Protein AF-A0A0Q7Z426-F1 (afdb_monomer_lite)

pLDDT: mean 72.99, std 19.12, range [26.08, 98.56]

Foldseek 3Di:
DDDDDDDDDDDDDDPPDPPDPPPPDPDDDDQDWAWDFPPAPGDIDIARADWDFDPQDAALLRDGFTLLPVLRQWDADPPQRQIDRPLDDADPQLNVQSSVVSPDPVLVVCPVPGSLVSVLVSQVSSPHQLVVNLVSLSSSLSNQDAPVSNLVSLVCLLVVQVVSLVSNVDDQPRSLSSLSSNLLSCLLNQVLVVSLVSLVVSDCVSVVVVVVDPDPPPPLNSVVSNVCSVLSPNASDQLVSDDLVVLVCLLVVHDPCNGRNDHRSCHPPSSNVVSVVVVVVVVVCVVCLVVCLVPDDPVPDDPVSVVSNLVVCVVVLVVLLVVCLVPVVVLLVVLLVDDQVRDDSNSNSSNVVLQLLLLCLLLVVLLPPVLLLCFCQNVQVVHLPPPQNNNSNVSSVVSNLVVLLVVLVVDLPVLVVCLVVDDPPHDVSSVVSSVVSVLVVLLVLLLCLLPPVVSVCVQCVVVVSVLDDDDARDPDSSRNSNNVSNLLNVLCVPPPPPPDSVLSSQLSVQCSVDVDPDSDDRSVNSVVVVVVVVVVVPDDSPPSSVVSNVVSVVQSVVCSVVVHHDTSNNVSD

Sequence (573 aa):
MSKIFRRIFSIFLTALAFGSATAAHAAPGPIAVTDFVCPIGGERFAQETGYISDLTESWPDGSRPGDEKVDTIVAECPGNGFVFHPRFAYTPAQLGLAETLIASADYRALAGETRLVRLLWLAPRVGRPAGEQYILLIQASWAARNPAERAALMTRIADEGPALIAAARLTGADEFIARRTVINAQREIGRMAEAQQDHDRLTPQTFDMLKADDGHSTIGPFFDLQKLIEAGDRDRWPLQIMPAEWADAICGGARLDNVLGAWQAATSPAACTRHRQRVAAAEIQKANLSTLCADLDPMNADVSLITACVTRDRPDISNAKAKFSANPGPEIARCNATIDDDRDAALSAFCTDYYWALEDRIGVLLANDEPARAILCGPESGGPDDDSLGRGCRLALEFRQDRTIRQMLEDPSTLEGRCAAKGPDADIWLVMACFNHRVRKDRALLIDLVSNPAAYDAQCGYYAPFLGDTVPLDGHPYETRCSVATEIRSNMQGLSANAVPAQKAKCVELYIVLPGAGTHFPCSSAAAVAANFDESAGQDLRPLTSFVRTDAERIVAASKAQRSPMLPKDMVR

Radius of gyration: 30.6 Å; chains: 1; bounding box: 110×65×77 Å

Structure (mmCIF, N/CA/C/O backbone):
data_AF-A0A0Q7Z426-F1
#
_entry.id   AF-A0A0Q7Z426-F1
#
loop_
_atom_site.group_PDB
_atom_site.id
_atom_site.type_symbol
_atom_site.label_atom_id
_atom_site.label_alt_id
_atom_site.label_comp_id
_atom_site.label_asym_id
_atom_site.label_entity_id
_atom_site.label_seq_id
_atom_site.pdbx_PDB_ins_code
_atom_site.Cartn_x
_atom_site.Cartn_y
_atom_site.Cartn_z
_atom_site.occupancy
_atom_site.B_iso_or_equiv
_atom_site.auth_seq_id
_atom_site.auth_comp_id
_atom_site.auth_asym_id
_atom_site.auth_atom_id
_atom_site.pdbx_PDB_model_num
ATOM 1 N N . MET A 1 1 ? 84.903 -23.574 13.604 1.00 35.00 1 MET A N 1
ATOM 2 C CA . MET A 1 1 ? 84.482 -22.188 13.315 1.00 35.00 1 MET A CA 1
ATOM 3 C C . MET A 1 1 ? 83.175 -21.907 14.052 1.00 35.00 1 MET A C 1
ATOM 5 O O . MET A 1 1 ? 82.217 -22.627 13.842 1.00 35.00 1 MET A O 1
ATOM 9 N N . SER A 1 2 ? 83.232 -20.927 14.963 1.00 37.50 2 SER A N 1
ATOM 10 C CA . SER A 1 2 ? 82.182 -20.199 15.707 1.00 37.50 2 SER A CA 1
ATOM 11 C C . SER A 1 2 ? 81.046 -20.938 16.452 1.00 37.50 2 SER A C 1
ATOM 13 O O . SER A 1 2 ? 80.060 -21.370 15.868 1.00 37.50 2 SER A O 1
ATOM 15 N N . LYS A 1 3 ? 81.147 -20.943 17.791 1.00 41.28 3 LYS A N 1
ATOM 16 C CA . LYS A 1 3 ? 80.023 -20.852 18.745 1.00 41.28 3 LYS A CA 1
ATOM 17 C C . LYS A 1 3 ? 79.988 -19.401 19.236 1.00 41.28 3 LYS A C 1
ATOM 19 O O . LYS A 1 3 ? 81.055 -18.971 19.655 1.00 41.28 3 LYS A O 1
ATOM 24 N N . ILE A 1 4 ? 78.844 -18.700 19.273 1.00 37.78 4 ILE A N 1
ATOM 25 C CA . ILE A 1 4 ? 78.602 -17.520 20.143 1.00 37.78 4 ILE A CA 1
ATOM 26 C C . ILE A 1 4 ? 77.125 -17.042 20.058 1.00 37.78 4 ILE A C 1
ATOM 28 O O . ILE A 1 4 ? 76.635 -16.734 18.983 1.00 37.78 4 ILE A O 1
ATOM 32 N N . PHE A 1 5 ? 76.483 -16.980 21.240 1.00 37.50 5 PHE A N 1
ATOM 33 C CA . PHE A 1 5 ? 75.384 -16.102 21.720 1.00 37.50 5 PHE A CA 1
ATOM 34 C C . PHE A 1 5 ? 73.952 -16.209 21.137 1.00 37.50 5 PHE A C 1
ATOM 36 O O . PHE A 1 5 ? 73.743 -16.049 19.949 1.00 37.50 5 PHE A O 1
ATOM 43 N N . ARG A 1 6 ? 72.913 -16.597 21.907 1.00 36.09 6 ARG A N 1
ATOM 44 C CA . ARG A 1 6 ? 72.161 -15.920 23.012 1.00 36.09 6 ARG A CA 1
ATOM 45 C C . ARG A 1 6 ? 71.310 -14.706 22.574 1.00 36.09 6 ARG A C 1
ATOM 47 O O . ARG A 1 6 ? 71.893 -13.686 22.242 1.00 36.09 6 ARG A O 1
ATOM 54 N N . ARG A 1 7 ? 69.992 -14.792 22.882 1.00 34.12 7 ARG A N 1
ATOM 55 C CA . ARG A 1 7 ? 69.009 -13.697 23.155 1.00 34.12 7 ARG A CA 1
ATOM 56 C C . ARG A 1 7 ? 68.504 -12.941 21.896 1.00 34.12 7 ARG A C 1
ATOM 58 O O . ARG A 1 7 ? 69.295 -12.727 21.004 1.00 34.12 7 ARG A O 1
ATOM 65 N N . ILE A 1 8 ? 67.252 -12.488 21.716 1.00 34.31 8 ILE A N 1
ATOM 66 C CA . ILE A 1 8 ? 66.075 -12.236 22.573 1.00 34.31 8 ILE A CA 1
ATOM 67 C C . ILE A 1 8 ? 64.857 -11.915 21.650 1.00 34.31 8 ILE A C 1
ATOM 69 O O . ILE A 1 8 ? 65.050 -11.325 20.597 1.00 34.31 8 ILE A O 1
ATOM 73 N N . PHE A 1 9 ? 63.646 -12.261 22.110 1.00 34.81 9 PHE A N 1
ATOM 74 C CA . PHE A 1 9 ? 62.314 -11.649 21.881 1.00 34.81 9 PHE A CA 1
ATOM 75 C C . PHE A 1 9 ? 61.645 -11.490 20.494 1.00 34.81 9 PHE A C 1
ATOM 77 O O . PHE A 1 9 ? 62.144 -10.836 19.589 1.00 34.81 9 PHE A O 1
ATOM 84 N N . SER A 1 10 ? 60.362 -11.881 20.523 1.00 32.16 10 SER A N 1
ATOM 85 C CA . SER A 1 10 ? 59.195 -11.256 19.878 1.00 32.16 10 SER A CA 1
ATOM 86 C C . SER A 1 10 ? 59.006 -11.408 18.375 1.00 32.16 10 SER A C 1
ATOM 88 O O . SER A 1 10 ? 59.364 -10.518 17.616 1.00 32.16 10 SER A O 1
ATOM 90 N N . ILE A 1 11 ? 58.220 -12.415 17.982 1.00 35.06 11 ILE A N 1
ATOM 91 C CA . ILE A 1 11 ? 57.146 -12.181 17.007 1.00 35.06 11 ILE A CA 1
ATOM 92 C C . ILE A 1 11 ? 55.858 -12.771 17.584 1.00 35.06 11 ILE A C 1
ATOM 94 O O . ILE A 1 11 ? 55.764 -13.959 17.889 1.00 35.06 11 ILE A O 1
ATOM 98 N N . PHE A 1 12 ? 54.924 -11.860 17.827 1.00 34.44 12 PHE A N 1
ATOM 99 C CA . PHE A 1 12 ? 53.598 -12.062 18.382 1.00 34.44 12 PHE A CA 1
ATOM 100 C C . PHE A 1 12 ? 52.743 -12.987 17.508 1.00 34.44 12 PHE A C 1
ATOM 102 O O . PHE A 1 12 ? 52.806 -12.944 16.281 1.00 34.44 12 PHE A O 1
ATOM 109 N N . LEU A 1 13 ? 51.889 -13.761 18.182 1.00 38.97 13 LEU A N 1
ATOM 110 C CA . LEU A 1 13 ? 50.676 -14.361 17.636 1.00 38.97 13 LEU A CA 1
ATOM 111 C C . LEU A 1 13 ? 49.874 -13.334 16.824 1.00 38.97 13 LEU A C 1
ATOM 113 O O . LEU A 1 13 ? 49.512 -12.280 17.346 1.00 38.97 13 LEU A O 1
ATOM 117 N N . THR A 1 14 ? 49.452 -13.700 15.616 1.00 35.31 14 THR A N 1
ATOM 118 C CA . THR A 1 14 ? 48.166 -13.235 15.076 1.00 35.31 14 THR A CA 1
ATOM 119 C C . THR A 1 14 ? 47.587 -14.320 14.174 1.00 35.31 14 THR A C 1
ATOM 121 O O . THR A 1 14 ? 47.744 -14.315 12.958 1.00 35.31 14 THR A O 1
ATOM 124 N N . ALA A 1 15 ? 46.943 -15.304 14.802 1.00 34.31 15 ALA A N 1
ATOM 125 C CA . ALA A 1 15 ? 46.002 -16.179 14.122 1.00 34.31 15 ALA A CA 1
ATOM 126 C C . ALA A 1 15 ? 44.725 -15.363 13.872 1.00 34.31 15 ALA A C 1
ATOM 128 O O . ALA A 1 15 ? 43.932 -15.146 14.787 1.00 34.31 15 ALA A O 1
ATOM 129 N N . LEU A 1 16 ? 44.561 -14.860 12.649 1.00 36.19 16 LEU A N 1
ATOM 130 C CA . LEU A 1 16 ? 43.298 -14.305 12.172 1.00 36.19 16 LEU A CA 1
ATOM 131 C C . LEU A 1 16 ? 42.315 -15.465 11.990 1.00 36.19 16 LEU A C 1
ATOM 133 O O . LEU A 1 16 ? 42.305 -16.152 10.971 1.00 36.19 16 LEU A O 1
ATOM 137 N N . ALA A 1 17 ? 41.519 -15.703 13.030 1.00 33.94 17 ALA A N 1
ATOM 138 C CA . ALA A 1 17 ? 40.296 -16.473 12.925 1.00 33.94 17 ALA A CA 1
ATOM 139 C C . ALA A 1 17 ? 39.341 -15.718 11.990 1.00 33.94 17 ALA A C 1
ATOM 141 O O . ALA A 1 17 ? 38.906 -14.608 12.299 1.00 33.94 17 ALA A O 1
ATOM 142 N N . PHE A 1 18 ? 39.021 -16.327 10.849 1.00 35.69 18 PHE A N 1
ATOM 143 C CA . PHE A 1 18 ? 37.850 -15.978 10.052 1.00 35.69 18 PHE A CA 1
ATOM 144 C C . PHE A 1 18 ? 36.608 -16.311 10.884 1.00 35.69 18 PHE A C 1
ATOM 146 O O . PHE A 1 18 ? 36.077 -17.418 10.832 1.00 35.69 18 PHE A O 1
ATOM 153 N N . GLY A 1 19 ? 36.199 -15.364 11.727 1.00 30.83 19 GLY A N 1
ATOM 154 C CA . GLY A 1 19 ? 34.909 -15.394 12.392 1.00 30.83 19 GLY A CA 1
ATOM 155 C C . GLY A 1 19 ? 33.829 -15.130 11.355 1.00 30.83 19 GLY A C 1
ATOM 156 O O . GLY A 1 19 ? 33.752 -14.036 10.800 1.00 30.83 19 GLY A O 1
ATOM 157 N N . SER A 1 20 ? 33.015 -16.144 11.087 1.00 31.92 20 SER A N 1
ATOM 158 C CA . SER A 1 20 ? 31.751 -16.027 10.376 1.00 31.92 20 SER A CA 1
ATOM 159 C C . SER A 1 20 ? 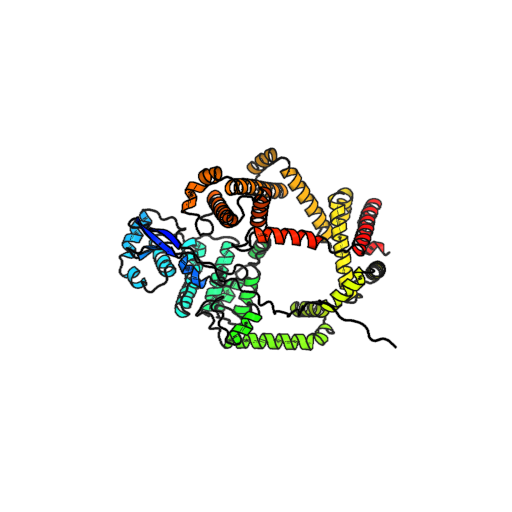30.924 -14.931 11.048 1.00 31.92 20 SER A C 1
ATOM 161 O O . SER A 1 20 ? 30.456 -15.103 12.172 1.00 31.92 20 SER A O 1
ATOM 163 N N . ALA A 1 21 ? 30.778 -13.785 10.387 1.00 30.58 21 ALA A N 1
ATOM 164 C CA . ALA A 1 21 ? 29.870 -12.740 10.822 1.00 30.58 21 ALA A CA 1
ATOM 165 C C . ALA A 1 21 ? 28.438 -13.239 10.598 1.00 30.58 21 ALA A C 1
ATOM 167 O O . ALA A 1 21 ? 27.848 -13.046 9.539 1.00 30.58 21 ALA A O 1
ATOM 168 N N . THR A 1 22 ? 27.875 -13.924 11.590 1.00 31.27 22 THR A N 1
ATOM 169 C CA . THR A 1 22 ? 26.424 -14.022 11.712 1.00 31.27 22 THR A CA 1
ATOM 170 C C . THR A 1 22 ? 25.921 -12.603 11.937 1.00 31.27 22 THR A C 1
ATOM 172 O O . THR A 1 22 ? 26.225 -12.010 12.975 1.00 31.27 22 THR A O 1
ATOM 175 N N . ALA A 1 23 ? 25.203 -12.043 10.963 1.00 31.30 23 ALA A N 1
ATOM 176 C CA . ALA A 1 23 ? 24.449 -10.815 11.152 1.00 31.30 23 ALA A CA 1
ATOM 177 C C . ALA A 1 23 ? 23.565 -10.998 12.394 1.00 31.30 23 ALA A C 1
ATOM 179 O O . ALA A 1 23 ? 22.636 -11.813 12.404 1.00 31.30 23 ALA A O 1
ATOM 180 N N . ALA A 1 24 ? 23.925 -10.311 13.478 1.00 26.08 24 ALA A N 1
ATOM 181 C CA . ALA A 1 24 ? 23.114 -10.265 14.676 1.00 26.08 24 ALA A CA 1
ATOM 182 C C . ALA A 1 24 ? 21.797 -9.601 14.276 1.00 26.08 24 ALA A C 1
ATOM 184 O O . ALA A 1 24 ? 21.759 -8.404 13.999 1.00 26.08 24 ALA A O 1
ATOM 185 N N . HIS A 1 25 ? 20.739 -10.404 14.179 1.00 30.12 25 HIS A N 1
ATOM 186 C CA . HIS A 1 25 ? 19.388 -9.895 14.020 1.00 30.12 25 HIS A CA 1
ATOM 187 C C . HIS A 1 25 ? 19.122 -9.016 15.241 1.00 30.12 25 HIS A C 1
ATOM 189 O O . HIS A 1 25 ? 19.203 -9.493 16.377 1.00 30.12 25 HIS A O 1
ATOM 195 N N . ALA A 1 26 ? 18.905 -7.722 15.013 1.00 29.38 26 ALA A N 1
ATOM 196 C CA . ALA A 1 26 ? 18.547 -6.795 16.071 1.00 29.38 26 ALA A CA 1
ATOM 197 C C . ALA A 1 26 ? 17.303 -7.343 16.783 1.00 29.38 26 ALA A C 1
ATOM 199 O O . ALA A 1 26 ? 16.298 -7.648 16.141 1.00 29.38 26 ALA A O 1
ATOM 200 N N . ALA A 1 27 ? 17.392 -7.526 18.101 1.00 28.34 27 ALA A N 1
ATOM 201 C CA . ALA A 1 27 ? 16.229 -7.887 18.896 1.00 28.34 27 ALA A CA 1
ATOM 202 C C . ALA A 1 27 ? 15.167 -6.779 18.740 1.00 28.34 27 ALA A C 1
ATOM 204 O O . ALA A 1 27 ? 15.539 -5.602 18.792 1.00 28.34 27 ALA A O 1
ATOM 205 N N . PRO A 1 28 ? 13.880 -7.116 18.537 1.00 40.75 28 PRO A N 1
ATOM 206 C CA . PRO A 1 28 ? 12.826 -6.113 18.445 1.00 40.75 28 PRO A CA 1
ATOM 207 C C . PRO A 1 28 ? 12.819 -5.251 19.716 1.00 40.75 28 PRO A C 1
ATOM 209 O O . PRO A 1 28 ? 12.895 -5.779 20.828 1.00 40.75 28 PRO A O 1
ATOM 212 N N . GLY A 1 29 ? 12.789 -3.926 19.542 1.00 41.97 29 GLY A N 1
ATOM 213 C CA . GLY A 1 29 ? 12.723 -2.968 20.647 1.00 41.97 29 GLY A CA 1
ATOM 214 C C . GLY A 1 29 ? 11.459 -3.153 21.504 1.00 41.97 29 GLY A C 1
ATOM 215 O O . GLY A 1 29 ? 10.513 -3.814 21.066 1.00 41.97 29 GLY A O 1
ATOM 216 N N . PRO A 1 30 ? 11.428 -2.611 22.735 1.00 46.97 30 PRO A N 1
ATOM 217 C CA . PRO A 1 30 ? 10.263 -2.730 23.609 1.00 46.97 30 PRO A CA 1
ATOM 218 C C . PRO A 1 30 ? 9.033 -2.056 22.980 1.00 46.97 30 PRO A C 1
ATOM 220 O O . PRO A 1 30 ? 9.128 -0.939 22.479 1.00 46.97 30 PRO A O 1
ATOM 223 N N . ILE A 1 31 ? 7.885 -2.740 23.022 1.00 59.66 31 ILE A N 1
ATOM 224 C CA . ILE A 1 31 ? 6.572 -2.173 2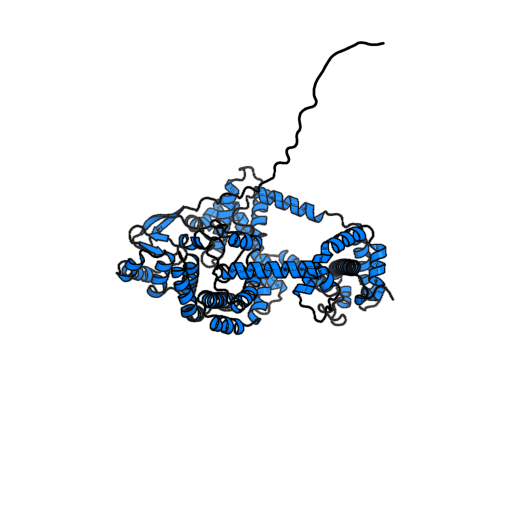2.674 1.00 59.66 31 ILE A CA 1
ATOM 225 C C . ILE A 1 31 ? 6.270 -1.053 23.679 1.00 59.66 31 ILE A C 1
ATOM 227 O O . ILE A 1 31 ? 6.470 -1.237 24.883 1.00 59.66 31 ILE A O 1
ATOM 231 N N . ALA A 1 32 ? 5.834 0.110 23.197 1.00 63.81 32 ALA A N 1
ATOM 232 C CA . ALA A 1 32 ? 5.597 1.267 24.046 1.00 63.81 32 ALA A CA 1
ATOM 233 C C . ALA A 1 32 ? 4.354 1.081 24.932 1.00 63.81 32 ALA A C 1
ATOM 235 O O . ALA A 1 32 ? 3.326 0.550 24.507 1.00 63.81 32 ALA A O 1
ATOM 236 N N . VAL A 1 33 ? 4.449 1.525 26.187 1.00 80.19 33 VAL A N 1
ATOM 237 C CA . VAL A 1 33 ? 3.309 1.616 27.107 1.00 80.19 33 VAL A CA 1
ATOM 238 C C . VAL A 1 33 ? 2.792 3.046 27.057 1.00 80.19 33 VAL A C 1
ATOM 240 O O . VAL A 1 33 ? 3.535 3.979 27.353 1.00 80.19 33 VAL A O 1
ATOM 243 N N . THR A 1 34 ? 1.522 3.211 26.704 1.00 80.94 34 THR A N 1
ATOM 244 C CA . THR A 1 34 ? 0.884 4.517 26.533 1.00 80.94 34 THR A CA 1
ATOM 245 C C . THR A 1 34 ? -0.174 4.736 27.609 1.00 80.94 34 THR A C 1
ATOM 247 O O . THR A 1 34 ? -0.962 3.836 27.915 1.00 80.94 34 THR A O 1
ATOM 250 N N . ASP A 1 35 ? -0.194 5.943 28.175 1.00 90.25 35 ASP A N 1
ATOM 251 C CA . ASP A 1 35 ? -1.205 6.376 29.137 1.00 90.25 35 ASP A CA 1
ATOM 252 C C . ASP A 1 35 ? -2.461 6.885 28.416 1.00 90.25 35 ASP A C 1
ATOM 254 O O . ASP A 1 35 ? -2.397 7.722 27.515 1.00 90.25 35 ASP A O 1
ATOM 258 N N . PHE A 1 36 ? -3.627 6.430 28.866 1.00 92.00 36 PHE A N 1
ATOM 259 C CA . PHE A 1 36 ? -4.933 6.783 28.326 1.00 92.00 36 PHE A CA 1
ATOM 260 C C . PHE A 1 36 ? -5.869 7.322 29.406 1.00 92.00 36 PHE A C 1
ATOM 262 O O . PHE A 1 36 ? -5.756 7.019 30.597 1.00 92.00 36 PHE A O 1
ATOM 269 N N . VAL A 1 37 ? -6.852 8.100 28.955 1.00 94.75 37 VAL A N 1
ATOM 270 C CA . VAL A 1 37 ? -8.049 8.446 29.724 1.00 94.75 37 VAL A CA 1
ATOM 271 C C . VAL A 1 37 ? -9.234 7.808 29.016 1.00 94.75 37 VAL A C 1
ATOM 273 O O . VAL A 1 37 ? -9.460 8.081 27.838 1.00 94.75 37 VAL A O 1
ATOM 276 N N . CYS A 1 38 ? -9.995 6.971 29.717 1.00 95.56 38 CYS A N 1
ATOM 277 C CA . CYS A 1 38 ? -11.175 6.350 29.144 1.00 95.56 38 CYS A CA 1
ATOM 278 C C . CYS A 1 38 ? -12.208 7.423 28.756 1.00 95.56 38 CYS A C 1
ATOM 280 O O . CYS A 1 38 ? -12.638 8.186 29.629 1.00 95.56 38 CYS A O 1
ATOM 282 N N . PRO A 1 39 ? -12.675 7.464 27.493 1.00 94.88 39 PRO A N 1
ATOM 283 C CA . PRO A 1 39 ? -13.675 8.443 27.062 1.00 94.88 39 PRO A CA 1
ATOM 284 C C . PRO A 1 39 ? -15.013 8.327 27.805 1.00 94.88 39 PRO A C 1
ATOM 286 O O . PRO A 1 39 ? -15.760 9.298 27.894 1.00 94.88 39 PRO A O 1
ATOM 289 N N . ILE A 1 40 ? -15.309 7.145 28.354 1.00 94.00 40 ILE A N 1
ATOM 290 C CA . ILE A 1 40 ? -16.496 6.872 29.163 1.00 94.00 40 ILE A CA 1
ATOM 291 C C . ILE A 1 40 ? -16.052 6.689 30.616 1.00 94.00 40 ILE A C 1
ATOM 293 O O . ILE A 1 40 ? -15.333 5.751 30.942 1.00 94.00 40 ILE A O 1
ATOM 297 N N . GL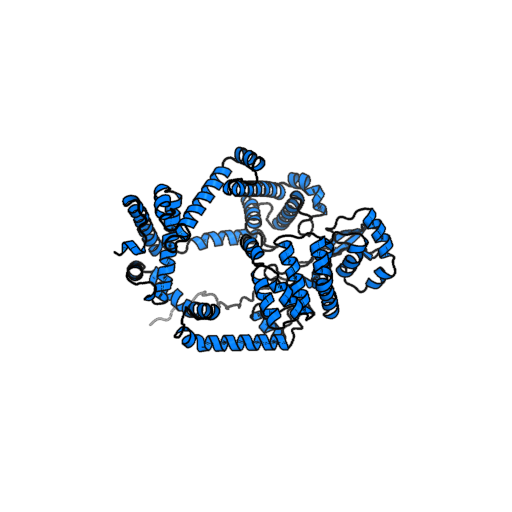Y A 1 41 ? -16.473 7.585 31.506 1.00 90.25 41 GLY A N 1
ATOM 298 C CA . GLY A 1 41 ? -16.156 7.512 32.938 1.00 90.25 41 GLY A CA 1
ATOM 299 C C . GLY A 1 41 ? -14.816 8.136 33.354 1.00 90.25 41 GLY A C 1
ATOM 300 O O . GLY A 1 41 ? -14.634 8.407 34.538 1.00 90.25 41 GLY A O 1
ATOM 301 N N . GLY A 1 42 ? -13.909 8.439 32.419 1.00 94.25 42 GLY A N 1
ATOM 302 C CA . GLY A 1 42 ? -12.718 9.256 32.687 1.00 94.25 42 GLY A CA 1
ATOM 303 C C . GLY A 1 42 ? -11.599 8.566 33.472 1.00 94.25 42 GLY A C 1
ATOM 304 O O . GLY A 1 42 ? -10.692 9.248 33.953 1.00 94.25 42 GLY A O 1
ATOM 305 N N . GLU A 1 43 ? -11.641 7.240 33.633 1.00 96.50 43 GLU A N 1
ATOM 306 C CA . GLU A 1 43 ? -10.577 6.524 34.341 1.00 96.50 43 GLU A CA 1
ATOM 307 C C . GLU A 1 43 ? -9.249 6.609 33.582 1.00 96.50 43 GLU A C 1
ATOM 309 O O . GLU A 1 43 ? -9.216 6.587 32.352 1.00 96.50 43 GLU 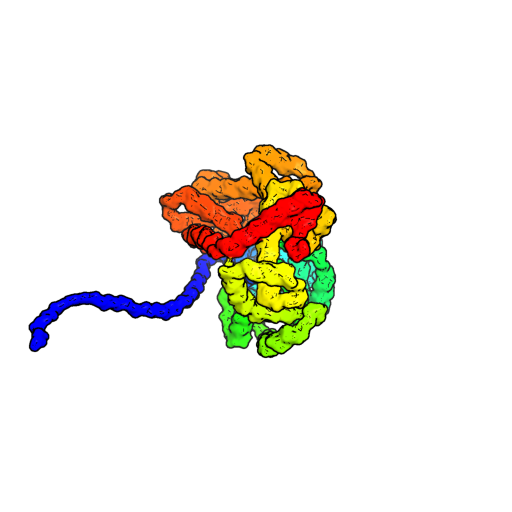A O 1
ATOM 314 N N . ARG A 1 44 ? -8.145 6.696 34.321 1.00 96.75 44 ARG A N 1
ATOM 315 C CA . ARG A 1 44 ? -6.796 6.671 33.755 1.00 96.75 44 ARG A CA 1
ATOM 316 C C . ARG A 1 44 ? -6.245 5.258 33.784 1.00 96.75 44 ARG A C 1
ATOM 318 O O . ARG A 1 44 ? -6.351 4.592 34.811 1.00 96.75 44 ARG A O 1
ATOM 325 N N . PHE A 1 45 ? -5.612 4.840 32.698 1.00 95.62 45 PHE A N 1
ATOM 326 C CA . PHE A 1 45 ? -4.966 3.536 32.604 1.00 95.62 45 PHE A CA 1
ATOM 327 C C . PHE A 1 45 ? -3.761 3.592 31.668 1.00 95.62 45 PHE A C 1
ATOM 329 O O . PHE A 1 45 ? -3.637 4.517 30.874 1.00 95.62 45 PHE A O 1
ATOM 336 N N . ALA A 1 46 ? -2.893 2.591 31.766 1.00 92.88 46 ALA A N 1
ATOM 337 C CA . ALA A 1 46 ? -1.770 2.398 30.863 1.00 92.88 46 ALA A CA 1
ATOM 338 C C . ALA A 1 46 ? -1.982 1.098 30.082 1.00 92.88 46 ALA A C 1
ATOM 340 O O . ALA A 1 46 ? -2.417 0.097 30.658 1.00 92.88 46 ALA A O 1
ATOM 341 N N . GLN A 1 47 ? -1.685 1.105 28.786 1.00 88.75 47 GLN A N 1
ATOM 342 C CA . GLN A 1 47 ? -1.769 -0.078 27.933 1.00 88.75 47 GLN A CA 1
ATOM 343 C C . GLN A 1 47 ? -0.555 -0.133 27.007 1.00 88.75 47 GLN A C 1
ATOM 345 O O . GLN A 1 47 ? -0.117 0.892 26.493 1.00 88.75 47 GLN A O 1
ATOM 350 N N . GLU A 1 48 ? -0.036 -1.332 26.757 1.00 82.94 48 GLU A N 1
ATOM 351 C CA . GLU A 1 48 ? 0.887 -1.552 25.643 1.00 82.94 48 GLU A CA 1
ATOM 352 C C . GLU A 1 48 ? 0.165 -1.254 24.324 1.00 82.94 48 GLU A C 1
ATOM 354 O O . GLU A 1 48 ? -0.870 -1.864 24.020 1.00 82.94 48 GLU A O 1
ATOM 359 N N . THR A 1 49 ? 0.691 -0.301 23.555 1.00 76.19 49 THR A N 1
ATOM 360 C CA . THR A 1 49 ? 0.169 0.030 22.228 1.00 76.19 49 THR A CA 1
ATOM 361 C C . THR A 1 49 ? 1.279 0.131 21.201 1.00 76.19 49 THR A C 1
ATOM 363 O O . THR A 1 49 ? 2.450 0.331 21.516 1.00 76.19 49 THR A O 1
ATOM 366 N N . GLY A 1 50 ? 0.893 -0.071 19.945 1.00 70.19 50 GLY A N 1
ATOM 367 C CA . GLY A 1 50 ? 1.833 -0.159 18.841 1.00 70.19 50 GLY A CA 1
ATOM 368 C C . GLY A 1 50 ? 2.317 -1.583 18.594 1.00 70.19 50 GLY A C 1
ATOM 369 O O . GLY A 1 50 ? 2.138 -2.511 19.388 1.00 70.19 50 GLY A O 1
ATOM 370 N N . TYR A 1 51 ? 2.871 -1.762 17.408 1.00 74.06 51 TYR A N 1
ATOM 371 C CA . TYR A 1 51 ? 3.427 -3.014 16.938 1.00 74.06 51 TYR A CA 1
ATOM 372 C C . TYR A 1 51 ? 4.449 -2.704 15.841 1.00 74.06 51 TYR A C 1
ATOM 374 O O . TYR A 1 51 ? 4.469 -1.602 15.293 1.00 74.06 51 TYR A O 1
ATOM 382 N N . ILE A 1 52 ? 5.316 -3.668 15.549 1.00 67.44 52 ILE A N 1
ATOM 383 C CA . ILE A 1 52 ? 6.332 -3.538 14.505 1.00 67.44 52 ILE A CA 1
ATOM 384 C C . ILE A 1 52 ? 5.818 -4.276 13.273 1.00 67.44 52 ILE A C 1
ATOM 386 O O . ILE A 1 52 ? 5.485 -5.457 13.386 1.00 67.44 52 ILE A O 1
ATOM 390 N N . SER A 1 53 ? 5.787 -3.595 12.127 1.00 63.47 53 SER A N 1
ATOM 391 C CA . SER A 1 53 ? 5.615 -4.221 10.815 1.00 63.47 53 SER A CA 1
ATOM 392 C C . SER A 1 53 ? 6.798 -3.962 9.891 1.00 63.47 53 SER A C 1
ATOM 394 O O . SER A 1 53 ? 7.478 -2.939 9.992 1.00 63.47 53 SER A O 1
ATOM 396 N N . ASP A 1 54 ? 7.048 -4.910 8.991 1.00 61.88 54 ASP A N 1
ATOM 397 C CA . ASP A 1 54 ? 8.026 -4.755 7.918 1.00 61.88 54 ASP A CA 1
ATOM 398 C C . ASP A 1 54 ? 7.444 -3.869 6.814 1.00 61.88 54 ASP A C 1
ATOM 400 O O . ASP A 1 54 ? 6.439 -4.204 6.196 1.00 61.88 54 ASP A O 1
ATOM 404 N N . LEU A 1 55 ? 8.068 -2.718 6.573 1.00 56.28 55 LEU A N 1
ATOM 405 C CA . LEU A 1 55 ? 7.601 -1.741 5.589 1.00 56.28 55 LEU A CA 1
ATOM 406 C C . LEU A 1 55 ? 8.017 -2.084 4.153 1.00 56.28 55 LEU A C 1
ATOM 408 O O . LEU A 1 55 ? 7.526 -1.443 3.225 1.00 56.28 55 LEU A O 1
ATOM 412 N N . THR A 1 56 ? 8.932 -3.040 3.974 1.00 56.16 56 THR A N 1
ATOM 413 C CA . THR A 1 56 ? 9.507 -3.377 2.664 1.00 56.16 56 THR A CA 1
ATOM 414 C C . THR A 1 56 ? 8.650 -4.358 1.874 1.00 56.16 56 THR A C 1
ATOM 416 O O . THR A 1 56 ? 8.673 -4.329 0.647 1.00 56.16 56 THR A O 1
ATOM 419 N N . GLU A 1 57 ? 7.835 -5.150 2.568 1.00 61.72 57 GLU A N 1
ATOM 420 C CA . GLU A 1 57 ? 6.972 -6.166 1.975 1.00 61.72 57 GLU A CA 1
ATOM 421 C C . GLU A 1 57 ? 5.500 -5.861 2.258 1.00 61.72 57 GLU A C 1
ATOM 423 O O . GLU A 1 57 ? 5.137 -5.396 3.338 1.00 61.72 57 GLU A O 1
ATOM 428 N N . SER A 1 58 ? 4.623 -6.135 1.291 1.00 71.62 58 SER A N 1
ATOM 429 C CA . SER A 1 58 ? 3.176 -5.981 1.469 1.00 71.62 58 SER A CA 1
ATOM 430 C C . SER A 1 58 ? 2.402 -7.087 0.773 1.00 71.62 58 SER A C 1
ATOM 432 O O . SER A 1 58 ? 2.790 -7.593 -0.279 1.00 71.62 58 SER A O 1
ATOM 434 N N . TRP A 1 59 ? 1.274 -7.446 1.366 1.00 78.62 59 TRP A N 1
ATOM 435 C CA . TRP A 1 59 ? 0.450 -8.559 0.938 1.00 78.62 59 TRP A CA 1
ATOM 436 C C . TRP A 1 59 ? -0.749 -8.099 0.099 1.00 78.62 59 TRP A C 1
ATOM 438 O O . TRP A 1 59 ? -1.070 -6.906 0.040 1.00 78.62 59 TRP A O 1
ATOM 448 N N . PRO A 1 60 ? -1.446 -9.029 -0.580 1.00 82.44 60 PRO A N 1
ATOM 449 C CA . PRO A 1 60 ? -2.605 -8.704 -1.406 1.00 82.44 60 PRO A CA 1
ATOM 450 C C . PRO A 1 60 ? -3.749 -7.963 -0.700 1.00 82.44 60 PRO A C 1
ATOM 452 O O . PRO A 1 60 ? -4.452 -7.184 -1.339 1.00 82.44 60 PRO A O 1
ATOM 455 N N . ASP A 1 61 ? -3.922 -8.173 0.607 1.00 83.12 61 ASP A N 1
ATOM 456 C CA . ASP A 1 61 ? -4.901 -7.462 1.443 1.00 83.12 61 ASP A CA 1
ATOM 457 C C . ASP A 1 61 ? -4.387 -6.122 1.999 1.00 83.12 61 ASP A C 1
ATOM 459 O O . ASP A 1 61 ? -5.093 -5.476 2.773 1.00 83.12 61 ASP A O 1
ATOM 463 N N . GLY A 1 62 ? -3.177 -5.703 1.616 1.00 80.00 62 GLY A N 1
ATOM 464 C CA . GLY A 1 62 ? -2.521 -4.491 2.103 1.00 80.00 62 GLY A CA 1
ATOM 465 C C . GLY A 1 62 ? -1.835 -4.646 3.459 1.00 80.00 62 GLY A C 1
ATOM 466 O O . GLY A 1 62 ? -1.183 -3.699 3.893 1.00 80.00 62 GLY A O 1
ATOM 467 N N . SER A 1 63 ? -1.948 -5.814 4.105 1.00 82.38 63 SER A N 1
ATOM 468 C CA . SER A 1 63 ? -1.195 -6.082 5.328 1.00 82.38 63 SER A CA 1
ATOM 469 C C . SER A 1 63 ? 0.292 -6.249 5.046 1.00 82.38 63 SER A C 1
ATOM 471 O O . SER A 1 63 ? 0.725 -6.440 3.908 1.00 82.38 63 SER A O 1
ATOM 473 N N . ARG A 1 64 ? 1.077 -6.224 6.111 1.00 78.31 64 ARG A N 1
ATOM 474 C CA . ARG A 1 64 ? 2.522 -6.401 6.144 1.00 78.31 64 ARG A CA 1
ATOM 475 C C . ARG A 1 64 ? 2.898 -7.486 7.151 1.00 78.31 64 ARG A C 1
ATOM 477 O O . ARG A 1 64 ? 2.121 -7.760 8.072 1.00 78.31 64 ARG A O 1
ATOM 484 N N . PRO A 1 65 ? 4.081 -8.107 7.017 1.00 73.25 65 PRO A N 1
ATOM 485 C CA . PRO A 1 65 ? 4.655 -8.911 8.096 1.00 73.25 65 PRO A CA 1
ATOM 486 C C . PRO A 1 65 ? 4.610 -8.126 9.422 1.00 73.25 65 PRO A C 1
ATOM 488 O O . PRO A 1 65 ? 5.076 -6.989 9.457 1.00 73.25 65 PRO A O 1
ATOM 491 N N . GLY A 1 66 ? 4.014 -8.679 10.484 1.00 76.12 66 GLY A N 1
ATOM 492 C CA . GLY A 1 66 ? 3.833 -8.016 11.786 1.00 76.12 66 GLY A CA 1
ATOM 493 C C . GLY A 1 66 ? 2.447 -7.395 12.029 1.00 76.12 66 GLY A C 1
ATOM 494 O O . GLY A 1 66 ? 2.059 -7.199 13.187 1.00 76.12 66 GLY A O 1
ATOM 495 N N . ASP A 1 67 ? 1.652 -7.141 10.980 1.00 81.88 67 ASP A N 1
ATOM 496 C CA . ASP A 1 67 ? 0.297 -6.576 11.106 1.00 81.88 67 ASP A CA 1
ATOM 497 C C . ASP A 1 67 ? -0.693 -7.519 11.813 1.00 81.88 67 ASP A C 1
ATOM 499 O O . ASP A 1 67 ? -1.788 -7.101 12.179 1.00 81.88 67 ASP A O 1
ATOM 503 N N . GLU A 1 68 ? -0.336 -8.772 12.105 1.00 80.94 68 GLU A N 1
ATOM 504 C CA . GLU A 1 68 ? -1.144 -9.632 12.976 1.00 80.94 68 GLU A CA 1
ATOM 505 C C . GLU A 1 68 ? -1.285 -9.091 14.407 1.00 80.94 68 GLU A C 1
ATOM 507 O O . GLU A 1 68 ? -2.191 -9.497 15.136 1.00 80.94 68 GLU A O 1
ATOM 512 N N . LYS A 1 69 ? -0.409 -8.163 14.809 1.00 84.06 69 LYS A N 1
ATOM 513 C CA . LYS A 1 69 ? -0.457 -7.480 16.106 1.00 84.06 69 LYS A CA 1
ATOM 514 C C . LYS A 1 69 ? -1.195 -6.145 16.061 1.00 84.06 69 LYS A C 1
ATOM 516 O O . LYS A 1 69 ? -1.259 -5.476 17.086 1.00 84.06 69 LYS A O 1
ATOM 521 N N . VAL A 1 70 ? -1.799 -5.773 14.930 1.00 87.94 70 VAL A N 1
ATOM 522 C CA . VAL A 1 70 ? -2.488 -4.482 14.767 1.00 87.94 70 VAL A CA 1
ATOM 523 C C . VAL A 1 70 ? -3.613 -4.255 15.788 1.00 87.94 70 VAL A C 1
ATOM 525 O O . VAL A 1 70 ? -3.958 -3.115 16.060 1.00 87.94 70 VAL A O 1
ATOM 528 N N . ASP A 1 71 ? -4.133 -5.294 16.454 1.00 91.25 71 ASP A N 1
ATOM 529 C CA . ASP A 1 71 ? -5.095 -5.149 17.565 1.00 91.25 71 ASP A CA 1
ATOM 530 C C . ASP A 1 71 ? -4.577 -4.297 18.742 1.00 91.25 71 ASP A C 1
ATOM 532 O O . ASP A 1 71 ? -5.366 -3.745 19.512 1.00 91.25 71 ASP A O 1
ATOM 536 N N . THR A 1 72 ? -3.256 -4.147 18.891 1.00 88.44 72 THR A N 1
ATOM 537 C CA . THR A 1 72 ? -2.653 -3.301 19.934 1.00 88.44 72 THR A CA 1
ATOM 538 C C . THR A 1 72 ? -2.852 -1.805 19.693 1.00 88.44 72 THR A C 1
ATOM 540 O O . THR A 1 72 ? -2.626 -1.020 20.611 1.00 88.44 72 THR A O 1
ATOM 543 N N . ILE A 1 73 ? -3.302 -1.384 18.502 1.00 86.69 73 ILE A N 1
ATOM 544 C CA . ILE A 1 73 ? -3.629 0.027 18.235 1.00 86.69 73 ILE A CA 1
ATOM 545 C C . ILE A 1 73 ? -4.958 0.451 18.873 1.00 86.69 73 ILE A C 1
ATOM 547 O O . ILE A 1 73 ? -5.252 1.642 18.935 1.00 86.69 73 ILE A O 1
ATOM 551 N N . VAL A 1 74 ? -5.780 -0.505 19.319 1.00 93.69 74 VAL A N 1
ATOM 552 C CA . VAL A 1 74 ? -7.064 -0.239 19.972 1.00 93.69 74 VAL A CA 1
ATOM 553 C C . VAL A 1 74 ? -6.878 -0.280 21.485 1.00 93.69 74 VAL A C 1
ATOM 555 O O . VAL A 1 74 ? -6.381 -1.259 22.048 1.00 93.69 74 VAL A O 1
ATOM 558 N N . ALA A 1 75 ? -7.300 0.791 22.151 1.00 94.31 75 ALA A N 1
ATOM 559 C CA . ALA A 1 75 ? -7.284 0.893 23.601 1.00 94.31 75 ALA A CA 1
ATOM 560 C C . ALA A 1 75 ? -8.575 0.312 24.190 1.00 94.31 75 ALA A C 1
ATOM 562 O O . ALA A 1 75 ? -9.649 0.420 23.593 1.00 94.31 75 ALA A O 1
ATOM 563 N N . GLU A 1 76 ? -8.476 -0.300 25.367 1.00 95.62 76 GLU A N 1
ATOM 564 C CA . GLU A 1 76 ? -9.609 -0.863 26.096 1.00 95.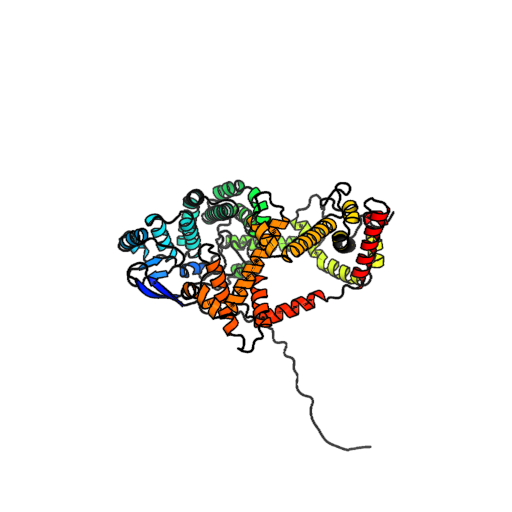62 76 GLU A CA 1
ATOM 565 C C . GLU A 1 76 ? -9.656 -0.304 27.514 1.00 95.62 76 GLU A C 1
ATOM 567 O O . GLU A 1 76 ? -8.695 -0.439 28.262 1.00 95.62 76 GLU A O 1
ATOM 572 N N . CYS A 1 77 ? -10.784 0.296 27.890 1.00 95.81 77 CYS A N 1
ATOM 573 C CA . CYS A 1 77 ? -10.996 0.823 29.232 1.00 95.81 77 CYS A CA 1
ATOM 574 C C . CYS A 1 77 ? -11.192 -0.309 30.261 1.00 95.81 77 CYS A C 1
ATOM 576 O O . CYS A 1 77 ? -12.201 -1.021 30.173 1.00 95.81 77 CYS A O 1
ATOM 578 N N . PRO A 1 78 ? -10.312 -0.454 31.270 1.00 95.06 78 PRO A N 1
ATOM 579 C CA . PRO A 1 78 ? -10.414 -1.524 32.267 1.00 95.06 78 PRO A CA 1
ATOM 580 C C . PRO A 1 78 ? -11.747 -1.582 33.033 1.00 95.06 78 PRO A C 1
ATOM 582 O O . PRO A 1 78 ? -12.262 -2.673 33.280 1.00 95.06 78 PRO A O 1
ATOM 585 N N . GLY A 1 79 ? -12.323 -0.437 33.409 1.00 93.06 79 GLY A N 1
ATOM 586 C CA . GLY A 1 79 ? -13.515 -0.387 34.262 1.00 93.06 79 GLY A CA 1
ATOM 587 C C . GLY A 1 79 ? -14.839 -0.755 33.588 1.00 93.06 79 GLY A C 1
ATOM 588 O O . GLY A 1 79 ? -15.764 -1.199 34.270 1.00 93.06 79 GLY A O 1
ATOM 589 N N . ASN A 1 80 ? -14.965 -0.579 32.268 1.00 93.44 80 ASN A N 1
ATOM 590 C CA . ASN A 1 80 ? -16.235 -0.781 31.550 1.00 93.44 80 ASN A CA 1
ATOM 591 C C . ASN A 1 80 ? -16.120 -1.581 30.239 1.00 93.44 80 ASN A C 1
ATOM 593 O O . ASN A 1 80 ? -17.145 -1.876 29.624 1.00 93.44 80 ASN A O 1
ATOM 597 N N . GLY A 1 81 ? -14.909 -1.951 29.808 1.00 94.12 81 GLY A N 1
ATOM 598 C CA . GLY A 1 81 ? -14.680 -2.736 28.592 1.00 94.12 81 GLY A CA 1
ATOM 599 C C . GLY A 1 81 ? -14.970 -1.988 27.287 1.00 94.12 81 GLY A C 1
ATOM 600 O O . GLY A 1 81 ? -15.128 -2.620 26.235 1.00 94.12 81 GLY A O 1
ATOM 601 N N . PHE A 1 82 ? -15.080 -0.655 27.325 1.00 96.62 82 PHE A N 1
ATOM 602 C CA . PHE A 1 82 ? -15.188 0.157 26.118 1.00 96.62 82 PHE A CA 1
ATOM 603 C C . PHE A 1 82 ? -13.877 0.106 25.336 1.00 96.62 82 PHE A C 1
ATOM 605 O O . PHE A 1 82 ? -12.825 0.481 25.854 1.00 96.62 82 PHE A O 1
ATOM 612 N N . VAL A 1 83 ? -13.952 -0.342 24.082 1.00 96.81 83 VAL A N 1
ATOM 613 C CA . VAL A 1 83 ? -12.823 -0.299 23.150 1.00 96.81 83 VAL A CA 1
ATOM 614 C C . VAL A 1 83 ? -12.926 0.933 22.258 1.00 96.81 83 VAL A C 1
ATOM 616 O O . VAL A 1 83 ? -14.005 1.259 21.757 1.00 96.81 83 VAL A O 1
ATOM 619 N N . PHE A 1 84 ? -11.806 1.612 22.035 1.00 94.81 84 PHE A N 1
ATOM 620 C CA . PHE A 1 84 ? -11.749 2.794 21.183 1.00 94.81 84 PHE A CA 1
ATOM 621 C C . PHE A 1 84 ? -10.427 2.878 20.429 1.00 94.81 84 PHE A C 1
ATOM 623 O O . PHE A 1 84 ? -9.379 2.453 20.914 1.00 94.81 84 PHE A O 1
ATOM 630 N N . HIS A 1 85 ? -10.479 3.448 19.228 1.00 91.69 85 HIS A N 1
ATOM 631 C CA . HIS A 1 85 ? -9.267 3.774 18.491 1.00 91.69 85 HIS A CA 1
ATOM 632 C C . HIS A 1 85 ? -8.780 5.150 18.965 1.00 91.69 85 HIS A C 1
ATOM 634 O O . HIS A 1 85 ? -9.529 6.119 18.811 1.00 91.69 85 HIS A O 1
ATOM 640 N N . PRO A 1 86 ? -7.555 5.290 19.506 1.00 85.44 86 PRO A N 1
ATOM 641 C CA . PRO A 1 86 ? -7.063 6.562 20.040 1.00 85.44 86 PRO A CA 1
ATOM 642 C C . PRO A 1 86 ? -7.058 7.702 19.020 1.00 85.44 86 PRO A C 1
ATOM 644 O O . PRO A 1 86 ? -7.152 8.865 19.397 1.00 85.44 86 PRO A O 1
ATOM 647 N N . ARG A 1 87 ? -6.986 7.371 17.722 1.00 79.75 87 ARG A N 1
ATOM 648 C CA . ARG A 1 87 ? -7.035 8.372 16.646 1.00 79.75 87 ARG A CA 1
ATOM 649 C C . ARG A 1 87 ? -8.433 8.814 16.223 1.00 79.75 87 ARG A C 1
ATOM 651 O O . ARG A 1 87 ? -8.564 9.722 15.417 1.00 79.75 87 ARG A O 1
ATOM 658 N N . PHE A 1 88 ? -9.484 8.164 16.709 1.00 84.00 88 PHE A N 1
ATOM 659 C CA . PHE A 1 88 ? -10.842 8.530 16.332 1.00 84.00 88 PHE A CA 1
ATOM 660 C C . PHE A 1 88 ? -11.381 9.601 17.272 1.00 84.00 88 PHE A C 1
ATOM 662 O O . PHE A 1 88 ? -11.422 9.422 18.486 1.00 84.00 88 PHE A O 1
ATOM 669 N N . ALA A 1 89 ? -11.854 10.709 16.704 1.00 83.44 89 ALA A N 1
ATOM 670 C CA . ALA A 1 89 ? -12.568 11.726 17.465 1.00 83.44 89 ALA A CA 1
ATOM 671 C C . ALA A 1 89 ? -13.994 11.249 17.775 1.00 83.44 89 ALA A C 1
ATOM 673 O O . ALA A 1 89 ? -14.757 10.956 16.855 1.00 83.44 89 ALA A O 1
ATOM 674 N N . TYR A 1 90 ? -14.375 11.187 19.052 1.00 86.38 90 TYR A N 1
ATOM 675 C CA . TYR A 1 90 ? -15.728 10.813 19.477 1.00 86.38 90 TYR A CA 1
ATOM 676 C C . TYR A 1 90 ? -16.504 12.040 19.952 1.00 86.38 90 TYR A C 1
ATOM 678 O O . TYR A 1 90 ? -16.051 12.790 20.815 1.00 86.38 90 TYR A O 1
ATOM 686 N N . THR A 1 91 ? -17.708 12.229 19.420 1.00 92.62 91 THR A N 1
ATOM 687 C CA . THR A 1 91 ? -18.626 13.260 19.920 1.00 92.62 91 THR A CA 1
ATOM 688 C C . THR A 1 91 ? -19.308 12.804 21.216 1.00 92.62 91 THR A C 1
ATOM 690 O O . THR A 1 91 ? -19.491 11.601 21.423 1.00 92.62 91 THR A O 1
ATOM 693 N N . PRO A 1 92 ? -19.789 13.730 22.067 1.00 93.88 92 PRO A N 1
ATOM 694 C CA . PRO A 1 92 ? -20.541 13.365 23.270 1.00 93.88 92 PRO A CA 1
ATOM 695 C C . PRO A 1 92 ? -21.759 12.470 22.992 1.00 93.88 92 PRO A C 1
ATOM 697 O O . PRO A 1 92 ? -22.041 11.553 23.758 1.00 93.88 92 PRO A O 1
ATOM 700 N N . ALA A 1 93 ? -22.453 12.685 21.868 1.00 94.38 93 ALA A N 1
ATOM 701 C CA . ALA A 1 93 ? -23.587 11.853 21.465 1.00 94.38 93 ALA A CA 1
ATOM 702 C C . ALA A 1 93 ? -23.164 10.409 21.150 1.00 94.38 93 ALA A C 1
ATOM 704 O O . ALA A 1 93 ? -23.841 9.460 21.543 1.00 94.38 93 ALA A O 1
ATOM 705 N N . GLN A 1 94 ? -22.022 10.235 20.481 1.00 95.81 94 GLN A N 1
ATOM 706 C CA . GLN A 1 94 ? -21.464 8.912 20.198 1.00 95.81 94 GLN A CA 1
ATOM 707 C C . GLN A 1 94 ? -21.033 8.196 21.474 1.00 95.81 94 GLN A C 1
ATOM 709 O O . GLN A 1 94 ? -21.285 7.003 21.604 1.00 95.81 94 GLN A O 1
ATOM 714 N N . LEU A 1 95 ? -20.431 8.919 22.423 1.00 96.50 95 LEU A N 1
ATOM 715 C CA . LEU A 1 95 ? -20.035 8.357 23.715 1.00 96.50 95 LEU A CA 1
ATOM 716 C C . LEU A 1 95 ? -21.248 7.931 24.550 1.00 96.50 95 LEU A C 1
ATOM 718 O O . LEU A 1 95 ? -21.229 6.841 25.110 1.00 96.50 95 LEU A O 1
ATOM 722 N N . GLY A 1 96 ? -22.331 8.716 24.564 1.00 96.06 96 GLY A N 1
ATOM 723 C CA . GLY A 1 96 ? -23.570 8.328 25.250 1.00 96.06 96 GLY A CA 1
ATOM 724 C C . GLY A 1 96 ? -24.234 7.082 24.645 1.00 96.06 96 GLY A C 1
ATOM 725 O O . GLY A 1 96 ? -24.716 6.207 25.369 1.00 96.06 96 GLY A O 1
ATOM 726 N N . LEU A 1 97 ? -24.217 6.949 23.312 1.00 97.31 97 LEU A N 1
ATOM 727 C CA . LEU A 1 97 ? -24.660 5.720 22.645 1.00 97.31 97 LEU A CA 1
ATOM 728 C C . LEU A 1 97 ? -23.742 4.541 22.979 1.00 97.31 97 LEU A C 1
ATOM 730 O O . LEU A 1 97 ? -24.232 3.464 23.316 1.00 97.31 97 LEU A O 1
ATOM 734 N N . ALA A 1 98 ? -22.424 4.743 22.917 1.00 97.25 98 ALA A N 1
ATOM 735 C CA . ALA A 1 98 ? -21.440 3.721 23.247 1.00 97.25 98 ALA A CA 1
ATOM 736 C C . ALA A 1 98 ? -21.615 3.209 24.682 1.00 97.25 98 ALA A C 1
ATOM 738 O O . ALA A 1 98 ? -21.637 2.000 24.881 1.00 97.25 98 ALA A O 1
ATOM 739 N N . GLU A 1 99 ? -21.834 4.095 25.656 1.00 97.12 99 GLU A N 1
ATOM 740 C CA . GLU A 1 99 ? -22.076 3.736 27.059 1.00 97.12 99 GLU A CA 1
ATOM 741 C C . GLU A 1 99 ? -23.291 2.809 27.221 1.00 97.12 99 GLU A C 1
ATOM 743 O O . GLU A 1 99 ? -23.237 1.809 27.937 1.00 97.12 99 GLU A O 1
ATOM 748 N N . THR A 1 100 ? -24.370 3.076 26.482 1.00 97.25 100 THR A N 1
ATOM 749 C CA . THR A 1 100 ? -25.549 2.197 26.472 1.00 97.25 100 THR A CA 1
ATOM 750 C C . THR A 1 100 ? -25.241 0.852 25.804 1.00 97.25 100 THR A C 1
ATOM 752 O O . THR A 1 100 ? -25.662 -0.206 26.278 1.00 97.25 100 THR A O 1
ATOM 755 N N . LEU A 1 101 ? -24.497 0.876 24.697 1.00 97.88 101 LEU A N 1
ATOM 756 C CA . LEU A 1 101 ? -24.180 -0.309 23.902 1.00 97.88 101 LEU A CA 1
ATOM 757 C C . LEU A 1 101 ? -23.232 -1.267 24.626 1.00 97.88 101 LEU A C 1
ATOM 759 O O . LEU A 1 101 ? -23.466 -2.473 24.578 1.00 97.88 101 LEU A O 1
ATOM 763 N N . ILE A 1 102 ? -22.211 -0.773 25.329 1.00 97.12 102 ILE A N 1
ATOM 764 C CA . ILE A 1 102 ? -21.256 -1.641 26.040 1.00 97.12 102 ILE A CA 1
ATOM 765 C C . ILE A 1 102 ? -21.903 -2.402 27.205 1.00 97.12 102 ILE A C 1
ATOM 767 O O . ILE A 1 102 ? -21.472 -3.503 27.544 1.00 97.12 102 ILE A O 1
ATOM 771 N N . ALA A 1 103 ? -22.991 -1.870 27.774 1.00 95.62 103 ALA A N 1
ATOM 772 C CA . ALA A 1 103 ? -23.786 -2.551 28.795 1.00 95.62 103 ALA A CA 1
ATOM 773 C C . ALA A 1 103 ? -24.728 -3.636 28.220 1.00 95.62 103 ALA A C 1
ATOM 775 O O . ALA A 1 103 ? -25.250 -4.480 28.965 1.00 95.62 103 ALA A O 1
ATOM 776 N N . SER A 1 104 ? -24.963 -3.639 26.902 1.00 97.56 104 SER A N 1
ATOM 777 C CA . SER A 1 104 ? -25.878 -4.577 26.242 1.00 97.56 104 SER A CA 1
ATOM 778 C C . SER A 1 104 ? -25.394 -6.032 26.323 1.00 97.56 104 SER A C 1
ATOM 780 O O . SER A 1 104 ? -24.213 -6.317 26.539 1.00 97.56 104 SER A O 1
ATOM 782 N N . ALA A 1 105 ? -26.322 -6.982 26.185 1.00 97.38 105 ALA A N 1
ATOM 783 C CA . ALA A 1 105 ? -25.974 -8.402 26.123 1.00 97.38 105 ALA A CA 1
ATOM 784 C C . ALA A 1 105 ? -25.148 -8.723 24.866 1.00 97.38 105 ALA A C 1
ATOM 786 O O . ALA A 1 105 ? -24.169 -9.460 24.956 1.00 97.38 105 ALA A O 1
ATOM 787 N N . ASP A 1 106 ? -25.498 -8.111 23.732 1.00 97.19 106 ASP A N 1
ATOM 788 C CA . ASP A 1 106 ? -24.845 -8.345 22.443 1.00 97.19 106 ASP A CA 1
ATOM 789 C C . ASP A 1 106 ? -23.370 -7.940 22.464 1.00 97.19 106 ASP A C 1
ATOM 791 O O . ASP A 1 106 ? -22.522 -8.706 22.017 1.00 97.19 106 ASP A O 1
ATOM 795 N N . TYR A 1 107 ? -23.038 -6.772 23.027 1.00 97.00 107 TYR A N 1
ATOM 796 C CA . TYR A 1 107 ? -21.639 -6.353 23.136 1.00 97.00 107 TYR A CA 1
ATOM 797 C C . TYR A 1 107 ? -20.860 -7.233 24.118 1.00 97.00 107 TYR A C 1
ATOM 799 O O . TYR A 1 107 ? -19.740 -7.649 23.830 1.00 97.00 107 TYR A O 1
ATOM 807 N N . ARG A 1 108 ? -21.460 -7.585 25.264 1.00 94.69 108 ARG A N 1
ATOM 808 C CA . ARG A 1 108 ? -20.818 -8.469 26.251 1.00 94.69 108 ARG A CA 1
ATOM 809 C C . ARG A 1 108 ? -20.554 -9.875 25.711 1.00 94.69 108 ARG A C 1
ATOM 811 O O . ARG A 1 108 ? -19.589 -10.505 26.138 1.00 94.69 108 ARG A O 1
ATOM 818 N N . ALA A 1 109 ? -21.349 -10.350 24.753 1.00 96.56 109 ALA A N 1
ATOM 819 C CA . ALA A 1 109 ? -21.098 -11.617 24.069 1.00 96.56 109 ALA A CA 1
ATOM 820 C C . ALA A 1 109 ? -19.795 -11.605 23.240 1.00 96.56 109 ALA A C 1
ATOM 822 O O . ALA A 1 109 ? -19.241 -12.668 22.974 1.00 96.56 109 ALA A O 1
ATOM 823 N N . LEU A 1 110 ? -19.266 -10.424 22.895 1.00 95.50 110 LEU A N 1
ATOM 824 C CA . LEU A 1 110 ? -18.012 -10.256 22.153 1.00 95.50 110 LEU A CA 1
ATOM 825 C C . LEU A 1 110 ? -16.764 -10.252 23.049 1.00 95.50 110 LEU A C 1
ATOM 827 O O . LEU A 1 110 ? -15.672 -10.000 22.553 1.00 95.50 110 LEU A O 1
ATOM 831 N N . ALA A 1 111 ? -16.877 -10.514 24.356 1.00 91.19 111 ALA A N 1
ATOM 832 C CA . ALA A 1 111 ? -15.731 -10.479 25.275 1.00 91.19 111 ALA A CA 1
ATOM 833 C C . ALA A 1 111 ? -14.580 -11.429 24.876 1.00 91.19 111 ALA A C 1
ATOM 835 O O . ALA A 1 111 ? -13.437 -11.206 25.261 1.00 91.19 111 ALA A O 1
ATOM 836 N N . GLY A 1 112 ? -14.876 -12.483 24.106 1.00 90.50 112 GLY A N 1
ATOM 837 C CA . GLY A 1 112 ? -13.875 -13.401 23.561 1.00 90.50 112 GLY A CA 1
ATOM 838 C C . GLY A 1 112 ? -13.212 -12.937 22.260 1.00 90.50 112 GLY A C 1
ATOM 839 O O . GLY A 1 112 ? -12.259 -13.585 21.827 1.00 90.50 112 GLY A O 1
ATOM 840 N N . GLU A 1 113 ? -13.693 -11.862 21.634 1.00 95.00 113 GLU A N 1
ATOM 841 C CA . GLU A 1 113 ? -13.213 -11.329 20.352 1.00 95.00 113 GLU A CA 1
ATOM 842 C C . GLU A 1 113 ? -12.050 -10.336 20.515 1.00 95.00 113 GLU A C 1
ATOM 844 O O . GLU A 1 113 ? -11.796 -9.808 21.601 1.00 95.00 113 GLU A O 1
ATOM 849 N N . THR A 1 114 ? -11.337 -10.055 19.419 1.00 94.50 114 THR A N 1
ATOM 850 C CA . THR A 1 114 ? -10.288 -9.017 19.381 1.00 94.50 114 THR A CA 1
ATOM 851 C C . THR A 1 114 ? -10.866 -7.624 19.662 1.00 94.50 114 THR A C 1
ATOM 853 O O . THR A 1 114 ? -12.071 -7.381 19.503 1.00 94.50 114 THR A O 1
ATOM 856 N N . ARG A 1 115 ? -10.028 -6.675 20.104 1.00 95.94 115 ARG A N 1
ATOM 857 C CA . ARG A 1 115 ? -10.476 -5.292 20.346 1.00 95.94 115 ARG A CA 1
ATOM 858 C C . ARG A 1 115 ? -10.971 -4.644 19.055 1.00 95.94 115 ARG A C 1
ATOM 860 O O . ARG A 1 115 ? -11.989 -3.956 19.081 1.00 95.94 115 ARG A O 1
ATOM 867 N N . LEU A 1 116 ? -10.323 -4.923 17.925 1.00 96.00 116 LEU A N 1
ATOM 868 C CA . LEU A 1 116 ? -10.743 -4.471 16.600 1.00 96.00 116 LEU A CA 1
ATOM 869 C C . LEU A 1 116 ? -12.110 -5.025 16.193 1.00 96.00 116 LEU A C 1
ATOM 871 O O . LEU A 1 116 ? -12.936 -4.258 15.706 1.00 96.00 116 LEU A O 1
ATOM 875 N N . VAL A 1 117 ? -12.406 -6.308 16.434 1.00 96.81 117 VAL A N 1
ATOM 876 C CA . VAL A 1 117 ? -13.737 -6.877 16.137 1.00 96.81 117 VAL A CA 1
ATOM 877 C C . VAL A 1 117 ? -14.822 -6.234 17.007 1.00 96.81 117 VAL A C 1
ATOM 879 O O . VAL A 1 117 ? -15.889 -5.875 16.501 1.00 96.81 117 VAL A O 1
ATOM 882 N N . ARG A 1 118 ? -14.544 -6.013 18.298 1.00 97.94 118 ARG A N 1
ATOM 883 C CA . ARG A 1 118 ? -15.454 -5.288 19.203 1.00 97.94 118 ARG A CA 1
ATOM 884 C C . ARG A 1 118 ? -15.681 -3.843 18.755 1.00 97.94 118 ARG A C 1
ATOM 886 O O . ARG A 1 118 ? -16.821 -3.375 18.727 1.00 97.94 118 ARG A O 1
ATOM 893 N N . LEU A 1 119 ? -14.622 -3.150 18.342 1.00 97.69 119 LEU A N 1
ATOM 894 C CA . LEU A 1 119 ? -14.698 -1.779 17.845 1.00 97.69 119 LEU A CA 1
ATOM 895 C C . LEU A 1 119 ? -15.465 -1.698 16.519 1.00 97.69 119 LEU A C 1
ATOM 897 O O . LEU A 1 119 ? -16.314 -0.825 16.347 1.00 97.69 119 LEU A O 1
ATOM 901 N N . LEU A 1 120 ? -15.225 -2.638 15.608 1.00 97.44 120 LEU A N 1
ATOM 902 C CA . LEU A 1 120 ? -15.938 -2.770 14.341 1.00 97.44 120 LEU A CA 1
ATOM 903 C C . LEU A 1 120 ? -17.436 -3.030 14.546 1.00 97.44 120 LEU A C 1
ATOM 905 O O . LEU A 1 120 ? -18.252 -2.545 13.767 1.00 97.44 120 LEU A O 1
ATOM 909 N N . TRP A 1 121 ? -17.823 -3.750 15.603 1.00 97.88 121 TRP A N 1
ATOM 910 C CA . TRP A 1 121 ? -19.231 -3.912 15.971 1.00 97.88 121 TRP A CA 1
ATOM 911 C C . TRP A 1 121 ? -19.855 -2.596 16.463 1.00 97.88 121 TRP A C 1
ATOM 913 O O . TRP A 1 121 ? -20.997 -2.282 16.106 1.00 97.88 121 TRP A O 1
ATOM 923 N N . LEU A 1 122 ? -19.116 -1.807 17.251 1.00 97.94 122 LEU A N 1
ATOM 924 C CA . LEU A 1 122 ? -19.572 -0.506 17.754 1.00 97.94 122 LEU A CA 1
ATOM 925 C C . LEU A 1 122 ? -19.677 0.545 16.643 1.00 97.94 122 LEU A C 1
ATOM 927 O O . LEU A 1 122 ? -20.628 1.326 16.638 1.00 97.94 122 LEU A O 1
ATOM 931 N N . ALA A 1 123 ? -18.734 0.556 15.700 1.00 97.12 123 ALA A N 1
ATOM 932 C CA . ALA A 1 123 ? -18.559 1.617 14.712 1.00 97.12 123 ALA A CA 1
ATOM 933 C C . ALA A 1 123 ? -19.847 2.023 13.957 1.00 97.12 123 ALA A C 1
ATOM 935 O O . ALA A 1 123 ? -20.220 3.197 14.029 1.00 97.12 123 ALA A O 1
ATOM 936 N N . PRO A 1 124 ? -20.598 1.116 13.301 1.00 97.00 124 PRO A N 1
ATOM 937 C CA . PRO A 1 124 ? -21.848 1.495 12.639 1.00 97.00 124 PRO A CA 1
ATOM 938 C C . PRO A 1 124 ? -22.939 1.942 13.626 1.00 97.00 124 PRO A C 1
ATOM 940 O O . PRO A 1 124 ? -23.738 2.818 13.306 1.00 97.00 124 PRO A O 1
ATOM 943 N N . ARG A 1 125 ? -22.968 1.386 14.846 1.00 97.81 125 ARG A N 1
ATOM 944 C CA . ARG A 1 125 ? -24.008 1.657 15.860 1.00 97.81 125 ARG A CA 1
ATOM 945 C C . ARG A 1 125 ? -23.859 3.024 16.518 1.00 97.81 125 ARG A C 1
ATOM 947 O O . ARG A 1 125 ? -24.851 3.608 16.941 1.00 97.81 125 ARG A O 1
ATOM 954 N N . VAL A 1 126 ? -22.636 3.547 16.560 1.00 96.62 126 VAL A N 1
ATOM 955 C CA . VAL A 1 126 ? -22.347 4.930 16.966 1.00 96.62 126 VAL A CA 1
ATOM 956 C C . VAL A 1 126 ? -22.214 5.867 15.758 1.00 96.62 126 VAL A C 1
ATOM 958 O O . VAL A 1 126 ? -21.767 7.002 15.898 1.00 96.62 126 VAL A O 1
ATOM 961 N N . GLY A 1 127 ? -22.580 5.416 14.555 1.00 95.81 127 GLY A N 1
ATOM 962 C CA . GLY A 1 127 ? -22.590 6.250 13.354 1.00 95.81 127 GLY A CA 1
ATOM 963 C C . GLY A 1 127 ? -21.206 6.730 12.910 1.00 95.81 127 GLY A C 1
ATOM 964 O O . GLY A 1 127 ? -21.066 7.886 12.512 1.00 95.81 127 GLY A O 1
ATOM 965 N N . ARG A 1 128 ? -20.169 5.885 12.999 1.00 93.44 128 ARG A N 1
ATOM 966 C CA . ARG A 1 128 ? -18.857 6.200 12.404 1.00 93.44 128 ARG A CA 1
ATOM 967 C C . ARG A 1 128 ? -18.967 6.326 10.874 1.00 93.44 128 ARG A C 1
ATOM 969 O O . ARG A 1 128 ? -19.774 5.612 10.277 1.00 93.44 128 ARG A O 1
ATOM 976 N N . PRO A 1 129 ? -18.163 7.179 10.217 1.00 93.94 129 PRO A N 1
ATOM 977 C CA . PRO A 1 129 ? -18.092 7.255 8.757 1.00 93.94 129 PRO A CA 1
ATOM 978 C C . PRO A 1 129 ? -17.785 5.906 8.088 1.00 93.94 129 PRO A C 1
ATOM 980 O O . PRO A 1 129 ? -17.030 5.094 8.619 1.00 93.94 129 PRO A O 1
ATOM 983 N N . ALA A 1 130 ? -18.325 5.682 6.886 1.00 93.56 130 ALA A N 1
ATOM 984 C CA . ALA A 1 130 ? -18.154 4.422 6.153 1.00 93.56 130 ALA A CA 1
ATOM 985 C C . ALA A 1 130 ? -16.683 4.090 5.839 1.00 93.56 130 ALA A C 1
ATOM 987 O O . ALA A 1 130 ? -16.299 2.926 5.905 1.00 93.56 130 ALA A O 1
ATOM 988 N N . GLY A 1 131 ? -15.850 5.101 5.561 1.00 90.25 131 GLY A N 1
ATOM 989 C CA . GLY A 1 131 ? -14.419 4.900 5.303 1.00 90.25 131 GLY A CA 1
ATOM 990 C C . GLY A 1 131 ? -13.676 4.341 6.517 1.00 90.25 131 GLY A C 1
ATOM 991 O O . GLY A 1 131 ? -12.864 3.432 6.389 1.00 90.25 131 GLY A O 1
ATOM 992 N N . GLU A 1 132 ? -14.021 4.799 7.719 1.00 91.75 132 GLU A N 1
ATOM 993 C CA . GLU A 1 132 ? -13.437 4.262 8.949 1.00 91.75 132 GLU A CA 1
ATOM 994 C C . GLU A 1 132 ? -13.952 2.860 9.267 1.00 91.75 132 GLU A C 1
ATOM 996 O O . GLU A 1 132 ? -13.183 2.007 9.698 1.00 91.75 132 GLU A O 1
ATOM 1001 N N . GLN A 1 133 ? -15.242 2.597 9.028 1.00 95.12 133 GLN A N 1
ATOM 1002 C CA . GLN A 1 133 ? -15.793 1.245 9.159 1.00 95.12 133 GLN A CA 1
ATOM 1003 C C . GLN A 1 133 ? -15.069 0.265 8.226 1.00 95.12 133 GLN A C 1
ATOM 1005 O O . GLN A 1 133 ? -14.745 -0.848 8.636 1.00 95.12 133 GLN A O 1
ATOM 1010 N N . TYR A 1 134 ? -14.778 0.694 6.995 1.00 94.31 134 TYR A N 1
ATOM 1011 C CA . TYR A 1 134 ? -14.024 -0.085 6.019 1.00 94.31 134 TYR A CA 1
ATOM 1012 C C . TYR A 1 134 ? -12.590 -0.371 6.485 1.00 94.31 134 TYR A C 1
ATOM 1014 O O . TYR A 1 134 ? -12.162 -1.523 6.483 1.00 94.31 134 TYR A O 1
ATOM 1022 N N . ILE A 1 135 ? -11.870 0.651 6.956 1.00 91.25 135 ILE A N 1
ATOM 1023 C CA . ILE A 1 135 ? -10.501 0.495 7.470 1.00 91.25 135 ILE A CA 1
ATOM 1024 C C . ILE A 1 135 ? -10.471 -0.438 8.688 1.00 91.25 135 ILE A C 1
ATOM 1026 O O . ILE A 1 135 ? -9.640 -1.343 8.738 1.00 91.25 135 ILE A O 1
ATOM 1030 N N . LEU A 1 136 ? -11.406 -0.285 9.632 1.00 95.56 136 LEU A N 1
ATOM 1031 C CA . LEU A 1 136 ? -11.520 -1.182 10.787 1.00 95.56 136 LEU A CA 1
ATOM 1032 C C . LEU A 1 136 ? -11.782 -2.630 10.369 1.00 95.56 136 LEU A C 1
ATOM 1034 O O . LEU A 1 136 ? -11.235 -3.553 10.969 1.00 95.56 136 LEU A O 1
ATOM 1038 N N . LEU A 1 137 ? -12.621 -2.839 9.351 1.00 97.12 137 LEU A N 1
ATOM 1039 C CA . LEU A 1 137 ? -12.920 -4.167 8.828 1.00 97.12 137 LEU A CA 1
ATOM 1040 C C . LEU A 1 137 ? -11.673 -4.828 8.225 1.00 97.12 137 LEU A C 1
ATOM 1042 O O . LEU A 1 137 ? -11.410 -6.001 8.498 1.00 97.12 137 LEU A O 1
ATOM 1046 N N . ILE A 1 138 ? -10.873 -4.067 7.476 1.00 94.88 138 ILE A N 1
ATOM 1047 C CA . ILE A 1 138 ? -9.590 -4.540 6.950 1.00 94.88 138 ILE A CA 1
ATOM 1048 C C . ILE A 1 138 ? -8.627 -4.881 8.094 1.00 94.88 138 ILE A C 1
ATOM 1050 O O . ILE A 1 138 ? -8.129 -6.004 8.155 1.00 94.88 138 ILE A O 1
ATOM 1054 N N . GLN A 1 139 ? -8.404 -3.958 9.031 1.00 93.38 139 GLN A N 1
ATOM 1055 C CA . GLN A 1 139 ? -7.467 -4.156 10.142 1.00 93.38 139 GLN A CA 1
ATOM 1056 C C . GLN A 1 139 ? -7.869 -5.335 11.034 1.00 93.38 139 GLN A C 1
ATOM 1058 O O . GLN A 1 139 ? -7.016 -6.120 11.446 1.00 93.38 139 GLN A O 1
ATOM 1063 N N . ALA A 1 140 ? -9.169 -5.522 11.284 1.00 96.06 140 ALA A N 1
ATOM 1064 C CA . ALA A 1 140 ? -9.667 -6.694 11.995 1.00 96.06 140 ALA A CA 1
ATOM 1065 C C . ALA A 1 140 ? -9.258 -7.994 11.282 1.00 96.06 140 ALA A C 1
ATOM 1067 O O . ALA A 1 140 ? -8.853 -8.953 11.936 1.00 96.06 140 ALA A O 1
ATOM 1068 N N . SER A 1 141 ? -9.308 -8.033 9.943 1.00 94.38 141 SER A N 1
ATOM 1069 C CA . SER A 1 141 ? -8.895 -9.211 9.163 1.00 94.38 141 SER A CA 1
ATOM 1070 C C . SER A 1 141 ? -7.394 -9.517 9.267 1.00 94.38 141 SER A C 1
ATOM 1072 O O . SER A 1 141 ? -6.990 -10.683 9.169 1.00 94.38 141 SER A O 1
ATOM 1074 N N . TRP A 1 142 ? -6.570 -8.490 9.494 1.00 91.50 142 TRP A N 1
ATOM 1075 C CA . TRP A 1 142 ? -5.131 -8.630 9.709 1.00 91.50 142 TRP A CA 1
ATOM 1076 C C . TRP A 1 142 ? -4.840 -9.205 11.097 1.00 91.50 142 TRP A C 1
ATOM 1078 O O . TRP A 1 142 ? -4.099 -10.189 11.195 1.00 91.50 142 TRP A O 1
ATOM 1088 N N . ALA A 1 143 ? -5.518 -8.662 12.118 1.00 90.69 143 ALA A N 1
ATOM 1089 C CA . ALA A 1 143 ? -5.483 -9.085 13.523 1.00 90.69 143 ALA A CA 1
ATOM 1090 C C . ALA A 1 143 ? -6.165 -10.436 13.809 1.00 90.69 143 ALA A C 1
ATOM 1092 O O . ALA A 1 143 ? -6.136 -10.916 14.944 1.00 90.69 143 ALA A O 1
ATOM 1093 N N . ALA A 1 144 ? -6.803 -11.046 12.806 1.00 90.81 144 ALA A N 1
ATOM 1094 C CA . ALA A 1 144 ? -7.558 -12.278 12.975 1.00 90.81 144 ALA A CA 1
ATOM 1095 C C . ALA A 1 144 ? -6.711 -13.381 13.621 1.00 90.81 144 ALA A C 1
ATOM 1097 O O . ALA A 1 144 ? -5.598 -13.690 13.174 1.00 90.81 144 ALA A O 1
ATOM 1098 N N . ARG A 1 145 ? -7.280 -14.024 14.647 1.00 86.81 145 ARG A N 1
ATOM 1099 C CA . ARG A 1 145 ? -6.537 -14.959 15.489 1.00 86.81 145 ARG A CA 1
ATOM 1100 C C . ARG A 1 145 ? -6.540 -16.392 15.000 1.00 86.81 145 ARG A C 1
ATOM 1102 O O . ARG A 1 145 ? -5.944 -17.269 15.588 1.00 86.81 145 ARG A O 1
ATOM 1109 N N . ASN A 1 146 ? -7.297 -16.720 13.977 1.00 86.00 146 ASN A N 1
ATOM 1110 C CA . ASN A 1 146 ? -7.313 -18.077 13.452 1.00 86.00 146 ASN A CA 1
ATOM 1111 C C . ASN A 1 146 ? -7.915 -18.058 12.048 1.00 86.00 146 ASN A C 1
ATOM 1113 O O . ASN A 1 146 ? -8.530 -17.062 11.652 1.00 86.00 146 ASN A O 1
ATOM 1117 N N . PRO A 1 147 ? -7.770 -19.153 11.285 1.00 85.44 147 PRO A N 1
ATOM 1118 C CA . PRO A 1 147 ? -8.320 -19.223 9.938 1.00 85.44 147 PRO A CA 1
ATOM 1119 C C . PRO A 1 147 ? -9.837 -19.005 9.872 1.00 85.44 147 PRO A C 1
ATOM 1121 O O . PRO A 1 147 ? -10.310 -18.408 8.911 1.00 85.44 147 PRO A O 1
ATOM 1124 N N . ALA A 1 148 ? -10.602 -19.447 10.878 1.00 89.94 148 ALA A N 1
ATOM 1125 C CA . ALA A 1 148 ? -12.057 -19.284 10.884 1.00 89.94 148 ALA A CA 1
ATOM 1126 C C . ALA A 1 148 ? -12.466 -17.815 11.086 1.00 89.94 148 ALA A C 1
ATOM 1128 O O . ALA A 1 148 ? -13.298 -17.305 10.339 1.00 89.94 148 ALA A O 1
ATOM 1129 N N . GLU A 1 149 ? -11.831 -17.120 12.033 1.00 91.81 149 GLU A N 1
ATOM 1130 C CA . GLU A 1 149 ? -12.013 -15.681 12.260 1.00 91.81 149 GLU A CA 1
ATOM 1131 C C . GLU A 1 149 ? -11.644 -14.882 11.004 1.00 91.81 149 GLU A C 1
ATOM 1133 O O . GLU A 1 149 ? -12.424 -14.047 10.544 1.00 91.81 149 GLU A O 1
ATOM 1138 N N . ARG A 1 150 ? -10.502 -15.197 10.374 1.00 92.31 150 ARG A N 1
ATOM 1139 C CA . ARG A 1 150 ? -10.097 -14.543 9.125 1.00 92.31 150 ARG A CA 1
ATOM 1140 C C . ARG A 1 150 ? -11.092 -14.800 8.000 1.00 92.31 150 ARG A C 1
ATOM 1142 O O . ARG A 1 150 ? -11.461 -13.858 7.311 1.00 92.31 150 ARG A O 1
ATOM 1149 N N . ALA A 1 151 ? -11.534 -16.041 7.806 1.00 93.69 151 ALA A N 1
ATOM 1150 C CA . ALA A 1 151 ? -12.494 -16.373 6.757 1.00 93.69 151 ALA A CA 1
ATOM 1151 C C . ALA A 1 151 ? -13.824 -15.622 6.942 1.00 93.69 151 ALA A C 1
ATOM 1153 O O . ALA A 1 151 ? -14.395 -15.134 5.965 1.00 93.69 151 ALA A O 1
ATOM 1154 N N . ALA A 1 152 ? -14.290 -15.472 8.187 1.00 96.31 152 ALA A N 1
ATOM 1155 C CA . ALA A 1 152 ? -15.473 -14.675 8.501 1.00 96.31 152 ALA A CA 1
ATOM 1156 C C . ALA A 1 152 ? -15.266 -13.188 8.160 1.00 96.31 152 ALA A C 1
ATOM 1158 O O . ALA A 1 152 ? -16.121 -12.577 7.522 1.00 96.31 152 ALA A O 1
ATOM 1159 N N . LEU A 1 153 ? -14.115 -12.614 8.518 1.00 97.69 153 LEU A N 1
ATOM 1160 C CA . LEU A 1 153 ? -13.791 -11.215 8.221 1.00 97.69 153 LEU A CA 1
ATOM 1161 C C . LEU A 1 153 ? -13.575 -10.964 6.724 1.00 97.69 153 LEU A C 1
ATOM 1163 O O . LEU A 1 153 ? -14.071 -9.971 6.205 1.00 97.69 153 LEU A O 1
ATOM 1167 N N . MET A 1 154 ? -12.932 -11.885 6.005 1.00 97.44 154 MET A N 1
ATOM 1168 C CA . MET A 1 154 ? -12.790 -11.807 4.547 1.00 97.44 154 MET A CA 1
ATOM 1169 C C . MET A 1 154 ? -14.133 -11.939 3.831 1.00 97.44 154 MET A C 1
ATOM 1171 O O . MET A 1 154 ? -14.377 -11.238 2.854 1.00 97.44 154 MET A O 1
ATOM 1175 N N . THR A 1 155 ? -15.050 -12.758 4.351 1.00 98.56 155 THR A N 1
ATOM 1176 C CA . THR A 1 155 ? -16.431 -12.803 3.843 1.00 98.56 155 THR A CA 1
ATOM 1177 C C . THR A 1 155 ? -17.103 -11.440 3.994 1.00 98.56 155 THR A C 1
ATOM 1179 O O . THR A 1 155 ? -17.673 -10.929 3.036 1.00 98.56 155 THR A O 1
ATOM 1182 N N . ARG A 1 156 ? -16.956 -10.795 5.157 1.00 98.38 156 ARG A N 1
ATOM 1183 C CA . ARG A 1 156 ? -17.476 -9.440 5.375 1.00 98.38 156 ARG A CA 1
ATOM 1184 C C . ARG A 1 156 ? -16.812 -8.399 4.476 1.00 98.38 156 ARG A C 1
ATOM 1186 O O . ARG A 1 156 ? -17.512 -7.538 3.967 1.00 98.38 156 ARG A O 1
ATOM 1193 N N . ILE A 1 157 ? -15.502 -8.470 4.234 1.00 98.38 157 ILE A N 1
ATOM 1194 C CA . ILE A 1 157 ? -14.823 -7.569 3.284 1.00 98.38 157 ILE A CA 1
ATOM 1195 C C . ILE A 1 157 ? -15.403 -7.743 1.876 1.00 98.38 157 ILE A C 1
ATOM 1197 O O . ILE A 1 157 ? -15.711 -6.746 1.226 1.00 98.38 157 ILE A O 1
ATOM 1201 N N . ALA A 1 158 ? -15.592 -8.984 1.424 1.00 98.44 158 ALA A N 1
ATOM 1202 C CA . ALA A 1 158 ? -16.171 -9.270 0.115 1.00 98.44 158 ALA A CA 1
ATOM 1203 C C . ALA A 1 158 ? -17.626 -8.774 -0.007 1.00 98.44 158 ALA A C 1
ATOM 1205 O O . ALA A 1 158 ? -17.991 -8.202 -1.032 1.00 98.44 158 ALA A O 1
ATOM 1206 N N . ASP A 1 159 ? -18.439 -8.956 1.039 1.00 98.44 159 ASP A N 1
ATOM 1207 C CA . ASP A 1 159 ? -19.879 -8.673 1.009 1.00 98.44 159 ASP A CA 1
ATOM 1208 C C . ASP A 1 159 ? -20.223 -7.205 1.353 1.00 98.44 159 ASP A C 1
ATOM 1210 O O . ASP A 1 159 ? -21.070 -6.590 0.705 1.00 98.44 159 ASP A O 1
ATOM 1214 N N . GLU A 1 160 ? -19.574 -6.616 2.363 1.00 98.12 160 GLU A N 1
ATOM 1215 C CA . GLU A 1 160 ? -19.836 -5.250 2.857 1.00 98.12 160 GLU A CA 1
ATOM 1216 C C . GLU A 1 160 ? -18.936 -4.200 2.183 1.00 98.12 160 GLU A C 1
ATOM 1218 O O . GLU A 1 160 ? -19.336 -3.041 2.031 1.00 98.12 160 GLU A O 1
ATOM 1223 N N . GLY A 1 161 ? -17.728 -4.592 1.761 1.00 96.88 161 GLY A N 1
ATOM 1224 C CA . GLY A 1 161 ? -16.701 -3.699 1.219 1.00 96.88 161 GLY A CA 1
ATOM 1225 C C . GLY A 1 161 ? -17.192 -2.800 0.081 1.00 96.88 161 GLY A C 1
ATOM 1226 O O . GLY A 1 161 ? -17.062 -1.581 0.206 1.00 96.88 161 GLY A O 1
ATOM 1227 N N . PRO A 1 162 ? -17.822 -3.329 -0.988 1.00 97.19 162 PRO A N 1
ATOM 1228 C CA . PRO A 1 162 ? -18.311 -2.507 -2.097 1.00 97.19 162 PRO A CA 1
ATOM 1229 C C . PRO A 1 162 ? -19.258 -1.378 -1.665 1.00 97.19 162 PRO A C 1
ATOM 1231 O O . PRO A 1 162 ? -19.153 -0.251 -2.154 1.00 97.19 162 PRO A O 1
ATOM 1234 N N . ALA A 1 163 ? -20.163 -1.657 -0.720 1.00 97.81 163 ALA A N 1
ATOM 1235 C CA . ALA A 1 163 ? -21.108 -0.668 -0.210 1.00 97.81 163 ALA A CA 1
ATOM 1236 C C . ALA A 1 163 ? -20.414 0.383 0.670 1.00 97.81 163 ALA A C 1
ATOM 1238 O O . ALA A 1 163 ? -20.711 1.574 0.554 1.00 97.81 163 ALA A O 1
ATOM 1239 N N . LEU A 1 164 ? -19.466 -0.040 1.513 1.00 96.06 164 LEU A N 1
ATOM 1240 C CA . LEU A 1 164 ? -18.683 0.866 2.354 1.00 96.06 164 LEU A CA 1
ATOM 1241 C C . LEU A 1 164 ? -17.792 1.795 1.521 1.00 96.06 164 LEU A C 1
ATOM 1243 O O . LEU A 1 164 ? -17.769 2.996 1.782 1.00 96.06 164 LEU A O 1
ATOM 1247 N N . ILE A 1 165 ? -17.129 1.273 0.486 1.00 93.19 165 ILE A N 1
ATOM 1248 C CA . ILE A 1 165 ? -16.301 2.049 -0.452 1.00 93.19 165 ILE A CA 1
ATOM 1249 C C . ILE A 1 165 ? -17.144 3.122 -1.148 1.00 93.19 165 ILE A C 1
ATOM 1251 O O . ILE A 1 165 ? -16.777 4.299 -1.157 1.00 93.19 165 ILE A O 1
ATOM 1255 N N . ALA A 1 166 ? -18.311 2.738 -1.676 1.00 94.31 166 ALA A N 1
ATOM 1256 C CA . ALA A 1 166 ? -19.220 3.669 -2.337 1.00 94.31 166 ALA A CA 1
ATOM 1257 C C . ALA A 1 166 ? -19.749 4.748 -1.373 1.00 94.31 166 ALA A C 1
ATOM 1259 O O . ALA A 1 166 ? -19.784 5.931 -1.718 1.00 94.31 166 ALA A O 1
ATOM 1260 N N . ALA A 1 167 ? -20.124 4.366 -0.148 1.00 94.31 167 ALA A N 1
ATOM 1261 C CA . ALA A 1 167 ? -20.602 5.299 0.872 1.00 94.31 167 ALA A CA 1
ATOM 1262 C C . ALA A 1 167 ? -19.500 6.249 1.371 1.00 94.31 167 ALA A C 1
ATOM 1264 O O . ALA A 1 167 ? -19.782 7.410 1.673 1.00 94.31 167 ALA A O 1
ATOM 1265 N N . ALA A 1 168 ? -18.253 5.778 1.424 1.00 91.38 168 ALA A N 1
ATOM 1266 C CA . ALA A 1 168 ? -17.079 6.577 1.758 1.00 91.38 168 ALA A CA 1
ATOM 1267 C C . ALA A 1 168 ? -16.678 7.552 0.640 1.00 91.38 168 ALA A C 1
ATOM 1269 O O . ALA A 1 168 ? -15.935 8.492 0.907 1.00 91.38 168 ALA A O 1
ATOM 1270 N N . ARG A 1 169 ? -17.196 7.360 -0.585 1.00 89.88 169 ARG A N 1
ATOM 1271 C CA . ARG A 1 169 ? -16.870 8.164 -1.774 1.00 89.88 169 ARG A CA 1
ATOM 1272 C C . ARG A 1 169 ? -15.363 8.214 -2.043 1.00 89.88 169 ARG A C 1
ATOM 1274 O O . ARG A 1 169 ? -14.836 9.270 -2.385 1.00 89.88 169 ARG A O 1
ATOM 1281 N N . LEU A 1 170 ? -14.683 7.081 -1.859 1.00 81.56 170 LEU A N 1
ATOM 1282 C CA . LEU A 1 170 ? -13.274 6.953 -2.230 1.00 81.56 170 LEU A CA 1
ATOM 1283 C C . LEU A 1 170 ? -13.130 7.158 -3.743 1.00 81.56 170 LEU A C 1
ATOM 1285 O O . LEU A 1 170 ? -14.011 6.755 -4.501 1.00 81.56 170 LEU A O 1
ATOM 1289 N N . THR A 1 171 ? -12.028 7.772 -4.174 1.00 80.19 171 THR A N 1
ATOM 1290 C CA . THR A 1 171 ? -11.740 8.039 -5.593 1.00 80.19 171 THR A CA 1
ATOM 1291 C C . THR A 1 171 ? -10.262 7.820 -5.898 1.00 80.19 171 THR A C 1
ATOM 1293 O O . THR A 1 171 ? -9.429 7.920 -4.999 1.00 80.19 171 THR A O 1
ATOM 1296 N N . GLY A 1 172 ? -9.914 7.587 -7.165 1.00 78.50 172 GLY A N 1
ATOM 1297 C CA . GLY A 1 172 ? -8.514 7.489 -7.591 1.00 78.50 172 GLY A CA 1
ATOM 1298 C C . GLY A 1 172 ? -7.790 6.307 -6.938 1.00 78.50 172 GLY A C 1
ATOM 1299 O O . GLY A 1 172 ? -8.304 5.188 -6.940 1.00 78.50 172 GLY A O 1
ATOM 1300 N N . ALA A 1 173 ? -6.600 6.555 -6.383 1.00 72.88 173 ALA A N 1
ATOM 1301 C CA . ALA A 1 173 ? -5.766 5.520 -5.768 1.00 72.88 173 ALA A CA 1
ATOM 1302 C C . ALA A 1 173 ? -6.443 4.835 -4.564 1.00 72.88 173 ALA A C 1
ATOM 1304 O O . ALA A 1 173 ? -6.361 3.614 -4.438 1.00 72.88 173 ALA A O 1
ATOM 1305 N N . ASP A 1 174 ? -7.175 5.583 -3.732 1.00 74.94 174 ASP A N 1
ATOM 1306 C CA . ASP A 1 174 ? -7.841 5.028 -2.545 1.00 74.94 174 ASP A CA 1
ATOM 1307 C C . ASP A 1 174 ? -8.962 4.054 -2.920 1.00 74.94 174 ASP A C 1
ATOM 1309 O O . ASP A 1 174 ? -9.096 2.980 -2.330 1.00 74.94 174 ASP A O 1
ATOM 1313 N N . GLU A 1 175 ? -9.755 4.398 -3.940 1.00 82.69 175 GLU A N 1
ATOM 1314 C CA . GLU A 1 175 ? -10.792 3.502 -4.458 1.00 82.69 175 GLU A CA 1
ATOM 1315 C C . GLU A 1 175 ? -10.174 2.234 -5.051 1.00 82.69 175 GLU A C 1
ATOM 1317 O O . GLU A 1 175 ? -10.665 1.130 -4.815 1.00 82.69 175 GLU A O 1
ATOM 1322 N N . PHE A 1 176 ? -9.080 2.386 -5.798 1.00 82.50 176 PHE A N 1
ATOM 1323 C CA . PHE A 1 176 ? -8.370 1.271 -6.409 1.00 82.50 176 PHE A CA 1
ATOM 1324 C C . PHE A 1 176 ? -7.821 0.295 -5.366 1.00 82.50 176 PHE A C 1
ATOM 1326 O O . PHE A 1 176 ? -8.085 -0.906 -5.454 1.00 82.50 176 PHE A O 1
ATOM 1333 N N . ILE A 1 177 ? -7.111 0.804 -4.354 1.00 80.19 177 ILE A N 1
ATOM 1334 C CA . ILE A 1 177 ? -6.566 -0.010 -3.261 1.00 80.19 177 ILE A CA 1
ATOM 1335 C C . ILE A 1 177 ? -7.704 -0.727 -2.532 1.00 80.19 177 ILE A C 1
ATOM 1337 O O . ILE A 1 177 ? -7.625 -1.933 -2.303 1.00 80.19 177 ILE A O 1
ATOM 1341 N N . ALA A 1 178 ? -8.795 -0.020 -2.233 1.00 86.38 178 ALA A N 1
ATOM 1342 C CA . ALA A 1 178 ? -9.927 -0.613 -1.544 1.00 86.38 178 ALA A CA 1
ATOM 1343 C C . ALA A 1 178 ? -10.590 -1.739 -2.363 1.00 86.38 178 ALA A C 1
ATOM 1345 O O . ALA A 1 178 ? -10.804 -2.843 -1.861 1.00 86.38 178 ALA A O 1
ATOM 1346 N N . ARG A 1 179 ? -10.855 -1.515 -3.655 1.00 91.06 179 ARG A N 1
ATOM 1347 C CA . ARG A 1 179 ? -11.418 -2.552 -4.537 1.00 91.06 179 ARG A CA 1
ATOM 1348 C C . ARG A 1 179 ? -10.488 -3.754 -4.679 1.00 91.06 179 ARG A C 1
ATOM 1350 O O . ARG A 1 179 ? -10.961 -4.888 -4.681 1.00 91.06 179 ARG A O 1
ATOM 1357 N N . ARG A 1 180 ? -9.173 -3.534 -4.724 1.00 89.00 180 ARG A N 1
ATOM 1358 C CA . ARG A 1 180 ? -8.179 -4.615 -4.730 1.00 89.00 180 ARG A CA 1
ATOM 1359 C C . ARG A 1 180 ? -8.263 -5.479 -3.468 1.00 89.00 180 ARG A C 1
ATOM 1361 O O . ARG A 1 180 ? -8.225 -6.703 -3.579 1.00 89.00 180 ARG A O 1
ATOM 1368 N N . THR A 1 181 ? -8.432 -4.883 -2.287 1.00 91.50 181 THR A N 1
ATOM 1369 C CA . THR A 1 181 ? -8.614 -5.645 -1.039 1.00 91.50 181 THR A CA 1
ATOM 1370 C C . THR A 1 181 ? -9.882 -6.504 -1.076 1.00 91.50 181 THR A C 1
ATOM 1372 O O . THR A 1 181 ? -9.847 -7.651 -0.630 1.00 91.50 181 THR A O 1
ATOM 1375 N N . VAL A 1 182 ? -10.976 -6.004 -1.668 1.00 96.50 182 VAL A N 1
ATOM 1376 C CA . VAL A 1 182 ? -12.213 -6.781 -1.894 1.00 96.50 182 VAL A CA 1
ATOM 1377 C C . VAL A 1 182 ? -11.961 -7.981 -2.812 1.00 96.50 182 VAL A C 1
ATOM 1379 O O . VAL A 1 182 ? -12.348 -9.100 -2.471 1.00 96.50 182 VAL A O 1
ATOM 1382 N N . ILE A 1 183 ? -11.250 -7.780 -3.925 1.00 95.75 183 ILE A N 1
ATOM 1383 C CA . ILE A 1 183 ? -10.883 -8.856 -4.860 1.00 95.75 183 ILE A CA 1
ATOM 1384 C C . ILE A 1 183 ? -10.027 -9.923 -4.160 1.00 95.75 183 ILE A C 1
ATOM 1386 O O . ILE A 1 183 ? -10.271 -11.124 -4.301 1.00 95.75 183 ILE A O 1
ATOM 1390 N N . ASN A 1 184 ? -9.044 -9.516 -3.349 1.00 94.75 184 ASN A N 1
ATOM 1391 C CA . ASN A 1 184 ? -8.259 -10.477 -2.576 1.00 94.75 184 ASN A CA 1
ATOM 1392 C C . ASN A 1 184 ? -9.113 -11.233 -1.542 1.00 94.75 184 ASN A C 1
ATOM 1394 O O . ASN A 1 184 ? -8.932 -12.437 -1.359 1.00 94.75 184 ASN A O 1
ATOM 1398 N N . ALA A 1 185 ? -10.063 -10.564 -0.890 1.00 96.88 185 ALA A N 1
ATOM 1399 C CA . ALA A 1 185 ? -10.965 -11.227 0.043 1.00 96.88 185 ALA A CA 1
ATOM 1400 C C . ALA A 1 185 ? -11.801 -12.311 -0.660 1.00 96.88 185 ALA A C 1
ATOM 1402 O O . ALA A 1 185 ? -11.876 -13.436 -0.162 1.00 96.88 185 ALA A O 1
ATOM 1403 N N . GLN A 1 186 ? -12.343 -12.015 -1.852 1.00 98.25 186 GLN A N 1
ATOM 1404 C CA . GLN A 1 186 ? -13.040 -12.984 -2.709 1.00 98.25 186 GLN A CA 1
ATOM 1405 C C . GLN A 1 186 ? -12.137 -14.181 -3.062 1.00 98.25 186 GLN A C 1
ATOM 1407 O O . GLN A 1 186 ? -12.576 -15.332 -2.957 1.00 98.25 186 GLN A O 1
ATOM 1412 N N . ARG A 1 187 ? -10.863 -13.937 -3.408 1.00 95.25 187 ARG A N 1
ATOM 1413 C CA . ARG A 1 187 ? -9.860 -14.986 -3.663 1.00 95.25 187 ARG A CA 1
ATOM 1414 C C . ARG A 1 187 ? -9.686 -15.910 -2.455 1.00 95.25 187 ARG A C 1
ATOM 1416 O O . ARG A 1 187 ? -9.851 -17.122 -2.585 1.00 95.25 187 ARG A O 1
ATOM 1423 N N . GLU A 1 188 ? -9.391 -15.368 -1.275 1.00 93.38 188 GLU A N 1
ATOM 1424 C CA . GLU A 1 188 ? -9.122 -16.173 -0.071 1.00 93.38 188 GLU A CA 1
ATOM 1425 C C . GLU A 1 188 ? -10.327 -17.043 0.329 1.00 93.38 188 GLU A C 1
ATOM 1427 O O . GLU A 1 188 ? -10.200 -18.245 0.606 1.00 93.38 188 GLU A O 1
ATOM 1432 N N . ILE A 1 189 ? -11.542 -16.491 0.251 1.00 95.94 189 ILE A N 1
ATOM 1433 C CA . ILE A 1 189 ? -12.775 -17.243 0.538 1.00 95.94 189 ILE A CA 1
ATOM 1434 C C . ILE A 1 189 ? -13.218 -18.157 -0.619 1.00 95.94 189 ILE A C 1
ATOM 1436 O O . ILE A 1 189 ? -14.185 -18.905 -0.469 1.00 95.94 189 ILE A O 1
ATOM 1440 N N . GLY A 1 190 ? -12.474 -18.194 -1.729 1.00 95.19 190 GLY A N 1
ATOM 1441 C CA . GLY A 1 190 ? -12.661 -19.136 -2.836 1.00 95.19 190 GLY A CA 1
ATOM 1442 C C . GLY A 1 190 ? -13.695 -18.725 -3.880 1.00 95.19 190 GLY A C 1
ATOM 1443 O O . GLY A 1 190 ? -14.041 -19.544 -4.730 1.00 95.19 190 GLY A O 1
ATOM 1444 N N . ARG A 1 191 ? -14.174 -17.479 -3.856 1.00 97.56 191 ARG A N 1
ATOM 1445 C CA . ARG A 1 191 ? -15.066 -16.907 -4.875 1.00 97.56 191 ARG A CA 1
ATOM 1446 C C . ARG A 1 191 ? -14.255 -16.447 -6.096 1.00 97.56 191 ARG A C 1
ATOM 1448 O O . ARG A 1 191 ? -14.280 -15.283 -6.477 1.00 97.56 191 ARG A O 1
ATOM 1455 N N . MET A 1 192 ? -13.512 -17.372 -6.712 1.00 95.62 192 MET A N 1
ATOM 1456 C CA . MET A 1 192 ? -12.540 -17.066 -7.779 1.00 95.62 192 MET A CA 1
ATOM 1457 C C . MET A 1 192 ? -13.174 -16.421 -9.013 1.00 95.62 192 MET A C 1
ATOM 1459 O O . MET A 1 192 ? -12.579 -15.536 -9.614 1.00 95.62 192 MET A O 1
ATOM 1463 N N . ALA A 1 193 ? -14.388 -16.837 -9.381 1.00 97.12 193 ALA A N 1
ATOM 1464 C CA . ALA A 1 193 ? -15.095 -16.262 -10.523 1.00 97.12 193 ALA A CA 1
ATOM 1465 C C . ALA A 1 193 ? -15.481 -14.791 -10.286 1.00 97.12 193 ALA A C 1
ATOM 1467 O O . ALA A 1 193 ? -15.350 -13.977 -11.195 1.00 97.12 193 ALA A O 1
ATOM 1468 N N . GLU A 1 194 ? -15.916 -14.451 -9.067 1.00 97.56 194 GLU A N 1
ATOM 1469 C CA . GLU A 1 194 ? -16.199 -13.064 -8.672 1.00 97.56 194 GLU A CA 1
ATOM 1470 C C . GLU A 1 194 ? -14.905 -12.245 -8.639 1.00 97.56 194 GLU A C 1
ATOM 1472 O O . GLU A 1 194 ? -14.851 -11.178 -9.244 1.00 97.56 194 GLU A O 1
ATOM 1477 N N . ALA A 1 195 ? -13.839 -12.798 -8.044 1.00 96.50 195 ALA A N 1
ATOM 1478 C CA . ALA A 1 195 ? -12.524 -12.161 -8.001 1.00 96.50 195 ALA A CA 1
ATOM 1479 C C . ALA A 1 195 ? -11.991 -11.835 -9.402 1.00 96.50 195 ALA A C 1
ATOM 1481 O O . ALA A 1 195 ? -11.547 -10.715 -9.642 1.00 96.50 195 ALA A O 1
ATOM 1482 N N . GLN A 1 196 ? -12.077 -12.782 -10.343 1.00 94.62 196 GLN A N 1
ATOM 1483 C CA . GLN A 1 196 ? -11.662 -12.556 -11.728 1.00 94.62 196 GLN A CA 1
ATOM 1484 C C . GLN A 1 196 ? -12.510 -11.468 -12.391 1.00 94.62 196 GLN A C 1
ATOM 1486 O O . GLN A 1 196 ? -11.976 -10.549 -13.004 1.00 94.62 196 GLN A O 1
ATOM 1491 N N . GLN A 1 197 ? -13.833 -11.544 -12.240 1.00 95.31 197 GLN A N 1
ATOM 1492 C CA . GLN A 1 197 ? -14.745 -10.585 -12.851 1.00 95.31 197 GLN A CA 1
ATOM 1493 C C . GLN A 1 197 ? -14.511 -9.155 -12.346 1.00 95.31 197 GLN A C 1
ATOM 1495 O O . GLN A 1 197 ? -14.552 -8.209 -13.135 1.00 95.31 197 GLN A O 1
ATOM 1500 N N . ASP A 1 198 ? -14.293 -8.981 -11.044 1.00 93.44 198 ASP A N 1
ATOM 1501 C CA . ASP A 1 198 ? -14.048 -7.668 -10.452 1.00 93.44 198 ASP A CA 1
ATOM 1502 C C . ASP A 1 198 ? -12.629 -7.162 -10.742 1.00 93.44 198 ASP A C 1
ATOM 1504 O O . ASP A 1 198 ? -12.452 -5.961 -10.954 1.00 93.44 198 ASP A O 1
ATOM 1508 N N . HIS A 1 199 ? -11.644 -8.058 -10.854 1.00 89.94 199 HIS A N 1
ATOM 1509 C CA . HIS A 1 199 ? -10.304 -7.727 -11.341 1.00 89.94 199 HIS A CA 1
ATOM 1510 C C . HIS A 1 199 ? -10.333 -7.198 -12.782 1.00 89.94 199 HIS A C 1
ATOM 1512 O O . HIS A 1 199 ? -9.794 -6.126 -13.044 1.00 89.94 199 HIS A O 1
ATOM 1518 N N . ASP A 1 200 ? -11.023 -7.881 -13.701 1.00 88.31 200 ASP A N 1
ATOM 1519 C CA . ASP A 1 200 ? -11.125 -7.478 -15.114 1.00 88.31 200 ASP A CA 1
ATOM 1520 C C . ASP A 1 200 ? -11.817 -6.114 -15.296 1.00 88.31 200 ASP A C 1
ATOM 1522 O O . ASP A 1 200 ? -11.578 -5.397 -16.270 1.00 88.31 200 ASP A O 1
ATOM 1526 N N . ARG A 1 201 ? -12.687 -5.741 -14.350 1.00 87.88 201 ARG A N 1
ATOM 1527 C CA . ARG A 1 201 ? -13.366 -4.437 -14.317 1.00 87.88 201 ARG A CA 1
ATOM 1528 C C . ARG A 1 201 ? -12.506 -3.319 -13.742 1.00 87.88 201 ARG A C 1
ATOM 1530 O O . ARG A 1 201 ? -12.843 -2.151 -13.946 1.00 87.88 201 ARG A O 1
ATOM 1537 N N . LEU A 1 202 ? -11.443 -3.636 -13.004 1.00 83.19 202 LEU A N 1
ATOM 1538 C CA . LEU A 1 202 ? -10.573 -2.632 -12.406 1.00 83.19 202 LEU A CA 1
ATOM 1539 C C . LEU A 1 202 ? -9.631 -2.083 -13.491 1.00 83.19 202 LEU A C 1
ATOM 1541 O O . LEU A 1 202 ? -8.621 -2.687 -13.837 1.00 83.19 202 LEU A O 1
ATOM 1545 N N . THR A 1 203 ? -10.007 -0.953 -14.100 1.00 60.28 203 THR A N 1
ATOM 1546 C CA . THR A 1 203 ? -9.366 -0.468 -15.333 1.00 60.28 203 THR A CA 1
ATOM 1547 C C . THR A 1 203 ? -7.943 0.084 -15.134 1.00 60.28 203 THR A C 1
ATOM 1549 O O . THR A 1 203 ? -7.698 0.792 -14.155 1.00 60.28 203 THR A O 1
ATOM 1552 N N . PRO A 1 204 ? -7.046 -0.072 -16.132 1.00 53.84 204 PRO A N 1
ATOM 1553 C CA . PRO A 1 204 ? -5.682 0.467 -16.123 1.00 53.84 204 PRO A CA 1
ATOM 1554 C C . PRO A 1 204 ? -5.537 1.994 -16.017 1.00 53.84 204 PRO A C 1
ATOM 1556 O O . PRO A 1 204 ? -4.450 2.476 -15.747 1.00 53.84 204 PRO A O 1
ATOM 1559 N N . GLN A 1 205 ? -6.585 2.799 -16.202 1.00 52.47 205 GLN A N 1
ATOM 1560 C CA . GLN A 1 205 ? -6.468 4.270 -16.131 1.00 52.47 205 GLN A CA 1
ATOM 1561 C C . GLN A 1 205 ? -6.064 4.772 -14.731 1.00 52.47 205 GLN A C 1
ATOM 1563 O O . GLN A 1 205 ? -5.476 5.842 -14.600 1.00 52.47 205 GLN A O 1
ATOM 1568 N N . THR A 1 206 ? -6.293 3.972 -13.684 1.00 51.28 206 THR A N 1
ATOM 1569 C CA . THR A 1 206 ? -5.775 4.233 -12.333 1.00 51.28 206 THR A CA 1
ATOM 1570 C C . THR A 1 206 ? -4.282 3.884 -12.188 1.00 51.28 206 THR A C 1
ATOM 1572 O O . THR A 1 206 ? -3.621 4.399 -11.289 1.00 51.28 206 THR A O 1
ATOM 1575 N N . PHE A 1 207 ? -3.709 3.078 -13.095 1.00 48.06 207 PHE A N 1
ATOM 1576 C CA . PHE A 1 207 ? -2.275 2.741 -13.117 1.00 48.06 207 PHE A CA 1
ATOM 1577 C C . PHE A 1 207 ? -1.398 3.909 -13.527 1.00 48.06 207 PHE A C 1
ATOM 1579 O O . PHE A 1 207 ? -0.311 4.070 -12.976 1.00 48.06 207 PHE A O 1
ATOM 1586 N N . ASP A 1 208 ? -1.847 4.723 -14.480 1.00 46.12 208 ASP A N 1
ATOM 1587 C CA . ASP A 1 208 ? -1.076 5.889 -14.912 1.00 46.12 208 ASP A CA 1
ATOM 1588 C C . ASP A 1 208 ? -1.008 6.955 -13.804 1.00 46.12 208 ASP A C 1
ATOM 1590 O O . ASP A 1 208 ? -0.016 7.672 -13.709 1.00 46.12 208 ASP A O 1
ATOM 1594 N N . MET A 1 209 ? -1.993 6.983 -12.893 1.00 46.62 209 MET A N 1
ATOM 1595 C CA . MET A 1 209 ? -1.949 7.800 -11.672 1.00 46.62 209 MET A CA 1
ATOM 1596 C C . MET A 1 209 ? -0.965 7.253 -10.625 1.00 46.62 209 MET A C 1
ATOM 1598 O O . MET A 1 209 ? -0.302 8.039 -9.959 1.00 46.62 209 MET A O 1
ATOM 1602 N N . LEU A 1 210 ? -0.839 5.927 -10.490 1.00 49.22 210 LEU A N 1
ATOM 1603 C CA . LEU A 1 210 ? 0.093 5.281 -9.551 1.00 49.22 210 LEU A CA 1
ATOM 1604 C C . LEU A 1 210 ? 1.554 5.325 -10.028 1.00 49.22 210 LEU A C 1
ATOM 1606 O O . LEU A 1 210 ? 2.464 5.295 -9.210 1.00 49.22 210 LEU A O 1
ATOM 1610 N N . LYS A 1 211 ? 1.799 5.424 -11.341 1.00 45.38 211 LYS A N 1
ATOM 1611 C CA . LYS A 1 211 ? 3.148 5.639 -11.903 1.00 45.38 211 LYS A CA 1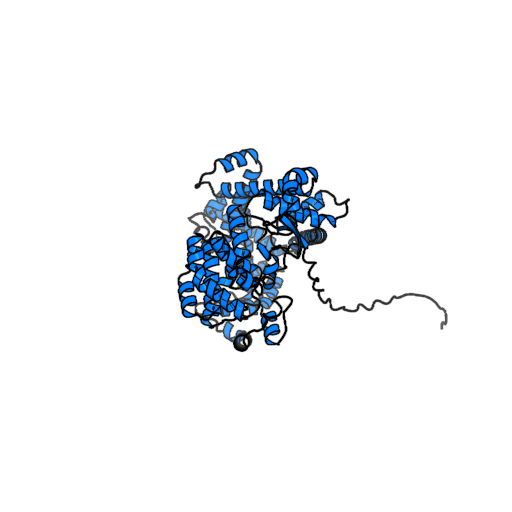
ATOM 1612 C C . LYS A 1 211 ? 3.722 7.027 -11.601 1.00 45.38 211 LYS A C 1
ATOM 1614 O O . LYS A 1 211 ? 4.931 7.201 -11.712 1.00 45.38 211 LYS A O 1
ATOM 1619 N N . ALA A 1 212 ? 2.871 8.001 -11.274 1.00 40.78 212 ALA A N 1
ATOM 1620 C CA . ALA A 1 212 ? 3.289 9.352 -10.909 1.00 40.78 212 ALA A CA 1
ATOM 1621 C C . ALA A 1 212 ? 3.686 9.482 -9.425 1.00 40.78 212 ALA A C 1
ATOM 1623 O O . ALA A 1 212 ? 4.151 10.550 -9.039 1.00 40.78 212 ALA A O 1
ATOM 1624 N N . ASP A 1 213 ? 3.502 8.422 -8.627 1.00 38.50 213 ASP A N 1
ATOM 1625 C CA . ASP A 1 213 ? 3.829 8.364 -7.200 1.00 38.50 213 ASP A CA 1
ATOM 1626 C C . ASP A 1 213 ? 5.206 7.693 -7.002 1.00 38.50 213 ASP A C 1
ATOM 1628 O O . ASP A 1 213 ? 5.515 6.624 -7.540 1.00 38.50 213 ASP A O 1
ATOM 1632 N N . ASP A 1 214 ? 6.075 8.381 -6.279 1.00 36.03 214 ASP A N 1
ATOM 1633 C CA . ASP A 1 214 ? 7.537 8.365 -6.359 1.00 36.03 214 ASP A CA 1
ATOM 1634 C C . ASP A 1 214 ? 8.219 7.186 -5.629 1.00 36.03 214 ASP A C 1
ATOM 1636 O O . ASP A 1 214 ? 9.091 7.346 -4.776 1.00 36.03 214 ASP A O 1
ATOM 1640 N N . GLY A 1 215 ? 7.907 5.955 -6.048 1.00 36.41 215 GLY A N 1
ATOM 1641 C CA . GLY A 1 215 ? 8.798 4.805 -5.823 1.00 36.41 215 GLY A CA 1
ATOM 1642 C C . GLY A 1 215 ? 8.414 3.839 -4.701 1.00 36.41 215 GLY A C 1
ATOM 1643 O O . GLY A 1 215 ? 9.218 2.986 -4.324 1.00 36.41 215 GLY A O 1
ATOM 1644 N N . HIS A 1 216 ? 7.181 3.885 -4.201 1.00 39.84 216 HIS A N 1
ATOM 1645 C CA . HIS A 1 216 ? 6.607 2.782 -3.426 1.00 39.84 216 HIS A CA 1
ATOM 1646 C C . HIS A 1 216 ? 5.705 1.964 -4.347 1.00 39.84 216 HIS A C 1
ATOM 1648 O O . HIS A 1 216 ? 4.570 2.348 -4.611 1.00 39.84 216 HIS A O 1
ATOM 1654 N N . SER A 1 217 ? 6.219 0.860 -4.902 1.00 41.56 217 SER A N 1
ATOM 1655 C CA . SER A 1 217 ? 5.517 0.078 -5.926 1.00 41.56 217 SER A CA 1
ATOM 1656 C C . SER A 1 217 ? 4.298 -0.666 -5.360 1.00 41.56 217 SER A C 1
ATOM 1658 O O . SER A 1 217 ? 4.295 -1.884 -5.204 1.00 41.56 217 SER A O 1
ATOM 1660 N N . THR A 1 218 ? 3.208 0.057 -5.132 1.00 44.72 218 THR A N 1
ATOM 1661 C CA . THR A 1 218 ? 1.848 -0.476 -4.948 1.00 44.72 218 THR A CA 1
ATOM 1662 C C . THR A 1 218 ? 1.358 -1.258 -6.181 1.00 44.72 218 THR A C 1
ATOM 1664 O O . THR A 1 218 ? 0.383 -2.003 -6.098 1.00 44.72 218 THR A O 1
ATOM 1667 N N . ILE A 1 219 ? 2.068 -1.133 -7.312 1.00 46.34 219 ILE A N 1
ATOM 1668 C CA . ILE A 1 219 ? 1.797 -1.760 -8.614 1.00 46.34 219 ILE A CA 1
ATOM 1669 C C . ILE A 1 219 ? 2.184 -3.250 -8.663 1.00 46.34 219 ILE A C 1
ATOM 1671 O O . ILE A 1 219 ? 1.435 -4.046 -9.230 1.00 46.34 219 ILE A O 1
ATOM 1675 N N . GLY A 1 220 ? 3.326 -3.651 -8.086 1.00 50.78 220 GLY A N 1
ATOM 1676 C CA . GLY A 1 220 ? 3.804 -5.047 -8.138 1.00 50.78 220 GLY A CA 1
ATOM 1677 C C . GLY A 1 220 ? 2.774 -6.042 -7.578 1.00 50.78 220 GLY A C 1
ATOM 1678 O O . GLY A 1 220 ? 2.330 -6.936 -8.301 1.00 50.78 220 GLY A O 1
ATOM 1679 N N . PRO A 1 221 ? 2.250 -5.788 -6.367 1.00 54.28 221 PRO A N 1
ATOM 1680 C CA . PRO A 1 221 ? 1.220 -6.616 -5.746 1.00 54.28 221 PRO A CA 1
ATOM 1681 C C . PRO A 1 221 ? -0.157 -6.654 -6.455 1.00 54.28 221 PRO A C 1
ATOM 1683 O O . PRO A 1 221 ? -1.033 -7.404 -6.013 1.00 54.28 221 PRO A O 1
ATOM 1686 N N . PHE A 1 222 ? -0.407 -5.851 -7.504 1.00 53.12 222 PHE A N 1
ATOM 1687 C CA . PHE A 1 222 ? -1.624 -5.957 -8.328 1.00 53.12 222 PHE A CA 1
ATOM 1688 C C . PHE A 1 222 ? -1.494 -7.021 -9.420 1.00 53.12 222 PHE A C 1
ATOM 1690 O O . PHE A 1 222 ? -2.356 -7.890 -9.516 1.00 53.12 222 PHE A O 1
ATOM 1697 N N . PHE A 1 223 ? -0.418 -6.991 -10.214 1.00 57.09 223 PHE A N 1
ATOM 1698 C CA . PHE A 1 223 ? -0.189 -8.004 -11.260 1.00 57.09 223 PHE A CA 1
ATOM 1699 C C . PHE A 1 223 ? -0.036 -9.407 -10.674 1.00 57.09 223 PHE A C 1
ATOM 1701 O O . PHE A 1 223 ? -0.354 -10.417 -11.301 1.00 57.09 223 PHE A O 1
ATOM 1708 N N . ASP A 1 224 ? 0.419 -9.452 -9.433 1.00 73.50 224 ASP A N 1
ATOM 1709 C CA . ASP A 1 224 ? 0.511 -10.657 -8.641 1.00 73.50 224 ASP A CA 1
ATOM 1710 C C . ASP A 1 224 ? -0.863 -11.220 -8.250 1.00 73.50 224 ASP A C 1
ATOM 1712 O O . ASP A 1 224 ? -1.020 -12.436 -8.200 1.00 73.50 224 ASP A O 1
ATOM 1716 N N . LEU A 1 225 ? -1.896 -10.389 -8.068 1.00 83.19 225 LEU A N 1
ATOM 1717 C CA . LEU A 1 225 ? -3.226 -10.862 -7.672 1.00 83.19 225 LEU A CA 1
ATOM 1718 C C . LEU A 1 225 ? -3.918 -11.674 -8.778 1.00 83.19 225 LEU A C 1
ATOM 1720 O O . LEU A 1 225 ? -4.505 -12.713 -8.475 1.00 83.19 225 LEU A O 1
ATOM 1724 N N . GLN A 1 226 ? -3.796 -11.263 -10.045 1.00 85.56 226 GLN A N 1
ATOM 1725 C CA . GLN A 1 226 ? -4.343 -12.015 -11.182 1.00 85.56 226 GLN A CA 1
ATOM 1726 C C . GLN A 1 226 ? -3.789 -13.445 -11.233 1.00 85.56 226 GLN A C 1
ATOM 1728 O O . GLN A 1 226 ? -4.550 -14.410 -11.285 1.00 85.56 226 GLN A O 1
ATOM 1733 N N . LYS A 1 227 ? -2.461 -13.590 -11.137 1.00 84.00 227 LYS A N 1
ATOM 1734 C CA . LYS A 1 227 ? -1.787 -14.899 -11.167 1.00 84.00 227 LYS A CA 1
ATOM 1735 C C . LYS A 1 227 ? -2.277 -15.814 -10.047 1.00 84.00 227 LYS A C 1
ATOM 1737 O O . LYS A 1 227 ? -2.430 -17.018 -10.245 1.00 84.00 227 LYS A O 1
ATOM 1742 N N . LEU A 1 228 ? -2.542 -15.248 -8.870 1.00 87.75 228 LEU A N 1
ATOM 1743 C CA . LEU A 1 228 ? -3.051 -16.001 -7.727 1.00 87.75 228 LEU A CA 1
ATOM 1744 C C . LEU A 1 228 ? -4.493 -16.468 -7.933 1.00 87.75 228 LEU A C 1
ATOM 1746 O O . LEU A 1 228 ? -4.811 -17.600 -7.568 1.00 87.75 228 LEU A O 1
ATOM 1750 N N . ILE A 1 229 ? -5.348 -15.633 -8.531 1.00 90.75 229 ILE A N 1
ATOM 1751 C CA . ILE A 1 229 ? -6.730 -15.998 -8.878 1.00 90.75 229 ILE A CA 1
ATOM 1752 C C . ILE A 1 229 ? -6.729 -17.129 -9.914 1.00 90.75 229 ILE A C 1
ATOM 1754 O O . ILE A 1 229 ? -7.370 -18.158 -9.696 1.00 90.75 229 ILE A O 1
ATOM 1758 N N . GLU A 1 230 ? -5.949 -16.990 -10.989 1.00 87.56 230 GLU A N 1
ATOM 1759 C CA . GLU A 1 230 ? -5.815 -18.000 -12.048 1.00 87.56 230 GLU A CA 1
ATOM 1760 C C . GLU A 1 230 ? -5.270 -19.335 -11.514 1.00 87.56 230 GLU A C 1
ATOM 1762 O O . GLU A 1 230 ? -5.734 -20.410 -11.899 1.00 87.56 230 GLU A O 1
ATOM 1767 N N . ALA A 1 231 ? -4.325 -19.284 -10.569 1.00 85.12 231 ALA A N 1
ATOM 1768 C CA . ALA A 1 231 ? -3.779 -20.467 -9.905 1.00 85.12 231 ALA A CA 1
ATOM 1769 C C . ALA A 1 231 ? -4.730 -21.097 -8.867 1.00 85.12 231 ALA A C 1
ATOM 1771 O O . ALA A 1 231 ? -4.397 -22.139 -8.288 1.00 85.12 231 ALA A O 1
ATOM 1772 N N . GLY A 1 232 ? -5.879 -20.470 -8.588 1.00 88.19 232 GLY A N 1
ATOM 1773 C CA . GLY A 1 232 ? -6.798 -20.880 -7.530 1.00 88.19 232 GLY A CA 1
ATOM 1774 C C . GLY A 1 232 ? -6.164 -20.823 -6.137 1.00 88.19 232 GLY A C 1
ATOM 1775 O O . GLY A 1 232 ? -6.506 -21.626 -5.264 1.00 88.19 232 GLY A O 1
ATOM 1776 N N . ASP A 1 233 ? -5.199 -19.925 -5.930 1.00 87.56 233 ASP A N 1
ATOM 1777 C CA . ASP A 1 233 ? -4.480 -19.788 -4.672 1.00 87.56 233 ASP A CA 1
ATOM 1778 C C . ASP A 1 233 ? -5.349 -19.062 -3.643 1.00 87.56 233 ASP A C 1
ATOM 1780 O O . ASP A 1 233 ? -5.717 -17.906 -3.832 1.00 87.56 233 ASP A O 1
ATOM 1784 N N . ARG A 1 234 ? -5.663 -19.739 -2.539 1.00 89.75 234 ARG A N 1
ATOM 1785 C CA . ARG A 1 234 ? -6.507 -19.223 -1.451 1.00 89.75 234 ARG A CA 1
ATOM 1786 C C . ARG A 1 234 ? -5.714 -18.866 -0.202 1.00 89.75 234 ARG A C 1
ATOM 1788 O O . ARG A 1 234 ? -6.308 -18.488 0.804 1.00 89.75 234 ARG A O 1
ATOM 1795 N N . ASP A 1 235 ? -4.398 -19.027 -0.242 1.00 85.06 235 ASP A N 1
ATOM 1796 C CA . ASP A 1 235 ? -3.573 -18.852 0.938 1.00 85.06 235 ASP A CA 1
ATOM 1797 C C . ASP A 1 235 ? -3.465 -17.353 1.246 1.00 85.06 235 ASP A C 1
ATOM 1799 O O . ASP A 1 235 ? -3.286 -16.526 0.344 1.00 85.06 235 ASP A O 1
ATOM 1803 N N . ARG A 1 236 ? -3.579 -16.998 2.533 1.00 82.50 236 ARG A N 1
ATOM 1804 C CA . ARG A 1 236 ? -3.356 -15.627 3.030 1.00 82.50 236 ARG A CA 1
ATOM 1805 C C . ARG A 1 236 ? -1.984 -15.111 2.597 1.00 82.50 236 ARG A C 1
ATOM 1807 O O . ARG A 1 236 ? -1.872 -13.974 2.154 1.00 82.50 236 ARG A O 1
ATOM 1814 N N . TRP A 1 237 ? -0.971 -15.973 2.712 1.00 80.62 237 TRP A N 1
ATOM 1815 C CA . TRP A 1 237 ? 0.419 -15.711 2.342 1.00 80.62 237 TRP A CA 1
ATOM 1816 C C . TRP A 1 237 ? 0.792 -16.507 1.087 1.00 80.62 237 TRP A C 1
ATOM 1818 O O . TRP A 1 237 ? 1.334 -17.611 1.181 1.00 80.62 237 TRP A O 1
ATOM 1828 N N . PRO A 1 238 ? 0.457 -15.994 -0.101 1.00 81.38 238 PRO A N 1
ATOM 1829 C CA . PRO A 1 238 ? 0.728 -16.689 -1.346 1.00 81.38 238 PRO A CA 1
ATOM 1830 C C . PRO A 1 238 ? 2.236 -16.812 -1.606 1.00 81.38 238 PRO A C 1
ATOM 1832 O O . PRO A 1 238 ? 2.925 -15.832 -1.881 1.00 81.38 238 PRO A O 1
ATOM 1835 N N . LEU A 1 239 ? 2.749 -18.047 -1.599 1.00 80.69 239 LEU A N 1
ATOM 1836 C CA . LEU A 1 239 ? 4.178 -18.340 -1.802 1.00 80.69 239 LEU A CA 1
ATOM 1837 C C . LEU A 1 239 ? 4.736 -17.863 -3.148 1.00 80.69 239 LEU A C 1
ATOM 1839 O O . LEU A 1 239 ? 5.944 -17.724 -3.312 1.00 80.69 239 LEU A O 1
ATOM 1843 N N . GLN A 1 240 ? 3.868 -17.671 -4.142 1.00 75.69 240 GLN A N 1
ATOM 1844 C CA . GLN A 1 240 ? 4.285 -17.322 -5.500 1.00 75.69 240 GLN A CA 1
ATOM 1845 C C . GLN A 1 240 ? 4.873 -15.913 -5.595 1.00 75.69 240 GLN A C 1
ATOM 1847 O O . GLN A 1 240 ? 5.714 -15.678 -6.463 1.00 75.69 240 GLN A O 1
ATOM 1852 N N . ILE A 1 241 ? 4.441 -15.023 -4.702 1.00 73.12 241 ILE A N 1
ATOM 1853 C CA . ILE A 1 241 ? 4.779 -13.594 -4.699 1.00 73.12 241 ILE A CA 1
ATOM 1854 C C . ILE A 1 241 ? 5.684 -13.239 -3.508 1.00 73.12 241 ILE A C 1
ATOM 1856 O O . ILE A 1 241 ? 6.063 -12.093 -3.324 1.00 73.12 241 ILE A O 1
ATOM 1860 N N . MET A 1 242 ? 6.016 -14.240 -2.691 1.00 74.88 242 MET A N 1
ATOM 1861 C CA . MET A 1 242 ? 6.948 -14.145 -1.576 1.00 74.88 242 MET A CA 1
ATOM 1862 C C . MET A 1 242 ? 8.389 -14.379 -2.070 1.00 74.88 242 MET A C 1
ATOM 1864 O O . MET A 1 242 ? 8.579 -15.149 -3.024 1.00 74.88 242 MET A O 1
ATOM 1868 N N . PRO A 1 243 ? 9.415 -13.807 -1.405 1.00 70.94 243 PRO A N 1
ATOM 1869 C CA . PRO A 1 243 ? 10.806 -14.175 -1.648 1.00 70.94 243 PRO A CA 1
ATOM 1870 C C . PRO A 1 243 ? 11.015 -15.696 -1.624 1.00 70.94 243 PRO A C 1
ATOM 1872 O O . PRO A 1 243 ? 10.520 -16.398 -0.736 1.00 70.94 243 PRO A O 1
ATOM 1875 N N . ALA A 1 244 ? 11.756 -16.220 -2.606 1.00 72.06 244 ALA A N 1
ATOM 1876 C CA . ALA A 1 244 ? 11.925 -17.665 -2.796 1.00 72.06 244 ALA A CA 1
ATOM 1877 C C . ALA A 1 244 ? 12.519 -18.354 -1.559 1.00 72.06 244 ALA A C 1
ATOM 1879 O O . ALA A 1 244 ? 12.089 -19.441 -1.189 1.00 72.06 244 ALA A O 1
ATOM 1880 N N . GLU A 1 245 ? 13.443 -17.681 -0.879 1.00 72.06 245 GLU A N 1
ATOM 1881 C CA . GLU A 1 245 ? 14.067 -18.141 0.361 1.00 72.06 245 GLU A CA 1
ATOM 1882 C C . GLU A 1 245 ? 13.079 -18.315 1.521 1.00 72.06 245 GLU A C 1
ATOM 1884 O O . GLU A 1 245 ? 13.178 -19.287 2.273 1.00 72.06 245 GLU A O 1
ATOM 1889 N N . TRP A 1 246 ? 12.076 -17.441 1.642 1.00 75.50 246 TRP A N 1
ATOM 1890 C CA . TRP A 1 246 ? 11.013 -17.609 2.635 1.00 75.50 246 TRP A CA 1
ATOM 1891 C C . TRP A 1 246 ? 10.066 -18.736 2.231 1.00 75.50 246 TRP A C 1
ATOM 1893 O O . TRP A 1 246 ? 9.723 -19.573 3.065 1.00 75.50 246 TRP A O 1
ATOM 1903 N N . ALA A 1 247 ? 9.694 -18.809 0.950 1.00 80.50 247 ALA A N 1
ATOM 1904 C CA . ALA A 1 247 ? 8.839 -19.875 0.440 1.00 80.50 247 ALA A CA 1
ATOM 1905 C C . ALA A 1 247 ? 9.477 -21.267 0.614 1.00 80.50 247 ALA A C 1
ATOM 1907 O O . ALA A 1 247 ? 8.805 -22.205 1.048 1.00 80.50 247 ALA A O 1
ATOM 1908 N N . ASP A 1 248 ? 10.779 -21.397 0.353 1.00 80.94 248 ASP A N 1
ATOM 1909 C CA . ASP A 1 248 ? 11.545 -22.627 0.564 1.00 80.94 248 ASP A CA 1
ATOM 1910 C C . ASP A 1 248 ? 11.634 -22.990 2.046 1.00 80.94 248 ASP A C 1
ATOM 1912 O O . ASP A 1 248 ? 11.400 -24.146 2.408 1.00 80.94 248 ASP A O 1
ATOM 1916 N N . ALA A 1 249 ? 11.912 -22.015 2.918 1.00 79.12 249 ALA A N 1
ATOM 1917 C CA . ALA A 1 249 ? 11.953 -22.236 4.359 1.00 79.12 249 ALA A CA 1
ATOM 1918 C C . ALA A 1 249 ? 10.599 -22.742 4.882 1.00 79.12 249 ALA A C 1
ATOM 1920 O O . ALA A 1 249 ? 10.543 -23.769 5.562 1.00 79.12 249 ALA A O 1
ATOM 1921 N N . ILE A 1 250 ? 9.503 -22.074 4.512 1.00 79.19 250 ILE A N 1
ATOM 1922 C CA . ILE A 1 250 ? 8.137 -22.456 4.891 1.00 79.19 250 ILE A CA 1
ATOM 1923 C C . ILE A 1 250 ? 7.805 -23.863 4.384 1.00 79.19 250 ILE A C 1
ATOM 1925 O O . ILE A 1 250 ? 7.340 -24.707 5.153 1.00 79.19 250 ILE A O 1
ATOM 1929 N N . CYS A 1 251 ? 8.089 -24.163 3.113 1.00 83.44 251 CYS A N 1
ATOM 1930 C CA . CYS A 1 251 ? 7.836 -25.490 2.551 1.00 83.44 251 CYS A CA 1
ATOM 1931 C C . CYS A 1 251 ? 8.761 -26.584 3.096 1.00 83.44 251 CYS A C 1
ATOM 1933 O O . CYS A 1 251 ? 8.402 -27.761 3.045 1.00 83.44 251 CYS A O 1
ATOM 1935 N N . GLY A 1 252 ? 9.915 -26.208 3.649 1.00 81.62 252 GLY A N 1
ATOM 1936 C CA . GLY A 1 252 ? 10.805 -27.065 4.431 1.00 81.62 252 GLY A CA 1
ATOM 1937 C C . GLY A 1 252 ? 10.369 -27.260 5.888 1.00 81.62 252 GLY A C 1
ATOM 1938 O O . GLY A 1 252 ? 11.027 -27.997 6.620 1.00 81.62 252 GLY A O 1
ATOM 1939 N N . GLY A 1 253 ? 9.268 -26.633 6.317 1.00 76.62 253 GLY A N 1
ATOM 1940 C CA . GLY A 1 253 ? 8.717 -26.745 7.669 1.00 76.62 253 GLY A CA 1
ATOM 1941 C C . GLY A 1 253 ? 9.243 -25.707 8.664 1.00 76.62 253 GLY A C 1
ATOM 1942 O O . GLY A 1 253 ? 8.994 -25.843 9.864 1.00 76.62 253 GLY A O 1
ATOM 1943 N N . ALA A 1 254 ? 9.963 -24.679 8.205 1.00 72.75 254 ALA A N 1
ATOM 1944 C CA . ALA A 1 254 ? 10.377 -23.578 9.064 1.00 72.75 254 ALA A CA 1
ATOM 1945 C C . ALA A 1 254 ? 9.159 -22.773 9.531 1.00 72.75 254 ALA A C 1
ATOM 1947 O O . ALA A 1 254 ? 8.253 -22.452 8.760 1.00 72.75 254 ALA A O 1
ATOM 1948 N N . ARG A 1 255 ? 9.168 -22.405 10.812 1.00 68.94 255 ARG A N 1
ATOM 1949 C CA . ARG A 1 255 ? 8.192 -21.485 11.390 1.00 68.94 255 ARG A CA 1
ATOM 1950 C C . ARG A 1 255 ? 8.772 -20.079 11.366 1.00 68.94 255 ARG A C 1
ATOM 1952 O O . ARG A 1 255 ? 9.705 -19.785 12.108 1.00 68.94 255 ARG A O 1
ATOM 1959 N N . LEU A 1 256 ? 8.215 -19.210 10.529 1.00 67.44 256 LEU A N 1
ATOM 1960 C CA . LEU A 1 256 ? 8.588 -17.795 10.469 1.00 67.44 256 LEU A CA 1
ATOM 1961 C C . LEU A 1 256 ? 7.747 -16.966 11.450 1.00 67.44 256 LEU A C 1
ATOM 1963 O O . LEU A 1 256 ? 7.253 -15.903 11.098 1.00 67.44 256 LEU A O 1
ATOM 1967 N N . ASP A 1 257 ? 7.567 -17.449 12.683 1.00 64.75 257 ASP A N 1
ATOM 1968 C CA . ASP A 1 257 ? 6.628 -16.860 13.654 1.00 64.75 257 ASP A CA 1
ATOM 1969 C C . ASP A 1 257 ? 6.959 -15.392 13.995 1.00 64.75 257 ASP A C 1
ATOM 1971 O O . ASP A 1 257 ? 6.062 -14.615 14.307 1.00 64.75 257 ASP A O 1
ATOM 1975 N N . ASN A 1 258 ? 8.236 -15.003 13.907 1.00 57.16 258 ASN A N 1
ATOM 1976 C CA . ASN A 1 258 ? 8.702 -13.637 14.176 1.00 57.16 258 ASN A CA 1
ATOM 1977 C C . ASN A 1 258 ? 8.493 -12.666 13.001 1.00 57.16 258 ASN A C 1
ATOM 1979 O O . ASN A 1 258 ? 8.675 -11.467 13.183 1.00 57.16 258 ASN A O 1
ATOM 1983 N N . VAL A 1 259 ? 8.173 -13.186 11.813 1.00 60.03 259 VAL A N 1
ATOM 1984 C CA . VAL A 1 259 ? 7.997 -12.409 10.574 1.00 60.03 259 VAL A CA 1
ATOM 1985 C C . VAL A 1 259 ? 6.532 -12.455 10.139 1.00 60.03 259 VAL A C 1
ATOM 1987 O O . VAL A 1 259 ? 5.936 -11.431 9.845 1.00 60.03 259 VAL A O 1
ATOM 1990 N N . LEU A 1 260 ? 5.925 -13.641 10.149 1.00 59.84 260 LEU A N 1
ATOM 1991 C CA . LEU A 1 260 ? 4.577 -13.901 9.642 1.00 59.84 260 LEU A CA 1
ATOM 1992 C C . LEU A 1 260 ? 3.551 -14.217 10.743 1.00 59.84 260 LEU A C 1
ATOM 1994 O O . LEU A 1 260 ? 2.422 -14.553 10.411 1.00 59.84 260 LEU A O 1
ATOM 1998 N N . GLY A 1 261 ? 3.926 -14.199 12.027 1.00 59.16 261 GLY A N 1
ATOM 1999 C CA . GLY A 1 261 ? 3.031 -14.517 13.146 1.00 59.16 261 GLY A CA 1
ATOM 2000 C C . GLY A 1 261 ? 2.810 -16.020 13.428 1.00 59.16 261 GLY A C 1
ATOM 2001 O O . GLY A 1 261 ? 2.885 -16.885 12.555 1.00 59.16 261 GLY A O 1
ATOM 2002 N N . ALA A 1 262 ? 2.481 -16.344 14.688 1.00 47.78 262 ALA A N 1
ATOM 2003 C CA . ALA A 1 262 ? 2.557 -17.691 15.289 1.00 47.78 262 ALA A CA 1
ATOM 2004 C C . ALA A 1 262 ? 1.580 -18.786 14.778 1.00 47.78 262 ALA A C 1
ATOM 2006 O O . ALA A 1 262 ? 1.743 -19.964 15.108 1.00 47.78 262 ALA A O 1
ATOM 2007 N N . TRP A 1 263 ? 0.554 -18.448 13.998 1.00 54.88 263 TRP A N 1
ATOM 2008 C CA . TRP A 1 263 ? -0.446 -19.402 13.454 1.00 54.88 263 TRP A CA 1
ATOM 2009 C C . TRP A 1 263 ? -0.575 -19.362 11.932 1.00 54.88 263 TRP A C 1
ATOM 2011 O O . TRP A 1 263 ? -1.399 -20.053 11.337 1.00 54.88 263 TRP A O 1
ATOM 2021 N N . GLN A 1 264 ? 0.239 -18.532 11.300 1.00 53.38 264 GLN A N 1
ATOM 2022 C CA . GLN A 1 264 ? 0.027 -18.073 9.939 1.00 53.38 264 GLN A CA 1
ATOM 2023 C C . GLN A 1 264 ? 0.944 -18.785 8.929 1.00 53.38 264 GLN A C 1
ATOM 2025 O O . GLN A 1 264 ? 0.742 -18.660 7.729 1.00 53.38 264 GLN A O 1
ATOM 2030 N N . ALA A 1 265 ? 1.862 -19.638 9.397 1.00 47.62 265 ALA A N 1
ATOM 2031 C CA . ALA A 1 265 ? 2.694 -20.506 8.559 1.00 47.62 265 ALA A CA 1
ATOM 2032 C C . ALA A 1 265 ? 1.976 -21.770 8.031 1.00 47.62 265 ALA A C 1
ATOM 2034 O O . ALA A 1 265 ? 2.619 -22.620 7.411 1.00 47.62 265 ALA A O 1
ATOM 2035 N N . ALA A 1 266 ? 0.665 -21.934 8.268 1.00 53.62 266 ALA A N 1
ATOM 2036 C CA . ALA A 1 266 ? -0.118 -23.047 7.724 1.00 53.62 266 ALA A CA 1
ATOM 2037 C C . ALA A 1 266 ? -0.370 -22.841 6.223 1.00 53.62 266 ALA A C 1
ATOM 2039 O O . ALA A 1 266 ? -1.475 -22.540 5.779 1.00 53.62 266 ALA A O 1
ATOM 2040 N N . THR A 1 267 ? 0.692 -22.981 5.445 1.00 63.09 267 THR A N 1
ATOM 2041 C CA . THR A 1 267 ? 0.649 -22.911 3.992 1.00 63.09 267 THR A CA 1
ATOM 2042 C C . THR A 1 267 ? 0.093 -24.218 3.463 1.00 63.09 267 THR A C 1
ATOM 2044 O O . THR A 1 267 ? 0.435 -25.296 3.963 1.00 63.09 267 THR A O 1
ATOM 2047 N N . SER A 1 268 ? -0.791 -24.155 2.470 1.00 66.81 268 SER A N 1
ATOM 2048 C CA . SER A 1 268 ? -1.422 -25.372 1.977 1.00 66.81 268 SER A CA 1
ATOM 2049 C C . SER A 1 268 ? -0.363 -26.305 1.353 1.00 66.81 268 SER A C 1
ATOM 2051 O O . SER A 1 268 ? 0.521 -25.848 0.620 1.00 66.81 268 SER A O 1
ATOM 2053 N N . PRO A 1 269 ? -0.441 -27.640 1.553 1.00 77.69 269 PRO A N 1
ATOM 2054 C CA . PRO A 1 269 ? 0.407 -28.584 0.818 1.00 77.69 269 PRO A CA 1
ATOM 2055 C C . PRO A 1 269 ? 0.321 -28.390 -0.705 1.00 77.69 269 PRO A C 1
ATOM 2057 O O . PRO A 1 269 ? 1.282 -28.654 -1.432 1.00 77.69 269 PRO A O 1
ATOM 2060 N N . ALA A 1 270 ? -0.822 -27.889 -1.183 1.00 77.25 270 ALA A N 1
ATOM 2061 C CA . ALA A 1 270 ? -1.036 -27.490 -2.564 1.00 77.25 270 ALA A CA 1
ATOM 2062 C C . ALA A 1 270 ? -0.131 -26.316 -2.978 1.00 77.25 270 ALA A C 1
ATOM 2064 O O . ALA A 1 270 ? 0.547 -26.426 -3.998 1.00 77.25 270 ALA A O 1
ATOM 2065 N N . ALA A 1 271 ? -0.037 -25.243 -2.187 1.00 79.50 271 ALA A N 1
ATOM 2066 C CA . ALA A 1 271 ? 0.864 -24.124 -2.467 1.00 79.50 271 ALA A CA 1
ATOM 2067 C C . ALA A 1 271 ? 2.337 -24.542 -2.466 1.00 79.50 271 ALA A C 1
ATOM 2069 O O . ALA A 1 271 ? 3.060 -24.211 -3.403 1.00 79.50 271 ALA A O 1
ATOM 2070 N N . CYS A 1 272 ? 2.772 -25.365 -1.508 1.00 84.56 272 CYS A N 1
ATOM 2071 C CA . CYS A 1 272 ? 4.140 -25.895 -1.526 1.00 84.56 272 CYS A CA 1
ATOM 2072 C C . CYS A 1 272 ? 4.411 -26.847 -2.696 1.00 84.56 272 CYS A C 1
ATOM 2074 O O . CYS A 1 272 ? 5.549 -26.993 -3.141 1.00 84.56 272 CYS A O 1
ATOM 2076 N N . THR A 1 273 ? 3.384 -27.519 -3.215 1.00 85.25 273 THR A N 1
ATOM 2077 C CA . THR A 1 273 ? 3.507 -28.314 -4.443 1.00 85.25 273 THR A CA 1
ATOM 2078 C C . THR A 1 273 ? 3.653 -27.407 -5.663 1.00 85.25 273 THR A C 1
ATOM 2080 O O . THR A 1 273 ? 4.584 -27.614 -6.440 1.00 85.25 273 THR A O 1
ATOM 2083 N N . ARG A 1 274 ? 2.823 -26.361 -5.789 1.00 82.12 274 ARG A N 1
ATOM 2084 C CA . ARG A 1 274 ? 2.936 -25.354 -6.859 1.00 82.12 274 ARG A CA 1
ATOM 2085 C C . ARG A 1 274 ? 4.297 -24.656 -6.842 1.00 82.12 274 ARG A C 1
ATOM 2087 O O . ARG A 1 274 ? 4.928 -24.529 -7.886 1.00 82.12 274 ARG A O 1
ATOM 2094 N N . HIS A 1 275 ? 4.782 -24.254 -5.665 1.00 84.31 275 HIS A N 1
ATOM 2095 C CA . HIS A 1 275 ? 6.097 -23.622 -5.516 1.00 84.31 275 HIS A CA 1
ATOM 2096 C C . HIS A 1 275 ? 7.224 -24.550 -5.977 1.00 84.31 275 HIS A C 1
ATOM 2098 O O . HIS A 1 275 ? 8.014 -24.164 -6.833 1.00 84.31 275 HIS A O 1
ATOM 2104 N N . ARG A 1 276 ? 7.243 -25.811 -5.521 1.00 84.00 276 ARG A N 1
ATOM 2105 C CA . ARG A 1 276 ? 8.240 -26.800 -5.968 1.00 84.00 276 ARG A CA 1
ATOM 2106 C C . ARG A 1 276 ? 8.182 -27.064 -7.472 1.00 84.00 276 ARG A C 1
ATOM 2108 O O . ARG A 1 276 ? 9.227 -27.176 -8.100 1.00 84.00 276 ARG A O 1
ATOM 2115 N N . GLN A 1 277 ? 6.985 -27.142 -8.054 1.00 81.56 277 GLN A N 1
ATOM 2116 C CA . GLN A 1 277 ? 6.814 -27.279 -9.504 1.00 81.56 277 GLN A CA 1
ATOM 2117 C C . GLN A 1 277 ? 7.375 -26.068 -10.255 1.00 81.56 277 GLN A C 1
ATOM 2119 O O . GLN A 1 277 ? 8.065 -26.250 -11.252 1.00 81.56 277 GLN A O 1
ATOM 2124 N N . ARG A 1 278 ? 7.140 -24.849 -9.756 1.00 78.00 278 ARG A N 1
ATOM 2125 C CA . ARG A 1 278 ? 7.693 -23.616 -10.330 1.00 78.00 278 ARG A CA 1
ATOM 2126 C C . ARG A 1 278 ? 9.215 -23.579 -10.236 1.00 78.00 278 ARG A C 1
ATOM 2128 O O . ARG A 1 278 ? 9.861 -23.283 -11.231 1.00 78.00 278 ARG A O 1
ATOM 2135 N N . VAL A 1 279 ? 9.785 -23.900 -9.074 1.00 76.38 279 VAL A N 1
ATOM 2136 C CA . VAL A 1 279 ? 11.244 -23.961 -8.887 1.00 76.38 279 VAL A CA 1
ATOM 2137 C C . VAL A 1 279 ? 11.854 -25.009 -9.817 1.00 76.38 279 VAL A C 1
ATOM 2139 O O . VAL A 1 279 ? 12.829 -24.723 -10.501 1.00 76.38 279 VAL A O 1
ATOM 2142 N N . ALA A 1 280 ? 11.245 -26.193 -9.922 1.00 75.56 280 ALA A N 1
ATOM 2143 C CA . ALA A 1 280 ? 11.696 -27.232 -10.843 1.00 75.56 280 ALA A CA 1
ATOM 2144 C C . ALA A 1 280 ? 11.595 -26.788 -12.312 1.00 75.56 280 ALA A C 1
ATOM 2146 O O . ALA A 1 280 ? 12.528 -27.012 -13.076 1.00 75.56 280 ALA A O 1
ATOM 2147 N N . ALA A 1 281 ? 10.502 -26.130 -12.707 1.00 72.62 281 ALA A N 1
ATOM 2148 C CA . ALA A 1 281 ? 10.342 -25.582 -14.051 1.00 72.62 281 ALA A CA 1
ATOM 2149 C C . ALA A 1 281 ? 11.385 -24.494 -14.346 1.00 72.62 281 ALA A C 1
ATOM 2151 O O . ALA A 1 281 ? 11.989 -24.516 -15.414 1.00 72.62 281 ALA A O 1
ATOM 2152 N N . ALA A 1 282 ? 11.653 -23.603 -13.389 1.00 68.88 282 ALA A N 1
ATOM 2153 C CA . ALA A 1 282 ? 12.673 -22.567 -13.503 1.00 68.88 282 ALA A CA 1
ATOM 2154 C C . ALA A 1 282 ? 14.087 -23.160 -13.601 1.00 68.88 282 ALA A C 1
ATOM 2156 O O . ALA A 1 282 ? 14.883 -22.699 -14.411 1.00 68.88 282 ALA A O 1
ATOM 2157 N N . GLU A 1 283 ? 14.400 -24.213 -12.842 1.00 69.12 283 GLU A N 1
ATOM 2158 C CA . GLU A 1 283 ? 15.689 -24.911 -12.931 1.00 69.12 283 GLU A CA 1
ATOM 2159 C C . GLU A 1 283 ? 15.832 -25.704 -14.239 1.00 69.12 283 GLU A C 1
ATOM 2161 O O . GLU A 1 283 ? 16.897 -25.678 -14.849 1.00 69.12 283 GLU A O 1
ATOM 2166 N N . ILE A 1 284 ? 14.763 -26.331 -14.745 1.00 69.50 284 ILE A N 1
ATOM 2167 C CA . ILE A 1 284 ? 14.752 -26.945 -16.087 1.00 69.50 284 ILE A CA 1
ATOM 2168 C C . ILE A 1 284 ? 14.969 -25.874 -17.161 1.00 69.50 284 ILE A C 1
ATOM 2170 O O . ILE A 1 284 ? 15.775 -26.059 -18.073 1.00 69.50 284 ILE A O 1
ATOM 2174 N N . GLN A 1 285 ? 14.283 -24.737 -17.046 1.00 66.00 285 GLN A N 1
ATOM 2175 C CA . GLN A 1 285 ? 14.422 -23.618 -17.971 1.00 66.00 285 GLN A CA 1
ATOM 2176 C C . GLN A 1 285 ? 15.832 -23.025 -17.916 1.00 66.00 285 GLN A C 1
ATOM 2178 O O . GLN A 1 285 ? 16.400 -22.740 -18.962 1.00 66.00 285 GLN A O 1
ATOM 2183 N N . LYS A 1 286 ? 16.430 -22.916 -16.726 1.00 64.75 286 LYS A N 1
ATOM 2184 C CA . LYS A 1 286 ? 17.813 -22.474 -16.500 1.00 64.75 286 LYS A CA 1
ATOM 2185 C C . LYS A 1 286 ? 18.841 -23.460 -17.060 1.00 64.75 286 LYS A C 1
ATOM 2187 O O . LYS A 1 286 ? 19.794 -23.034 -17.706 1.00 64.75 286 LYS A O 1
ATOM 2192 N N . ALA A 1 287 ? 18.641 -24.763 -16.864 1.00 67.75 287 ALA A N 1
ATOM 2193 C CA . ALA A 1 287 ? 19.505 -25.811 -17.409 1.00 67.75 287 ALA A CA 1
ATOM 2194 C C . ALA A 1 287 ? 19.467 -25.849 -18.945 1.00 67.75 287 ALA A C 1
ATOM 2196 O O . ALA A 1 287 ? 20.490 -26.081 -19.586 1.00 67.75 287 ALA A O 1
ATOM 2197 N N . ASN A 1 288 ? 18.306 -25.549 -19.531 1.00 72.56 288 ASN A N 1
ATOM 2198 C CA . ASN A 1 288 ? 18.119 -25.450 -20.977 1.00 72.56 288 ASN A CA 1
ATOM 2199 C C . ASN A 1 288 ? 18.335 -24.031 -21.518 1.00 72.56 288 ASN A C 1
ATOM 2201 O O . ASN A 1 288 ? 18.217 -23.822 -22.723 1.00 72.56 288 ASN A O 1
ATOM 2205 N N . LEU A 1 289 ? 18.665 -23.057 -20.663 1.00 70.44 289 LEU A N 1
ATOM 2206 C CA . LEU A 1 289 ? 18.723 -21.643 -21.035 1.00 70.44 289 LEU A CA 1
ATOM 2207 C C . LEU A 1 289 ? 19.783 -21.405 -22.109 1.00 70.44 289 LEU A C 1
ATOM 2209 O O . LEU A 1 289 ? 19.570 -20.620 -23.018 1.00 70.44 289 LEU A O 1
ATOM 2213 N N . SER A 1 290 ? 20.903 -22.132 -22.068 1.00 67.50 290 SER A N 1
ATOM 2214 C CA . SER A 1 290 ? 21.919 -22.133 -23.133 1.00 67.50 290 SER A CA 1
ATOM 2215 C C . SER A 1 290 ? 21.338 -22.406 -24.519 1.00 67.50 290 SER A C 1
ATOM 2217 O O . SER A 1 290 ? 21.591 -21.640 -25.443 1.00 67.50 290 SER A O 1
ATOM 2219 N N . THR A 1 291 ? 20.515 -23.445 -24.639 1.00 75.19 291 THR A N 1
ATOM 2220 C CA . THR A 1 291 ? 19.857 -23.834 -25.891 1.00 75.19 291 THR A CA 1
ATOM 2221 C C . THR A 1 291 ? 18.706 -22.890 -26.234 1.00 75.19 291 THR A C 1
ATOM 2223 O O . THR A 1 291 ? 18.630 -22.404 -27.354 1.00 75.19 291 THR A O 1
ATOM 2226 N N . LEU A 1 292 ? 17.864 -22.546 -25.254 1.00 72.69 292 LEU A N 1
ATOM 2227 C CA . LEU A 1 292 ? 16.719 -21.653 -25.453 1.00 72.69 292 LEU A CA 1
ATOM 2228 C C . LEU A 1 292 ? 17.129 -20.246 -25.904 1.00 72.69 292 LEU A C 1
ATOM 2230 O O . LEU A 1 292 ? 16.416 -19.637 -26.691 1.00 72.69 292 LEU A O 1
ATOM 2234 N N . CYS A 1 293 ? 18.265 -19.728 -25.427 1.00 71.69 293 CYS A N 1
ATOM 2235 C CA . CYS A 1 293 ? 18.762 -18.430 -25.879 1.00 71.69 293 CYS A CA 1
ATOM 2236 C C . CYS A 1 293 ? 19.497 -18.499 -27.220 1.00 71.69 293 CYS A C 1
ATOM 2238 O O . CYS A 1 293 ? 19.603 -17.479 -27.888 1.00 71.69 293 CYS A O 1
ATOM 2240 N N . ALA A 1 294 ? 20.043 -19.662 -27.594 1.00 74.06 294 ALA A N 1
ATOM 2241 C CA . ALA A 1 294 ? 20.690 -19.842 -28.894 1.00 74.06 294 ALA A CA 1
ATOM 2242 C C . ALA A 1 294 ? 19.662 -19.852 -30.036 1.00 74.06 294 ALA A C 1
ATOM 2244 O O . ALA A 1 294 ? 19.945 -19.337 -31.112 1.00 74.06 294 ALA A O 1
ATOM 2245 N N . ASP A 1 295 ? 18.464 -20.374 -29.761 1.00 73.44 295 ASP A N 1
ATOM 2246 C CA . ASP A 1 295 ? 17.342 -20.442 -30.702 1.00 73.44 295 ASP A CA 1
ATOM 2247 C C . ASP A 1 295 ? 16.308 -19.316 -30.473 1.00 73.44 295 ASP A C 1
ATOM 2249 O O . ASP A 1 295 ? 15.176 -19.396 -30.954 1.00 73.44 295 ASP A O 1
ATOM 2253 N N . LEU A 1 296 ? 16.661 -18.281 -29.697 1.00 70.44 296 LEU A N 1
ATOM 2254 C CA . LEU A 1 296 ? 15.744 -17.203 -29.329 1.00 70.44 296 LEU A CA 1
ATOM 2255 C C . LEU A 1 296 ? 15.405 -16.346 -30.552 1.00 70.44 296 LEU A C 1
ATOM 2257 O O . LEU A 1 296 ? 16.252 -15.607 -31.043 1.00 70.44 296 LEU A O 1
ATOM 2261 N N . ASP A 1 297 ? 14.146 -16.391 -30.985 1.00 73.06 297 ASP A N 1
ATOM 2262 C CA . ASP A 1 297 ? 13.560 -15.380 -31.865 1.00 73.06 297 ASP A CA 1
ATOM 2263 C C . ASP A 1 297 ? 12.987 -14.239 -31.001 1.00 73.06 297 ASP A C 1
ATOM 2265 O O . ASP A 1 297 ? 11.944 -14.424 -30.361 1.00 73.06 297 ASP A O 1
ATOM 2269 N N . PRO A 1 298 ? 13.629 -13.058 -30.956 1.00 52.00 298 PRO A N 1
ATOM 2270 C CA . PRO A 1 298 ? 13.217 -11.963 -30.081 1.00 52.00 298 PRO A CA 1
ATOM 2271 C C . PRO A 1 298 ? 11.813 -11.434 -30.387 1.00 52.00 298 PRO A C 1
ATOM 2273 O O . PRO A 1 298 ? 11.182 -10.859 -29.505 1.00 52.00 298 PRO A O 1
ATOM 2276 N N . MET A 1 299 ? 11.316 -11.621 -31.616 1.00 51.31 299 MET A N 1
ATOM 2277 C CA . MET A 1 299 ? 10.000 -11.120 -32.027 1.00 51.31 299 MET A CA 1
ATOM 2278 C C . MET A 1 299 ? 8.850 -11.991 -31.510 1.00 51.31 299 MET A C 1
ATOM 2280 O O . MET A 1 299 ? 7.717 -11.522 -31.433 1.00 51.31 299 MET A O 1
ATOM 2284 N N . ASN A 1 300 ? 9.134 -13.249 -31.162 1.00 54.66 300 ASN A N 1
ATOM 2285 C CA . ASN A 1 300 ? 8.127 -14.250 -30.801 1.00 54.66 300 ASN A CA 1
ATOM 2286 C C . ASN A 1 300 ? 8.348 -14.869 -29.411 1.00 54.66 300 ASN A C 1
ATOM 2288 O O . ASN A 1 300 ? 7.529 -15.669 -28.954 1.00 54.66 300 ASN A O 1
ATOM 2292 N N . ALA A 1 301 ? 9.448 -14.534 -28.736 1.00 51.94 301 ALA A N 1
ATOM 2293 C CA . ALA A 1 301 ? 9.765 -15.062 -27.419 1.00 51.94 301 ALA A CA 1
ATOM 2294 C C . ALA A 1 301 ? 9.007 -14.350 -26.288 1.00 51.94 301 ALA A C 1
ATOM 2296 O O . ALA A 1 301 ? 8.744 -13.149 -26.328 1.00 51.94 301 ALA A O 1
ATOM 2297 N N . ASP A 1 302 ? 8.715 -15.103 -25.226 1.00 55.09 302 ASP A N 1
ATOM 2298 C CA . ASP A 1 302 ? 8.179 -14.551 -23.983 1.00 55.09 302 ASP A CA 1
ATOM 2299 C C . ASP A 1 302 ? 9.195 -13.602 -23.321 1.00 55.09 302 ASP A C 1
ATOM 2301 O O . ASP A 1 302 ? 10.391 -13.906 -23.233 1.00 55.09 302 ASP A O 1
ATOM 2305 N N . VAL A 1 303 ? 8.713 -12.470 -22.798 1.00 45.47 303 VAL A N 1
ATOM 2306 C CA . VAL A 1 303 ? 9.532 -11.433 -22.141 1.00 45.47 303 VAL A CA 1
ATOM 2307 C C . VAL A 1 303 ? 10.385 -12.006 -21.002 1.00 45.47 303 VAL A C 1
ATOM 2309 O O . VAL A 1 303 ? 11.519 -11.570 -20.786 1.00 45.47 303 VAL A O 1
ATOM 2312 N N . SER A 1 304 ? 9.886 -13.018 -20.294 1.00 45.81 304 SER A N 1
ATOM 2313 C CA . SER A 1 304 ? 10.600 -13.687 -19.203 1.00 45.81 304 SER A CA 1
ATOM 2314 C C . SER A 1 304 ? 11.788 -14.499 -19.721 1.00 45.81 304 SER A C 1
ATOM 2316 O O . SER A 1 304 ? 12.838 -14.518 -19.079 1.00 45.81 304 SER A O 1
ATOM 2318 N N . LEU A 1 305 ? 11.662 -15.132 -20.896 1.00 57.06 305 LEU A N 1
ATOM 2319 C CA . LEU A 1 305 ? 12.763 -15.858 -21.532 1.00 57.06 305 LEU A CA 1
ATOM 2320 C C . LEU A 1 305 ? 13.825 -14.889 -22.061 1.00 57.06 305 LEU A C 1
ATOM 2322 O O . LEU A 1 305 ? 15.008 -15.094 -21.792 1.00 57.06 305 LEU A O 1
ATOM 2326 N N . ILE A 1 306 ? 13.409 -13.803 -22.723 1.00 54.16 306 ILE A N 1
ATOM 2327 C CA . ILE A 1 306 ? 14.314 -12.726 -23.162 1.00 54.16 306 ILE A CA 1
ATOM 2328 C C . ILE A 1 306 ? 15.112 -12.197 -21.959 1.00 54.16 306 ILE A C 1
ATOM 2330 O O . ILE A 1 306 ? 16.342 -12.147 -21.986 1.00 54.16 306 ILE A O 1
ATOM 2334 N N . THR A 1 307 ? 14.424 -11.888 -20.857 1.00 49.03 307 THR A N 1
ATOM 2335 C CA . THR A 1 307 ? 15.042 -11.386 -19.620 1.00 49.03 307 THR A CA 1
ATOM 2336 C C . THR A 1 307 ? 16.011 -12.399 -19.008 1.00 49.03 307 THR A C 1
ATOM 2338 O O . THR A 1 307 ? 17.112 -12.028 -18.591 1.00 49.03 307 THR A O 1
ATOM 2341 N N . ALA A 1 308 ? 15.644 -13.683 -18.964 1.00 56.03 308 ALA A N 1
ATOM 2342 C CA . ALA A 1 308 ? 16.507 -14.741 -18.448 1.00 56.03 308 ALA A CA 1
ATOM 2343 C C . ALA A 1 308 ? 17.781 -14.901 -19.296 1.00 56.03 308 ALA A C 1
ATOM 2345 O O . ALA A 1 308 ? 18.873 -15.009 -18.734 1.00 56.03 308 ALA A O 1
ATOM 2346 N N . CYS A 1 309 ? 17.664 -14.836 -20.625 1.00 61.91 309 CYS A N 1
ATOM 2347 C CA . CYS A 1 309 ? 18.792 -14.887 -21.554 1.00 61.91 309 CYS A CA 1
ATOM 2348 C C . CYS A 1 309 ? 19.760 -13.715 -21.370 1.00 61.91 309 CYS A C 1
ATOM 2350 O O . CYS A 1 309 ? 20.956 -13.925 -21.174 1.00 61.91 309 CYS A O 1
ATOM 2352 N N . VAL A 1 310 ? 19.234 -12.489 -21.309 1.00 57.38 310 VAL A N 1
ATOM 2353 C CA . VAL A 1 310 ? 20.030 -11.281 -21.037 1.00 57.38 310 VAL A CA 1
ATOM 2354 C C . VAL A 1 310 ? 20.722 -11.364 -19.671 1.00 57.38 310 VAL A C 1
ATOM 2356 O O . VAL A 1 310 ? 21.868 -10.943 -19.513 1.00 57.38 310 VAL A O 1
ATOM 2359 N N . THR A 1 311 ? 20.045 -11.925 -18.666 1.00 52.03 311 THR A N 1
ATOM 2360 C CA . THR A 1 311 ? 20.581 -12.043 -17.302 1.00 52.03 311 THR A CA 1
ATOM 2361 C C . THR A 1 311 ? 21.660 -13.123 -17.190 1.00 52.03 311 THR A C 1
ATOM 2363 O O . THR A 1 311 ? 22.628 -12.919 -16.460 1.00 52.03 311 THR A O 1
ATOM 2366 N N . ARG A 1 312 ? 21.545 -14.238 -17.924 1.00 66.69 312 ARG A N 1
ATOM 2367 C CA . ARG A 1 312 ? 22.575 -15.291 -17.998 1.00 66.69 312 ARG A CA 1
ATOM 2368 C C . ARG A 1 312 ? 23.905 -14.740 -18.498 1.00 66.69 312 ARG A C 1
ATOM 2370 O O . ARG A 1 312 ? 24.941 -15.061 -17.927 1.00 66.69 312 ARG A O 1
ATOM 2377 N N . ASP A 1 313 ? 23.856 -13.885 -19.515 1.00 59.31 313 ASP A N 1
ATOM 2378 C CA . ASP A 1 313 ? 25.053 -13.335 -20.154 1.00 59.31 313 ASP A CA 1
ATOM 2379 C C . ASP A 1 313 ? 25.647 -12.148 -19.370 1.00 59.31 313 ASP A C 1
ATOM 2381 O O . ASP A 1 313 ? 26.735 -11.675 -19.690 1.00 59.31 313 ASP A O 1
ATOM 2385 N N . ARG A 1 314 ? 25.003 -11.680 -18.283 1.00 53.50 314 ARG A N 1
ATOM 2386 C CA . ARG A 1 314 ? 25.487 -10.550 -17.459 1.00 53.50 314 ARG A CA 1
ATOM 2387 C C . ARG A 1 314 ? 26.913 -10.677 -16.913 1.00 53.50 314 ARG A C 1
ATOM 2389 O O . ARG A 1 314 ? 27.561 -9.631 -16.833 1.00 53.50 314 ARG A O 1
ATOM 2396 N N . PRO A 1 315 ? 27.426 -11.849 -16.491 1.00 54.19 315 PRO A N 1
ATOM 2397 C CA . PRO A 1 315 ? 28.815 -11.979 -16.052 1.00 54.19 315 PRO A CA 1
ATOM 2398 C C . PRO A 1 315 ? 29.798 -11.748 -17.206 1.00 54.19 315 PRO A C 1
ATOM 2400 O O . PRO A 1 315 ? 30.794 -11.047 -17.032 1.00 54.19 315 PRO A O 1
ATOM 2403 N N . ASP A 1 316 ? 29.484 -12.260 -18.397 1.00 58.09 316 ASP A N 1
ATOM 2404 C CA . ASP A 1 316 ? 30.292 -12.063 -19.603 1.00 58.09 316 ASP A CA 1
ATOM 2405 C C . ASP A 1 316 ? 30.183 -10.627 -20.119 1.00 58.09 316 ASP A C 1
ATOM 2407 O O . ASP A 1 316 ? 31.200 -10.021 -20.454 1.00 58.09 316 ASP A O 1
ATOM 2411 N N . ILE A 1 317 ? 28.992 -10.027 -20.056 1.00 54.22 317 ILE A N 1
ATOM 2412 C CA . ILE A 1 317 ? 28.760 -8.604 -20.327 1.00 54.22 317 ILE A CA 1
ATOM 2413 C C . ILE A 1 317 ? 29.531 -7.731 -19.328 1.00 54.22 317 ILE A C 1
ATOM 2415 O O . ILE A 1 317 ? 30.196 -6.792 -19.740 1.00 54.22 317 ILE A O 1
ATOM 2419 N N . SER A 1 318 ? 29.504 -8.032 -18.027 1.00 54.91 318 SER A N 1
ATOM 2420 C CA . SER A 1 318 ? 30.248 -7.278 -17.002 1.00 54.91 318 SER A CA 1
ATOM 2421 C C . SER A 1 318 ? 31.762 -7.373 -17.209 1.00 54.91 318 SER A C 1
ATOM 2423 O O . SER A 1 318 ? 32.468 -6.367 -17.140 1.00 54.91 318 SER A O 1
ATOM 2425 N N . ASN A 1 319 ? 32.270 -8.566 -17.531 1.00 60.84 319 ASN A N 1
ATOM 2426 C CA . ASN A 1 319 ? 33.682 -8.777 -17.849 1.00 60.84 319 ASN A CA 1
ATOM 2427 C C . ASN A 1 319 ? 34.091 -8.085 -19.158 1.00 60.84 319 ASN A C 1
ATOM 2429 O O . ASN A 1 319 ? 35.196 -7.545 -19.253 1.00 60.84 319 ASN A O 1
ATOM 2433 N N . ALA A 1 320 ? 33.213 -8.069 -20.162 1.00 58.72 320 ALA A N 1
ATOM 2434 C CA . ALA A 1 320 ? 33.411 -7.325 -21.397 1.00 58.72 320 ALA A CA 1
ATOM 2435 C C . ALA A 1 320 ? 33.404 -5.808 -21.137 1.00 58.72 320 ALA A C 1
ATOM 2437 O O . ALA A 1 320 ? 34.348 -5.127 -21.525 1.00 58.72 320 ALA A O 1
ATOM 2438 N N . LYS A 1 321 ? 32.442 -5.289 -20.362 1.00 60.12 321 LYS A N 1
ATOM 2439 C CA . LYS A 1 321 ? 32.367 -3.883 -19.923 1.00 60.12 321 LYS A CA 1
ATOM 2440 C C . LYS A 1 321 ? 33.631 -3.428 -19.195 1.00 60.12 321 LYS A C 1
ATOM 2442 O O . LYS A 1 321 ? 34.133 -2.337 -19.471 1.00 60.12 321 LYS A O 1
ATOM 2447 N N . ALA A 1 322 ? 34.191 -4.269 -18.323 1.00 66.56 322 ALA A N 1
ATOM 2448 C CA . ALA A 1 322 ? 35.452 -3.986 -17.636 1.00 66.56 322 ALA A CA 1
ATOM 2449 C C . ALA A 1 322 ? 36.641 -3.913 -18.614 1.00 66.56 322 ALA A C 1
ATOM 2451 O O . ALA A 1 322 ? 37.466 -3.003 -18.523 1.00 66.56 322 ALA A O 1
ATOM 2452 N N . LYS A 1 323 ? 36.710 -4.829 -19.592 1.00 63.62 323 LYS A N 1
ATOM 2453 C CA . LYS A 1 323 ? 37.738 -4.811 -20.650 1.00 63.62 323 LYS A CA 1
ATOM 2454 C C . LYS A 1 323 ? 37.606 -3.591 -21.564 1.00 63.62 323 LYS A C 1
ATOM 2456 O O . LYS A 1 323 ? 38.617 -2.998 -21.932 1.00 63.62 323 LYS A O 1
ATOM 2461 N N . PHE A 1 324 ? 36.383 -3.193 -21.895 1.00 62.38 324 PHE A N 1
ATOM 2462 C CA . PHE A 1 324 ? 36.119 -2.072 -22.793 1.00 62.38 324 PHE A CA 1
ATOM 2463 C C . PHE A 1 324 ? 36.322 -0.711 -22.120 1.00 62.38 324 PHE A C 1
ATOM 2465 O O . PHE A 1 324 ? 36.878 0.198 -22.731 1.00 62.38 324 PHE A O 1
ATOM 2472 N N . SER A 1 325 ? 36.000 -0.588 -20.830 1.00 63.38 325 SER A N 1
ATOM 2473 C CA . SER A 1 325 ? 36.307 0.611 -20.032 1.00 63.38 325 SER A CA 1
ATOM 2474 C C . SER A 1 325 ? 37.808 0.920 -19.970 1.00 63.38 325 SER A C 1
ATOM 2476 O O . SER A 1 325 ? 38.196 2.084 -19.859 1.00 63.38 325 SER A O 1
ATOM 2478 N N . ALA A 1 326 ? 38.661 -0.104 -20.082 1.00 70.12 326 ALA A N 1
ATOM 2479 C CA . ALA A 1 326 ? 40.113 0.051 -20.076 1.00 70.12 326 ALA A CA 1
ATOM 2480 C C . ALA A 1 326 ? 40.691 0.571 -21.409 1.00 70.12 326 ALA A C 1
ATOM 2482 O O . ALA A 1 326 ? 41.776 1.153 -21.408 1.00 70.12 326 ALA A O 1
ATOM 2483 N N . ASN A 1 327 ? 39.994 0.383 -22.539 1.00 75.31 327 ASN A N 1
ATOM 2484 C CA . ASN A 1 327 ? 40.430 0.853 -23.860 1.00 75.31 327 ASN A CA 1
ATOM 2485 C C . ASN A 1 327 ? 39.230 1.142 -24.793 1.00 75.31 327 ASN A C 1
ATOM 2487 O O . ASN A 1 327 ? 38.974 0.378 -25.725 1.00 75.31 327 ASN A O 1
ATOM 2491 N N . PRO A 1 328 ? 38.483 2.236 -24.562 1.00 76.50 328 PRO A N 1
ATOM 2492 C CA . PRO A 1 328 ? 37.184 2.453 -25.206 1.00 76.50 328 PRO A CA 1
ATOM 2493 C C . PRO A 1 328 ? 37.265 2.854 -26.690 1.00 76.50 328 PRO A C 1
ATOM 2495 O O . PRO A 1 328 ? 36.307 2.647 -27.426 1.00 76.50 328 PRO A O 1
ATOM 2498 N N . GLY A 1 329 ? 38.390 3.406 -27.160 1.00 82.62 329 GLY A N 1
ATOM 2499 C CA . GLY A 1 329 ? 38.509 3.978 -28.512 1.00 82.62 329 GLY A CA 1
ATOM 2500 C C . GLY A 1 329 ? 38.208 2.998 -29.662 1.00 82.62 329 GLY A C 1
ATOM 2501 O O . GLY A 1 329 ? 37.349 3.297 -30.492 1.00 82.62 329 GLY A O 1
ATOM 2502 N N . PRO A 1 330 ? 38.871 1.826 -29.731 1.00 84.00 330 PRO A N 1
ATOM 2503 C CA . PRO A 1 330 ? 38.596 0.826 -30.765 1.00 84.00 330 PRO A CA 1
ATOM 2504 C C . PRO A 1 330 ? 37.158 0.295 -30.743 1.00 84.00 330 PRO A C 1
ATOM 2506 O O . PRO A 1 330 ? 36.594 0.012 -31.795 1.00 84.00 330 PRO A O 1
ATOM 2509 N N . GLU A 1 331 ? 36.549 0.184 -29.565 1.00 81.19 331 GLU A N 1
ATOM 2510 C CA . GLU A 1 331 ? 35.193 -0.351 -29.417 1.00 81.19 331 GLU A CA 1
ATOM 2511 C C . GLU A 1 331 ? 34.125 0.672 -29.790 1.00 81.19 331 GLU A C 1
ATOM 2513 O O . GLU A 1 331 ? 33.148 0.317 -30.438 1.00 81.19 331 GLU A O 1
ATOM 2518 N N . ILE A 1 332 ? 34.345 1.959 -29.503 1.00 83.50 332 ILE A N 1
ATOM 2519 C CA . ILE A 1 332 ? 33.497 3.041 -30.025 1.00 83.50 332 ILE A CA 1
ATOM 2520 C C . ILE A 1 332 ? 33.516 3.023 -31.560 1.00 83.50 332 ILE A C 1
ATOM 2522 O O . ILE A 1 332 ? 32.469 3.123 -32.198 1.00 83.50 332 ILE A O 1
ATOM 2526 N N . ALA A 1 333 ? 34.691 2.822 -32.170 1.00 84.75 333 ALA A N 1
ATOM 2527 C CA . ALA A 1 333 ? 34.796 2.677 -33.620 1.00 84.75 333 ALA A CA 1
ATOM 2528 C C . ALA A 1 333 ? 34.030 1.444 -34.135 1.00 84.75 333 ALA A C 1
ATOM 2530 O O . ALA A 1 333 ? 33.368 1.530 -35.168 1.00 84.75 333 ALA A O 1
ATOM 2531 N N . ARG A 1 334 ? 34.058 0.320 -33.405 1.00 83.06 334 ARG A N 1
ATOM 2532 C CA . ARG A 1 334 ? 33.270 -0.881 -33.732 1.00 83.06 334 ARG A CA 1
ATOM 2533 C C . ARG A 1 334 ? 31.765 -0.657 -33.583 1.00 83.06 334 ARG A C 1
ATOM 2535 O O . ARG A 1 334 ? 31.029 -1.087 -34.466 1.00 83.06 334 ARG A O 1
ATOM 2542 N N . CYS A 1 335 ? 31.312 0.039 -32.539 1.00 80.56 335 CYS A N 1
ATOM 2543 C CA . CYS A 1 335 ? 29.906 0.422 -32.365 1.00 80.56 335 CYS A CA 1
ATOM 2544 C C . CYS A 1 335 ? 29.397 1.217 -33.560 1.00 80.56 335 CYS A C 1
ATOM 2546 O O . CYS A 1 335 ? 28.369 0.893 -34.145 1.00 80.56 335 CYS A O 1
ATOM 2548 N N . ASN A 1 336 ? 30.183 2.210 -33.957 1.00 80.50 336 ASN A N 1
ATOM 2549 C CA . ASN A 1 336 ? 29.885 3.094 -35.068 1.00 80.50 336 ASN A CA 1
ATOM 2550 C C . ASN A 1 336 ? 29.900 2.375 -36.429 1.00 80.50 336 ASN A C 1
ATOM 2552 O O . ASN A 1 336 ? 29.112 2.716 -37.305 1.00 80.50 336 ASN A O 1
ATOM 2556 N N . ALA A 1 337 ? 30.770 1.377 -36.608 1.00 81.06 337 ALA A N 1
ATOM 2557 C CA . ALA A 1 337 ? 30.914 0.640 -37.865 1.00 81.06 337 ALA A CA 1
ATOM 2558 C C . ALA A 1 337 ? 29.950 -0.552 -38.029 1.00 81.06 337 ALA A C 1
ATOM 2560 O O . ALA A 1 337 ? 29.793 -1.043 -39.145 1.00 81.06 337 ALA A O 1
ATOM 2561 N N . THR A 1 338 ? 29.330 -1.034 -36.947 1.00 78.38 338 THR A N 1
ATOM 2562 C CA . THR A 1 338 ? 28.483 -2.242 -36.952 1.00 78.38 338 THR A CA 1
ATOM 2563 C C . THR A 1 338 ? 27.019 -1.848 -36.780 1.00 78.38 338 THR A C 1
ATOM 2565 O O . THR A 1 338 ? 26.684 -1.180 -35.795 1.00 78.38 338 THR A O 1
ATOM 2568 N N . ILE A 1 339 ? 26.149 -2.258 -37.713 1.00 79.81 339 ILE A N 1
ATOM 2569 C CA . ILE A 1 339 ? 24.697 -2.045 -37.595 1.00 79.81 339 ILE A CA 1
ATOM 2570 C C . ILE A 1 339 ? 24.155 -2.772 -36.360 1.00 79.81 339 ILE A C 1
ATOM 2572 O O . ILE A 1 339 ? 24.721 -3.784 -35.955 1.00 79.81 339 ILE A O 1
ATOM 2576 N N . ASP A 1 340 ? 23.093 -2.238 -35.747 1.00 71.19 340 ASP A N 1
ATOM 2577 C CA . ASP A 1 340 ? 22.600 -2.703 -34.441 1.00 71.19 340 ASP A CA 1
ATOM 2578 C C . ASP A 1 340 ? 22.323 -4.225 -34.430 1.00 71.19 340 ASP A C 1
ATOM 2580 O O . ASP A 1 340 ? 22.737 -4.899 -33.487 1.00 71.19 340 ASP A O 1
ATOM 2584 N N . ASP A 1 341 ? 21.757 -4.767 -35.516 1.00 72.88 341 ASP A N 1
ATOM 2585 C CA . ASP A 1 341 ? 21.409 -6.193 -35.669 1.00 72.88 341 ASP A CA 1
ATOM 2586 C C . ASP A 1 341 ? 22.622 -7.137 -35.812 1.00 72.88 341 ASP A C 1
ATOM 2588 O O . ASP A 1 341 ? 22.510 -8.331 -35.541 1.00 72.88 341 ASP A O 1
ATOM 2592 N N . ASP A 1 342 ? 23.791 -6.617 -36.202 1.00 74.50 342 ASP A N 1
ATOM 2593 C CA . ASP A 1 342 ? 25.012 -7.409 -36.428 1.00 74.50 342 ASP A CA 1
ATOM 2594 C C . ASP A 1 342 ? 25.936 -7.445 -35.194 1.00 74.50 342 ASP A C 1
ATOM 2596 O O . ASP A 1 342 ? 27.023 -8.035 -35.226 1.00 74.50 342 ASP A O 1
ATOM 2600 N N . ARG A 1 343 ? 25.556 -6.785 -34.092 1.00 80.50 343 ARG A N 1
ATOM 2601 C CA . ARG A 1 343 ? 26.378 -6.720 -32.877 1.00 80.50 343 ARG A CA 1
ATOM 2602 C C . ARG A 1 343 ? 26.202 -7.977 -32.032 1.00 80.50 343 ARG A C 1
ATOM 2604 O O . ARG A 1 343 ? 25.090 -8.374 -31.704 1.00 80.50 343 ARG A O 1
ATOM 2611 N N . ASP A 1 344 ? 27.315 -8.555 -31.581 1.00 79.00 344 ASP A N 1
ATOM 2612 C CA . ASP A 1 344 ? 27.264 -9.551 -30.510 1.00 79.00 344 ASP A CA 1
ATOM 2613 C C . ASP A 1 344 ? 26.780 -8.919 -29.185 1.00 79.00 344 ASP A C 1
ATOM 2615 O O . ASP A 1 344 ? 26.823 -7.699 -29.004 1.00 79.00 344 ASP A O 1
ATOM 2619 N N . ALA A 1 345 ? 26.319 -9.740 -28.235 1.00 68.44 345 ALA A N 1
ATOM 2620 C CA . ALA A 1 345 ? 25.734 -9.260 -26.978 1.00 68.44 345 ALA A CA 1
ATOM 2621 C C . ALA A 1 345 ? 26.689 -8.374 -26.151 1.00 68.44 345 ALA A C 1
ATOM 2623 O O . ALA A 1 345 ? 26.244 -7.451 -25.463 1.00 68.44 345 ALA A O 1
ATOM 2624 N N . ALA A 1 346 ? 28.000 -8.625 -26.226 1.00 72.38 346 ALA A N 1
ATOM 2625 C CA . ALA A 1 346 ? 29.002 -7.855 -25.499 1.00 72.38 346 ALA A CA 1
ATOM 2626 C C . ALA A 1 346 ? 29.218 -6.474 -26.135 1.00 72.38 346 ALA A C 1
ATOM 2628 O O . ALA A 1 346 ? 29.230 -5.468 -25.421 1.00 72.38 346 ALA A O 1
ATOM 2629 N N . LEU A 1 347 ? 29.343 -6.416 -27.465 1.00 78.69 347 LEU A N 1
ATOM 2630 C CA . LEU A 1 347 ? 29.432 -5.170 -28.220 1.00 78.69 347 LEU A CA 1
ATOM 2631 C C . LEU A 1 347 ? 28.132 -4.373 -28.088 1.00 78.69 347 LEU A C 1
ATOM 2633 O O . LEU A 1 347 ? 28.190 -3.187 -27.791 1.00 78.69 347 LEU A O 1
ATOM 2637 N N . SER A 1 348 ? 26.968 -5.016 -28.209 1.00 76.56 348 SER A N 1
ATOM 2638 C CA . SER A 1 348 ? 25.666 -4.367 -28.033 1.00 76.56 348 SER A CA 1
ATOM 2639 C C . SER A 1 348 ? 25.553 -3.701 -26.662 1.00 76.56 348 SER A C 1
ATOM 2641 O O . SER A 1 348 ? 25.240 -2.517 -26.586 1.00 76.56 348 SER A O 1
ATOM 2643 N N . ALA A 1 349 ? 25.874 -4.418 -25.578 1.00 68.75 349 ALA A N 1
ATOM 2644 C CA . ALA A 1 349 ? 25.820 -3.863 -24.227 1.00 68.75 349 ALA A CA 1
ATOM 2645 C C . ALA A 1 349 ? 26.794 -2.689 -24.021 1.00 68.75 349 ALA A C 1
ATOM 2647 O O . ALA A 1 349 ? 26.456 -1.727 -23.333 1.00 68.75 349 ALA A O 1
ATOM 2648 N N . PHE A 1 350 ? 27.990 -2.748 -24.616 1.00 78.88 350 PHE A N 1
ATOM 2649 C CA . PHE A 1 350 ? 28.935 -1.632 -24.589 1.00 78.88 350 PHE A CA 1
ATOM 2650 C C . PHE A 1 350 ? 28.423 -0.420 -25.374 1.00 78.88 350 PHE A C 1
ATOM 2652 O O . PHE A 1 350 ? 28.481 0.698 -24.866 1.00 78.88 350 PHE A O 1
ATOM 2659 N N . CYS A 1 351 ? 27.900 -0.629 -26.586 1.00 80.38 351 CYS A N 1
ATOM 2660 C CA . CYS A 1 351 ? 27.363 0.450 -27.410 1.00 80.38 351 CYS A CA 1
ATOM 2661 C C . CYS A 1 351 ? 26.174 1.127 -26.727 1.00 80.38 351 CYS A C 1
ATOM 2663 O O . CYS A 1 351 ? 26.112 2.351 -26.723 1.00 80.38 351 CYS A O 1
ATOM 2665 N N . THR A 1 352 ? 25.276 0.363 -26.094 1.00 76.62 352 THR A N 1
ATOM 2666 C CA . THR A 1 352 ? 24.170 0.917 -25.298 1.00 76.62 352 THR A CA 1
ATOM 2667 C C . THR A 1 352 ? 24.682 1.803 -24.164 1.00 76.62 352 THR A C 1
ATOM 2669 O O . THR A 1 352 ? 24.257 2.949 -24.064 1.00 76.62 352 THR A O 1
ATOM 2672 N N . ASP A 1 353 ? 25.629 1.323 -23.351 1.00 72.00 353 ASP A N 1
ATOM 2673 C CA . ASP A 1 353 ? 26.208 2.122 -22.262 1.00 72.00 353 ASP A CA 1
ATOM 2674 C C . ASP A 1 353 ? 26.902 3.392 -22.789 1.00 72.00 353 ASP A C 1
ATOM 2676 O O . ASP A 1 353 ? 26.755 4.470 -22.209 1.00 72.00 353 ASP A O 1
ATOM 2680 N N . TYR A 1 354 ? 27.656 3.281 -23.890 1.00 81.62 354 TYR A N 1
ATOM 2681 C CA . TYR A 1 354 ? 28.325 4.418 -24.521 1.00 81.62 354 TYR A CA 1
ATOM 2682 C C . TYR A 1 354 ? 27.319 5.443 -25.054 1.00 81.62 354 TYR A C 1
ATOM 2684 O O . TYR A 1 354 ? 27.470 6.627 -24.759 1.00 81.62 354 TYR A O 1
ATOM 2692 N N . TYR A 1 355 ? 26.288 5.014 -25.790 1.00 81.06 355 TYR A N 1
ATOM 2693 C CA . TYR A 1 355 ? 25.264 5.914 -26.321 1.00 81.06 355 TYR A CA 1
ATOM 2694 C C . TYR A 1 355 ? 24.444 6.557 -25.203 1.00 81.06 355 TYR A C 1
ATOM 2696 O O . TYR A 1 355 ? 24.209 7.758 -25.259 1.00 81.06 355 TYR A O 1
ATOM 2704 N N . TRP A 1 356 ? 24.113 5.831 -24.131 1.00 78.44 356 TRP A N 1
ATOM 2705 C CA . TRP A 1 356 ? 23.465 6.427 -22.959 1.00 78.44 356 TRP A CA 1
ATOM 2706 C C . TRP A 1 356 ? 24.346 7.474 -22.282 1.00 78.44 356 TRP A C 1
ATOM 2708 O O . TRP A 1 356 ? 23.877 8.573 -21.997 1.00 78.44 356 TRP A O 1
ATOM 2718 N N . ALA A 1 357 ? 25.633 7.181 -22.074 1.00 77.94 357 ALA A N 1
ATOM 2719 C CA . ALA A 1 357 ? 26.570 8.150 -21.510 1.00 77.94 357 ALA A CA 1
ATOM 2720 C C . ALA A 1 357 ? 26.754 9.375 -22.427 1.00 77.94 357 ALA A C 1
ATOM 2722 O O . ALA A 1 357 ? 26.883 10.505 -21.945 1.00 77.94 357 ALA A O 1
ATOM 2723 N N . LEU A 1 358 ? 26.754 9.162 -23.746 1.00 82.38 358 LEU A N 1
ATOM 2724 C CA . LEU A 1 358 ? 26.813 10.208 -24.763 1.00 82.38 358 LEU A CA 1
ATOM 2725 C C . LEU A 1 358 ? 25.570 11.095 -24.730 1.00 82.38 358 LEU A C 1
ATOM 2727 O O . LEU A 1 358 ? 25.706 12.315 -24.665 1.00 82.38 358 LEU A O 1
ATOM 2731 N N . GLU A 1 359 ? 24.380 10.504 -24.718 1.00 81.56 359 GLU A N 1
ATOM 2732 C CA . GLU A 1 359 ? 23.107 11.212 -24.616 1.00 81.56 359 GLU A CA 1
ATOM 2733 C C . GLU A 1 359 ? 22.992 11.994 -23.309 1.00 81.56 359 GLU A C 1
ATOM 2735 O O . GLU A 1 359 ? 22.641 13.173 -23.343 1.00 81.56 359 GLU A O 1
ATOM 2740 N N . ASP A 1 360 ? 23.369 11.402 -22.173 1.00 78.12 360 ASP A N 1
ATOM 2741 C CA . ASP A 1 360 ? 23.391 12.099 -20.885 1.00 78.12 360 ASP A CA 1
ATOM 2742 C C . ASP A 1 360 ? 24.322 13.319 -20.950 1.00 78.12 360 ASP A C 1
ATOM 2744 O O . ASP A 1 360 ? 23.980 14.428 -20.521 1.00 78.12 360 ASP A O 1
ATOM 2748 N N . ARG A 1 361 ? 25.505 13.158 -21.557 1.00 85.62 361 ARG A N 1
ATOM 2749 C CA . ARG A 1 361 ? 26.454 14.261 -21.712 1.00 85.62 361 ARG A CA 1
ATOM 2750 C C . ARG A 1 361 ? 25.947 15.340 -22.668 1.00 85.62 361 ARG A C 1
ATOM 2752 O O . ARG A 1 361 ? 26.137 16.523 -22.376 1.00 85.62 361 ARG A O 1
ATOM 2759 N N . ILE A 1 362 ? 25.303 14.962 -23.771 1.00 85.75 362 ILE A N 1
ATOM 2760 C CA . ILE A 1 362 ? 24.619 15.895 -24.672 1.00 85.75 362 ILE A CA 1
ATOM 2761 C C . ILE A 1 362 ? 23.541 16.646 -23.888 1.00 85.75 362 ILE A C 1
ATOM 2763 O O . ILE A 1 362 ? 23.519 17.872 -23.935 1.00 85.75 362 ILE A O 1
ATOM 2767 N N . GLY A 1 363 ? 22.731 15.959 -23.080 1.00 83.06 363 GLY A N 1
ATOM 2768 C CA . GLY A 1 363 ? 21.703 16.577 -22.245 1.00 83.06 363 GLY A CA 1
ATOM 2769 C C . GLY A 1 363 ? 22.251 17.662 -21.315 1.00 83.06 363 GLY A C 1
ATOM 2770 O O . GLY A 1 363 ? 21.723 18.776 -21.269 1.00 83.06 363 GLY A O 1
ATOM 2771 N N . VAL A 1 364 ? 23.384 17.395 -20.654 1.00 82.69 364 VAL A N 1
ATOM 2772 C CA . VAL A 1 364 ? 24.101 18.390 -19.830 1.00 82.69 364 VAL A CA 1
ATOM 2773 C C . VAL A 1 364 ? 24.521 19.623 -20.643 1.00 82.69 364 VAL A C 1
ATOM 2775 O O . VAL A 1 364 ? 24.397 20.754 -20.162 1.00 82.69 364 VAL A O 1
ATOM 2778 N N . LEU A 1 365 ? 25.037 19.430 -21.862 1.00 88.50 365 LEU A N 1
ATOM 2779 C CA . LEU A 1 365 ? 25.447 20.533 -22.739 1.00 88.50 365 LEU A CA 1
ATOM 2780 C C . LEU A 1 365 ? 24.231 21.350 -23.203 1.00 88.50 365 LEU A C 1
ATOM 2782 O O . LEU A 1 365 ? 24.234 22.580 -23.105 1.00 88.50 365 LEU A O 1
ATOM 2786 N N . LEU A 1 366 ? 23.169 20.672 -23.641 1.00 89.44 366 LEU A N 1
ATOM 2787 C CA . LEU A 1 366 ? 21.942 21.286 -24.153 1.00 89.44 366 LEU A CA 1
ATOM 2788 C C . LEU A 1 366 ? 21.172 22.066 -23.087 1.00 89.44 366 LEU A C 1
ATOM 2790 O O . LEU A 1 366 ? 20.546 23.078 -23.403 1.00 89.44 366 LEU A O 1
ATOM 2794 N N . ALA A 1 367 ? 21.268 21.676 -21.814 1.00 86.06 367 ALA A N 1
ATOM 2795 C CA . ALA A 1 367 ? 20.663 22.414 -20.705 1.00 86.06 367 ALA A CA 1
ATOM 2796 C C . ALA A 1 367 ? 21.134 23.883 -20.605 1.00 86.06 367 ALA A C 1
ATOM 2798 O O . ALA A 1 367 ? 20.504 24.702 -19.926 1.00 86.06 367 ALA A O 1
ATOM 2799 N N . ASN A 1 368 ? 22.260 24.228 -21.237 1.00 85.25 368 ASN A N 1
ATOM 2800 C CA . ASN A 1 368 ? 22.839 25.573 -21.247 1.00 85.25 368 ASN A CA 1
ATOM 2801 C C . ASN A 1 368 ? 22.879 26.226 -22.639 1.00 85.25 368 ASN A C 1
ATOM 2803 O O . ASN A 1 368 ? 23.301 27.375 -22.744 1.00 85.25 368 ASN A O 1
ATOM 2807 N N . ASP A 1 369 ? 22.440 25.533 -23.690 1.00 90.62 369 ASP A N 1
ATOM 2808 C CA . ASP A 1 369 ? 22.572 25.976 -25.081 1.00 90.62 369 ASP A CA 1
ATOM 2809 C C . ASP A 1 369 ? 21.224 25.859 -25.804 1.00 90.62 369 ASP A C 1
ATOM 2811 O O . ASP A 1 369 ? 20.942 24.884 -26.500 1.00 90.62 369 ASP A O 1
ATOM 2815 N N . GLU A 1 370 ? 20.361 26.861 -25.608 1.00 88.81 370 GLU A N 1
ATOM 2816 C CA . GLU A 1 370 ? 19.015 26.879 -26.198 1.00 88.81 370 GLU A CA 1
ATOM 2817 C C . GLU A 1 370 ? 19.019 26.762 -27.731 1.00 88.81 370 GLU A C 1
ATOM 2819 O O . GLU A 1 370 ? 18.223 25.975 -28.246 1.00 88.81 370 GLU A O 1
ATOM 2824 N N . PRO A 1 371 ? 19.905 27.453 -28.480 1.00 90.75 371 PRO A N 1
ATOM 2825 C CA . PRO A 1 371 ? 20.020 27.242 -29.920 1.00 90.75 371 PRO A CA 1
ATOM 2826 C C . PRO A 1 371 ? 20.326 25.787 -30.289 1.00 90.75 371 PRO A C 1
ATOM 2828 O O . PRO A 1 371 ? 19.693 25.249 -31.193 1.00 90.75 371 PRO A O 1
ATOM 2831 N N . ALA A 1 372 ? 21.260 25.133 -29.590 1.00 89.75 372 ALA A N 1
ATOM 2832 C CA . ALA A 1 372 ? 21.567 23.728 -29.846 1.00 89.75 372 ALA A CA 1
ATOM 2833 C C . ALA A 1 372 ? 20.389 22.810 -29.512 1.00 89.75 372 ALA A C 1
ATOM 2835 O O . ALA A 1 372 ? 20.088 21.895 -30.272 1.00 89.75 372 ALA A O 1
ATOM 2836 N N . ARG A 1 373 ? 19.696 23.072 -28.399 1.00 89.94 373 ARG A N 1
ATOM 2837 C CA . ARG A 1 373 ? 18.536 22.287 -27.968 1.00 89.94 373 ARG A CA 1
ATOM 2838 C C . ARG A 1 373 ? 17.371 22.426 -28.943 1.00 89.94 373 ARG A C 1
ATOM 2840 O O . ARG A 1 373 ? 16.708 21.441 -29.227 1.00 89.94 373 ARG A O 1
ATOM 2847 N N . ALA A 1 374 ? 17.117 23.626 -29.461 1.00 88.06 374 ALA A N 1
ATOM 2848 C CA . ALA A 1 374 ? 16.067 23.845 -30.452 1.00 88.06 374 ALA A CA 1
ATOM 2849 C C . ALA A 1 374 ? 16.322 23.058 -31.749 1.00 88.06 374 ALA A C 1
ATOM 2851 O O . ALA A 1 374 ? 15.371 22.610 -32.378 1.00 88.06 374 ALA A O 1
ATOM 2852 N N . ILE A 1 375 ? 17.595 22.864 -32.113 1.00 87.31 375 ILE A N 1
ATOM 2853 C CA . ILE A 1 375 ? 18.002 22.047 -33.262 1.00 87.31 375 ILE A CA 1
ATOM 2854 C C . ILE A 1 375 ? 17.875 20.551 -32.933 1.00 87.31 375 ILE A C 1
ATOM 2856 O O . ILE A 1 375 ? 17.255 19.810 -33.686 1.00 87.31 375 ILE A O 1
ATOM 2860 N N . LEU A 1 376 ? 18.452 20.104 -31.813 1.00 84.19 376 LEU A N 1
ATOM 2861 C CA . LEU A 1 376 ? 18.605 18.680 -31.476 1.00 84.19 376 LEU A CA 1
ATOM 2862 C C . LEU A 1 376 ? 17.381 18.036 -30.808 1.00 84.19 376 LEU A C 1
ATOM 2864 O O . LEU A 1 376 ? 17.245 16.822 -30.857 1.00 84.19 376 LEU A O 1
ATOM 2868 N N . CYS A 1 377 ? 16.514 18.833 -30.187 1.00 85.06 377 CYS A N 1
ATOM 2869 C CA . CYS A 1 377 ? 15.324 18.389 -29.452 1.00 85.06 377 CYS A CA 1
ATOM 2870 C C . CYS A 1 377 ? 14.052 19.104 -29.931 1.00 85.06 377 CYS A C 1
ATOM 2872 O O . CYS A 1 377 ? 13.087 19.255 -29.175 1.00 85.06 377 CYS A O 1
ATOM 2874 N N . GLY A 1 378 ? 14.093 19.661 -31.140 1.00 79.69 378 GLY A N 1
ATOM 2875 C CA . GLY A 1 378 ? 12.959 20.311 -31.774 1.00 79.69 378 GLY A CA 1
ATOM 2876 C C . GLY A 1 378 ? 11.971 19.294 -32.357 1.00 79.69 378 GLY A C 1
ATOM 2877 O O . GLY A 1 378 ? 12.258 18.102 -32.436 1.00 79.69 378 GLY A O 1
ATOM 2878 N N . PRO A 1 379 ? 10.798 19.755 -32.815 1.00 70.62 379 PRO A N 1
ATOM 2879 C CA . PRO A 1 379 ? 9.829 18.892 -33.494 1.00 70.62 379 PRO A CA 1
ATOM 2880 C C . PRO A 1 379 ? 10.386 18.280 -34.791 1.00 70.62 379 PRO A C 1
ATOM 2882 O O . PRO A 1 379 ? 9.954 17.208 -35.197 1.00 70.62 379 PRO A O 1
ATOM 2885 N N . GLU A 1 380 ? 11.368 18.932 -35.422 1.00 65.88 380 GLU A N 1
ATOM 2886 C CA . GLU A 1 380 ? 12.053 18.429 -36.622 1.00 65.88 380 GLU A CA 1
ATOM 2887 C C . GLU A 1 380 ? 13.039 17.285 -36.321 1.00 65.88 380 GLU A C 1
ATOM 2889 O O . GLU A 1 380 ? 13.409 16.550 -37.229 1.00 65.88 380 GLU A O 1
ATOM 2894 N N . SER A 1 381 ? 13.429 17.104 -35.054 1.00 60.72 381 SER A N 1
ATOM 2895 C CA . SER A 1 381 ? 14.286 16.008 -34.573 1.00 60.72 381 SER A CA 1
ATOM 2896 C C . SER A 1 381 ? 13.485 14.766 -34.150 1.00 60.72 381 SER A C 1
ATOM 2898 O O . SER A 1 381 ? 14.040 13.900 -33.489 1.00 60.72 381 SER A O 1
ATOM 2900 N N . GLY A 1 382 ? 12.175 14.724 -34.432 1.00 56.72 382 GLY A N 1
ATOM 2901 C CA . GLY A 1 382 ? 11.268 13.669 -33.956 1.00 56.72 382 GLY A CA 1
ATOM 2902 C C . GLY A 1 382 ? 10.779 13.852 -32.510 1.00 56.72 382 GLY A C 1
ATOM 2903 O O . GLY A 1 382 ? 9.922 13.103 -32.047 1.00 56.72 382 GLY A O 1
ATOM 2904 N N . GLY A 1 383 ? 11.232 14.902 -31.812 1.00 54.66 383 GLY A N 1
ATOM 2905 C CA . GLY A 1 383 ? 10.850 15.187 -30.427 1.00 54.66 383 GLY A CA 1
ATOM 2906 C C . GLY A 1 383 ? 11.536 14.272 -29.397 1.00 54.66 383 GLY A C 1
ATOM 2907 O O . GLY A 1 383 ? 12.430 13.504 -29.739 1.00 54.66 383 GLY A O 1
ATOM 2908 N N . PRO A 1 384 ? 11.159 14.352 -28.107 1.00 51.12 384 PRO A N 1
ATOM 2909 C CA . PRO A 1 384 ? 11.745 13.526 -27.042 1.00 51.12 384 PRO A CA 1
ATOM 2910 C C . PRO A 1 384 ? 11.440 12.020 -27.169 1.00 51.12 384 PRO A C 1
ATOM 2912 O O . PRO A 1 384 ? 11.989 11.239 -26.389 1.00 51.12 384 PRO A O 1
ATOM 2915 N N . ASP A 1 385 ? 10.590 11.640 -28.125 1.00 45.19 385 ASP A N 1
ATOM 2916 C CA . ASP A 1 385 ? 10.149 10.268 -28.391 1.00 45.19 385 ASP A CA 1
ATOM 2917 C C . ASP A 1 385 ? 10.901 9.617 -29.570 1.00 45.19 385 ASP A C 1
ATOM 2919 O O . ASP A 1 385 ? 10.649 8.457 -29.881 1.00 45.19 385 ASP A O 1
ATOM 2923 N N . ASP A 1 386 ? 11.832 10.332 -30.217 1.00 56.59 386 ASP A N 1
ATOM 2924 C CA . ASP A 1 386 ? 12.773 9.733 -31.171 1.00 56.59 386 ASP A CA 1
ATOM 2925 C C . ASP A 1 386 ? 13.905 9.021 -30.408 1.00 56.59 386 ASP A C 1
ATOM 2927 O O . ASP A 1 386 ? 14.597 9.618 -29.568 1.00 56.59 386 ASP A O 1
ATOM 2931 N N . ASP A 1 387 ? 14.096 7.734 -30.707 1.00 59.34 387 ASP A N 1
ATOM 2932 C CA . ASP A 1 387 ? 15.022 6.819 -30.026 1.00 59.34 387 ASP A CA 1
ATOM 2933 C C . ASP A 1 387 ? 16.492 7.266 -30.081 1.00 59.34 387 ASP A C 1
ATOM 2935 O O . ASP A 1 387 ? 17.322 6.762 -29.327 1.00 59.34 387 ASP A O 1
ATOM 2939 N N . SER A 1 388 ? 16.837 8.212 -30.958 1.00 64.56 388 SER A N 1
ATOM 2940 C CA . SER A 1 388 ? 18.232 8.572 -31.232 1.00 64.56 388 SER A CA 1
ATOM 2941 C C . SER A 1 388 ? 18.846 9.566 -30.231 1.00 64.56 388 SER A C 1
ATOM 2943 O O . SER A 1 388 ? 20.069 9.602 -30.085 1.00 64.56 388 SER A O 1
ATOM 2945 N N . LEU A 1 389 ? 18.027 10.417 -29.594 1.00 74.81 389 LEU A N 1
ATOM 2946 C CA . LEU A 1 389 ? 18.453 11.458 -28.632 1.00 74.81 389 LEU A CA 1
ATOM 2947 C C . LEU A 1 389 ? 17.441 11.703 -27.496 1.00 74.81 389 LEU A C 1
ATOM 2949 O O . LEU A 1 389 ? 17.619 12.627 -26.690 1.00 74.81 389 LEU A O 1
ATOM 2953 N N . GLY A 1 390 ? 16.364 10.915 -27.424 1.00 76.12 390 GLY A N 1
ATOM 2954 C CA . GLY A 1 390 ? 15.252 11.150 -26.507 1.00 76.12 390 GLY A CA 1
ATOM 2955 C C . GLY A 1 390 ? 15.681 11.279 -25.043 1.00 76.12 390 GLY A C 1
ATOM 2956 O O . GLY A 1 390 ? 15.180 12.156 -24.332 1.00 76.12 390 GLY A O 1
ATOM 2957 N N . ARG A 1 391 ? 16.660 10.484 -24.580 1.00 75.12 391 ARG A N 1
ATOM 2958 C CA . ARG A 1 391 ? 17.166 10.574 -23.197 1.00 75.12 391 ARG A CA 1
ATOM 2959 C C . ARG A 1 391 ? 17.900 11.888 -22.966 1.00 75.12 391 ARG A C 1
ATOM 2961 O O . ARG A 1 391 ? 17.587 12.584 -22.003 1.00 75.12 391 ARG A O 1
ATOM 2968 N N . GLY A 1 392 ? 18.817 12.259 -23.859 1.00 79.88 392 GLY A N 1
ATOM 2969 C CA . GLY A 1 392 ? 19.561 13.517 -23.756 1.00 79.88 392 GLY A CA 1
ATOM 2970 C C . GLY A 1 392 ? 18.645 14.744 -23.767 1.00 79.88 392 GLY A C 1
ATOM 2971 O O . GLY A 1 392 ? 18.839 15.678 -22.989 1.00 79.88 392 GLY A O 1
ATOM 2972 N N . CYS A 1 393 ? 17.594 14.725 -24.587 1.00 83.75 393 CYS A N 1
ATOM 2973 C CA . CYS A 1 393 ? 16.605 15.798 -24.649 1.00 83.75 393 CYS A CA 1
ATOM 2974 C C . CYS A 1 393 ? 15.732 15.900 -23.392 1.00 83.75 393 CYS A C 1
ATOM 2976 O O . CYS A 1 393 ? 15.502 17.014 -22.908 1.00 83.75 393 CYS A O 1
ATOM 2978 N N . ARG A 1 394 ? 15.293 14.766 -22.827 1.00 76.50 394 ARG A N 1
ATOM 2979 C CA . ARG A 1 394 ? 14.596 14.735 -21.530 1.00 76.50 394 ARG A CA 1
ATOM 2980 C C . ARG A 1 394 ? 15.489 15.264 -20.412 1.00 76.50 394 ARG A C 1
ATOM 2982 O O . ARG A 1 394 ? 15.086 16.181 -19.706 1.00 76.50 394 ARG A O 1
ATOM 2989 N N . LEU A 1 395 ? 16.735 14.803 -20.343 1.00 74.44 395 LEU A N 1
ATOM 2990 C CA . LEU A 1 395 ? 17.693 15.244 -19.330 1.00 74.44 395 LEU A CA 1
ATOM 2991 C C . LEU A 1 395 ? 18.026 16.745 -19.451 1.00 74.44 395 LEU A C 1
ATOM 2993 O O . LEU A 1 395 ? 18.121 17.460 -18.455 1.00 74.44 395 LEU A O 1
ATOM 2997 N N . ALA A 1 396 ? 18.164 17.265 -20.676 1.00 83.06 396 ALA A N 1
ATOM 2998 C CA . ALA A 1 396 ? 18.343 18.699 -20.908 1.00 83.06 396 ALA A CA 1
ATOM 2999 C C . ALA A 1 396 ? 17.152 19.517 -20.398 1.00 83.06 396 ALA A C 1
ATOM 3001 O O . ALA A 1 396 ? 17.331 20.607 -19.846 1.00 83.06 396 ALA A O 1
ATOM 3002 N N . LEU A 1 397 ? 15.936 19.007 -20.609 1.00 79.75 397 LEU A N 1
ATOM 3003 C CA . LEU A 1 397 ? 14.715 19.621 -20.117 1.00 79.75 397 LEU A CA 1
ATOM 3004 C C . LEU A 1 397 ? 14.682 19.583 -18.582 1.00 79.75 397 LEU A C 1
ATOM 3006 O O . LEU A 1 397 ? 14.520 20.642 -17.983 1.00 79.75 397 LEU A O 1
ATOM 3010 N N . GLU A 1 398 ? 14.937 18.433 -17.959 1.00 72.50 398 GLU A N 1
ATOM 3011 C CA . GLU A 1 398 ? 15.032 18.263 -16.499 1.00 72.50 398 GLU A CA 1
ATOM 3012 C C . GLU A 1 398 ? 16.032 19.242 -15.871 1.00 72.50 398 GLU A C 1
ATOM 3014 O O . GLU A 1 398 ? 15.680 20.013 -14.980 1.00 72.50 398 GLU A O 1
ATOM 3019 N N . PHE A 1 399 ? 17.260 19.341 -16.392 1.00 78.06 399 PHE A N 1
ATOM 3020 C CA . PHE A 1 399 ? 18.249 20.286 -15.858 1.00 78.06 399 PHE A CA 1
ATOM 3021 C C . PHE A 1 399 ? 17.815 21.750 -15.957 1.00 78.06 399 PHE A C 1
ATOM 3023 O O . PHE A 1 399 ? 18.199 22.581 -15.123 1.00 78.06 399 PHE A O 1
ATOM 3030 N N . ARG A 1 400 ? 17.047 22.098 -16.992 1.00 81.50 400 ARG A N 1
ATOM 3031 C CA . ARG A 1 400 ? 16.484 23.442 -17.131 1.00 81.50 400 ARG A CA 1
ATOM 3032 C C . ARG A 1 400 ? 15.338 23.662 -16.162 1.00 81.50 400 ARG A C 1
ATOM 3034 O O . ARG A 1 400 ? 15.327 24.708 -15.520 1.00 81.50 400 ARG A O 1
ATOM 3041 N N . GLN A 1 401 ? 14.439 22.692 -16.021 1.00 78.31 401 GLN A N 1
ATOM 3042 C CA . GLN A 1 401 ? 13.365 22.715 -15.030 1.00 78.31 401 GLN A CA 1
ATOM 3043 C C . GLN A 1 401 ? 13.947 22.917 -13.630 1.00 78.31 401 GLN A C 1
ATOM 3045 O O . GLN A 1 401 ? 13.571 23.864 -12.943 1.00 78.31 401 GLN A O 1
ATOM 3050 N N . ASP A 1 402 ? 14.956 22.131 -13.256 1.00 72.19 402 ASP A N 1
ATOM 3051 C CA . ASP A 1 402 ? 15.669 22.242 -11.984 1.00 72.19 402 ASP A CA 1
ATOM 3052 C C . ASP A 1 402 ? 16.291 23.618 -11.771 1.00 72.19 402 ASP A C 1
ATOM 3054 O O . ASP A 1 402 ? 16.311 24.140 -10.654 1.00 72.19 402 ASP A O 1
ATOM 3058 N N . ARG A 1 403 ? 16.852 24.221 -12.823 1.00 81.75 403 ARG A N 1
ATOM 3059 C CA . ARG A 1 403 ? 17.417 25.572 -12.745 1.00 81.75 403 ARG A CA 1
ATOM 3060 C C . ARG A 1 403 ? 16.323 26.612 -12.565 1.00 81.75 403 ARG A C 1
ATOM 3062 O O . ARG A 1 403 ? 16.473 27.490 -11.724 1.00 81.75 403 ARG A O 1
ATOM 3069 N N . THR A 1 404 ? 15.238 26.506 -13.320 1.00 79.88 404 THR A N 1
ATOM 3070 C CA . THR A 1 404 ? 14.077 27.390 -13.216 1.00 79.88 404 THR A CA 1
ATOM 3071 C C . THR A 1 404 ? 13.455 27.306 -11.824 1.00 79.88 404 THR A C 1
ATOM 3073 O O . THR A 1 404 ? 13.228 28.338 -11.197 1.00 79.88 404 THR A O 1
ATOM 3076 N N . ILE A 1 405 ? 13.267 26.099 -11.288 1.00 72.31 405 ILE A N 1
ATOM 3077 C CA . ILE A 1 405 ? 12.799 25.875 -9.918 1.00 72.31 405 ILE A CA 1
ATOM 3078 C C . ILE A 1 405 ? 13.782 26.495 -8.917 1.00 72.31 405 ILE A C 1
ATOM 3080 O O . ILE A 1 405 ? 13.359 27.248 -8.042 1.00 72.31 405 ILE A O 1
ATOM 3084 N N . ARG A 1 406 ? 15.094 26.252 -9.058 1.00 78.38 406 ARG A N 1
ATOM 3085 C CA . ARG A 1 406 ? 16.118 26.852 -8.184 1.00 78.38 406 ARG A CA 1
ATOM 3086 C C . ARG A 1 406 ? 16.091 28.378 -8.204 1.00 78.38 406 ARG A C 1
ATOM 3088 O O . ARG A 1 406 ? 16.085 28.968 -7.132 1.00 78.38 406 ARG A O 1
ATOM 3095 N N . GLN A 1 407 ? 15.992 28.994 -9.378 1.00 87.31 407 GLN A N 1
ATOM 3096 C CA . GLN A 1 407 ? 15.871 30.446 -9.529 1.00 87.31 407 GLN A CA 1
ATOM 3097 C C . GLN A 1 407 ? 14.609 30.984 -8.849 1.00 87.31 407 GLN A C 1
ATOM 3099 O O . GLN A 1 407 ? 14.665 31.994 -8.157 1.00 87.31 407 GLN A O 1
ATOM 3104 N N . MET A 1 408 ? 13.467 30.299 -8.979 1.00 87.69 408 MET A N 1
ATOM 3105 C CA . MET A 1 408 ? 12.256 30.694 -8.248 1.00 87.69 408 MET A CA 1
ATOM 3106 C C . MET A 1 408 ? 12.444 30.593 -6.728 1.00 87.69 408 MET A C 1
ATOM 3108 O O . MET A 1 408 ? 11.894 31.401 -5.987 1.00 87.69 408 MET A O 1
ATOM 3112 N N . LEU A 1 409 ? 13.231 29.624 -6.257 1.00 82.81 409 LEU A N 1
ATOM 3113 C CA . LEU A 1 409 ? 13.533 29.432 -4.838 1.00 82.81 409 LEU A CA 1
ATOM 3114 C C . LEU A 1 409 ? 14.575 30.424 -4.281 1.00 82.81 409 LEU A C 1
ATOM 3116 O O . LEU A 1 409 ? 14.732 30.474 -3.060 1.00 82.81 409 LEU A O 1
ATOM 3120 N N . GLU A 1 410 ? 15.282 31.182 -5.128 1.00 90.31 410 GLU A N 1
ATOM 3121 C CA . GLU A 1 410 ? 16.237 32.229 -4.718 1.00 90.31 410 GLU A CA 1
ATOM 3122 C C . GLU A 1 410 ? 15.544 33.509 -4.218 1.00 90.31 410 GLU A C 1
ATOM 3124 O O . GLU A 1 410 ? 16.123 34.221 -3.398 1.00 90.31 410 GLU A O 1
ATOM 3129 N N . ASP A 1 411 ? 14.292 33.764 -4.625 1.00 90.25 411 ASP A N 1
ATOM 3130 C CA . ASP A 1 411 ? 13.435 34.831 -4.081 1.00 90.25 411 ASP A CA 1
ATOM 3131 C C . ASP A 1 411 ? 12.144 34.249 -3.472 1.00 90.25 411 ASP A C 1
ATOM 3133 O O . ASP A 1 411 ? 11.077 34.232 -4.102 1.00 90.25 411 ASP A O 1
ATOM 3137 N N . PRO A 1 412 ? 12.217 33.771 -2.216 1.00 84.62 412 PRO A N 1
ATOM 3138 C CA . PRO A 1 412 ? 11.088 33.141 -1.544 1.00 84.62 412 PRO A CA 1
ATOM 3139 C C . PRO A 1 412 ? 9.876 34.069 -1.384 1.00 84.62 412 PRO A C 1
ATOM 3141 O O . PRO A 1 412 ? 8.745 33.591 -1.368 1.00 84.62 412 PRO A O 1
ATOM 3144 N N . SER A 1 413 ? 10.102 35.384 -1.275 1.00 85.81 413 SER A N 1
ATOM 3145 C CA . SER A 1 413 ? 9.052 36.376 -1.019 1.00 85.81 413 SER A CA 1
ATOM 3146 C C . SER A 1 413 ? 8.151 36.570 -2.239 1.00 85.81 413 SER A C 1
ATOM 3148 O O . SER A 1 413 ? 6.923 36.525 -2.137 1.00 85.81 413 SER A O 1
ATOM 3150 N N . THR A 1 414 ? 8.765 36.674 -3.418 1.00 91.00 414 THR A N 1
ATOM 3151 C CA . THR A 1 414 ? 8.058 36.720 -4.697 1.00 91.00 414 THR A CA 1
ATOM 3152 C C . THR A 1 414 ? 7.385 35.382 -5.002 1.00 91.00 414 THR A C 1
ATOM 3154 O O . THR A 1 414 ? 6.245 35.355 -5.479 1.00 91.00 414 THR A O 1
ATOM 3157 N N . LEU A 1 415 ? 8.052 34.259 -4.710 1.00 91.06 415 LEU A N 1
ATOM 3158 C CA . LEU A 1 415 ? 7.481 32.929 -4.923 1.00 91.06 415 LEU A CA 1
ATOM 3159 C C . LEU A 1 415 ? 6.233 32.699 -4.060 1.00 91.06 415 LEU A C 1
ATOM 3161 O O . LEU A 1 415 ? 5.240 32.204 -4.582 1.00 91.06 415 LEU A O 1
ATOM 3165 N N . GLU A 1 416 ? 6.227 33.111 -2.791 1.00 89.50 416 GLU A N 1
ATOM 3166 C CA . GLU A 1 416 ? 5.074 32.950 -1.893 1.00 89.50 416 GLU A CA 1
ATOM 3167 C C . GLU A 1 416 ? 3.812 33.642 -2.439 1.00 89.50 416 GLU A C 1
ATOM 3169 O O . GLU A 1 416 ? 2.746 33.022 -2.508 1.00 89.50 416 GLU A O 1
ATOM 3174 N N . GLY A 1 417 ? 3.946 34.876 -2.940 1.00 90.31 417 GLY A N 1
ATOM 3175 C CA . GLY A 1 417 ? 2.849 35.588 -3.602 1.00 90.31 417 GLY A CA 1
ATOM 3176 C C . GLY A 1 417 ? 2.333 34.858 -4.847 1.00 90.31 417 GLY A C 1
ATOM 3177 O O . GLY A 1 417 ? 1.123 34.705 -5.029 1.00 90.31 417 GLY A O 1
ATOM 3178 N N . ARG A 1 418 ? 3.240 34.324 -5.675 1.00 91.94 418 ARG A N 1
ATOM 3179 C CA . ARG A 1 418 ? 2.877 33.522 -6.858 1.00 91.94 418 ARG A CA 1
ATOM 3180 C C . ARG A 1 418 ? 2.209 32.200 -6.476 1.00 91.94 418 ARG A C 1
ATOM 3182 O O . ARG A 1 418 ? 1.275 31.781 -7.149 1.00 91.94 418 ARG A O 1
ATOM 3189 N N . CYS A 1 419 ? 2.637 31.564 -5.389 1.00 84.69 419 CYS A N 1
ATOM 3190 C CA . CYS A 1 419 ? 2.056 30.320 -4.893 1.00 84.69 419 CYS A CA 1
ATOM 3191 C C . CYS A 1 419 ? 0.651 30.491 -4.323 1.00 84.69 419 CYS A C 1
ATOM 3193 O O . CYS A 1 419 ? -0.152 29.562 -4.441 1.00 84.69 419 CYS A O 1
ATOM 3195 N N . ALA A 1 420 ? 0.365 31.642 -3.713 1.00 88.75 420 ALA A N 1
ATOM 3196 C CA . ALA A 1 420 ? -0.964 31.996 -3.229 1.00 88.75 420 ALA A CA 1
ATOM 3197 C C . ALA A 1 420 ? -1.918 32.362 -4.378 1.00 88.75 420 ALA A C 1
ATOM 3199 O O . ALA A 1 420 ? -3.097 32.028 -4.323 1.00 88.75 420 ALA A O 1
ATOM 3200 N N . ALA A 1 421 ? -1.403 33.005 -5.430 1.00 88.56 421 ALA A N 1
ATOM 3201 C CA . ALA A 1 421 ? -2.184 33.441 -6.588 1.00 88.56 421 ALA A CA 1
ATOM 3202 C C . ALA A 1 421 ? -2.320 32.384 -7.704 1.00 88.56 421 ALA A C 1
ATOM 3204 O O . ALA A 1 421 ? -2.982 32.649 -8.709 1.00 88.56 421 ALA A O 1
ATOM 3205 N N . LYS A 1 422 ? -1.679 31.212 -7.577 1.00 86.75 422 LYS A N 1
ATOM 3206 C CA . LYS A 1 422 ? -1.681 30.195 -8.639 1.00 86.75 422 LYS A CA 1
ATOM 3207 C C . LYS A 1 422 ? -3.091 29.622 -8.847 1.00 86.75 422 LYS A C 1
ATOM 3209 O O . LYS A 1 422 ? -3.720 29.145 -7.904 1.00 86.75 422 LYS A O 1
ATOM 3214 N N . GLY A 1 423 ? -3.572 29.680 -10.087 1.00 74.94 423 GLY A N 1
ATOM 3215 C CA . GLY A 1 423 ? -4.811 29.033 -10.518 1.00 74.94 423 GLY A CA 1
ATOM 3216 C C . GLY A 1 423 ? -4.600 27.565 -10.916 1.00 74.94 423 GLY A C 1
ATOM 3217 O O . GLY A 1 423 ? -3.470 27.077 -10.864 1.00 74.94 423 GLY A O 1
ATOM 3218 N N . PRO A 1 424 ? -5.664 26.860 -11.338 1.00 66.69 424 PRO A N 1
ATOM 3219 C CA . PRO A 1 424 ? -5.570 25.479 -11.822 1.00 66.69 424 PRO A CA 1
ATOM 3220 C C . PRO A 1 424 ? -4.704 25.343 -13.086 1.00 66.69 424 PRO A C 1
ATOM 3222 O O . PRO A 1 424 ? -4.047 24.324 -13.255 1.00 66.69 424 PRO A O 1
ATOM 3225 N N . ASP A 1 425 ? -4.627 26.392 -13.912 1.00 74.44 425 ASP A N 1
ATOM 3226 C CA . ASP A 1 425 ? -3.818 26.431 -15.143 1.00 74.44 425 ASP A CA 1
ATOM 3227 C C . ASP A 1 425 ? -2.387 26.948 -14.905 1.00 74.44 425 ASP A C 1
ATOM 3229 O O . ASP A 1 425 ? -1.732 27.470 -15.811 1.00 74.44 425 ASP A O 1
ATOM 3233 N N . ALA A 1 426 ? -1.906 26.899 -13.660 1.00 75.38 426 ALA A N 1
ATOM 3234 C CA . ALA A 1 426 ? -0.561 27.344 -13.338 1.00 75.38 426 ALA A CA 1
ATOM 3235 C C . ALA A 1 426 ? 0.487 26.485 -14.053 1.00 75.38 426 ALA A C 1
ATOM 3237 O O . ALA A 1 426 ? 0.395 25.260 -14.086 1.00 75.38 426 ALA A O 1
ATOM 3238 N N . ASP A 1 427 ? 1.522 27.150 -14.566 1.00 79.88 427 ASP A N 1
ATOM 3239 C CA . ASP A 1 427 ? 2.696 26.491 -15.128 1.00 79.88 427 ASP A CA 1
ATOM 3240 C C . ASP A 1 427 ? 3.251 25.438 -14.151 1.00 79.88 427 ASP A C 1
ATOM 3242 O O . ASP A 1 427 ? 3.425 25.704 -12.955 1.00 79.88 427 ASP A O 1
ATOM 3246 N N . ILE A 1 428 ? 3.522 24.234 -14.659 1.00 69.44 428 ILE A N 1
ATOM 3247 C CA . ILE A 1 428 ? 3.930 23.086 -13.841 1.00 69.44 428 ILE A CA 1
ATOM 3248 C C . ILE A 1 428 ? 5.219 23.368 -13.050 1.00 69.44 428 ILE A C 1
ATOM 3250 O O . ILE A 1 428 ? 5.364 22.902 -11.919 1.00 69.44 428 ILE A O 1
ATOM 3254 N N . TRP A 1 429 ? 6.123 24.215 -13.559 1.00 79.19 429 TRP A N 1
ATOM 3255 C CA . TRP A 1 429 ? 7.347 24.591 -12.845 1.00 79.19 429 TRP A CA 1
ATOM 3256 C C . TRP A 1 429 ? 7.052 25.498 -11.657 1.00 79.19 429 TRP A C 1
ATOM 3258 O O . TRP A 1 429 ? 7.697 25.367 -10.617 1.00 79.19 429 TRP A O 1
ATOM 3268 N N . LEU A 1 430 ? 6.049 26.376 -11.765 1.00 79.75 430 LEU A N 1
ATOM 3269 C CA . LEU A 1 430 ? 5.557 27.137 -10.619 1.00 79.75 430 LEU A CA 1
ATOM 3270 C C . LEU A 1 430 ? 4.942 26.206 -9.567 1.00 79.75 430 LEU A C 1
ATOM 3272 O O . LEU A 1 430 ? 5.207 26.389 -8.380 1.00 79.75 430 LEU A O 1
ATOM 3276 N N . VAL A 1 431 ? 4.171 25.191 -9.971 1.00 68.00 431 VAL A N 1
ATOM 3277 C CA . VAL A 1 431 ? 3.610 24.196 -9.037 1.00 68.00 431 VAL A CA 1
ATOM 3278 C C . VAL A 1 431 ? 4.729 23.473 -8.279 1.00 68.00 431 VAL A C 1
ATOM 3280 O O . VAL A 1 431 ? 4.716 23.455 -7.045 1.00 68.00 431 VAL A O 1
ATOM 3283 N N . MET A 1 432 ? 5.743 22.976 -8.994 1.00 62.06 432 MET A N 1
ATOM 3284 C CA . MET A 1 432 ? 6.899 22.289 -8.405 1.00 62.06 432 MET A CA 1
ATOM 3285 C C . MET A 1 432 ? 7.756 23.212 -7.528 1.00 62.06 432 MET A C 1
ATOM 3287 O O . MET A 1 432 ? 8.206 22.810 -6.453 1.00 62.06 432 MET A O 1
ATOM 3291 N N . ALA A 1 433 ? 7.962 24.470 -7.925 1.00 73.88 433 ALA A N 1
ATOM 3292 C CA . ALA A 1 433 ? 8.663 25.455 -7.102 1.00 73.88 433 ALA A CA 1
ATOM 3293 C C . ALA A 1 433 ? 7.890 25.770 -5.813 1.00 73.88 433 ALA A C 1
ATOM 3295 O O . ALA A 1 433 ? 8.490 25.835 -4.741 1.00 73.88 433 ALA A O 1
ATOM 3296 N N . CYS A 1 434 ? 6.563 25.897 -5.883 1.00 67.69 434 CYS A N 1
ATOM 3297 C CA . CYS A 1 434 ? 5.708 26.103 -4.715 1.00 67.69 434 CYS A CA 1
ATOM 3298 C C . CYS A 1 434 ? 5.727 24.921 -3.748 1.00 67.69 434 CYS A C 1
ATOM 3300 O O . CYS A 1 434 ? 5.776 25.125 -2.534 1.00 67.69 434 CYS A O 1
ATOM 3302 N N . PHE A 1 435 ? 5.711 23.697 -4.277 1.00 67.94 435 PHE A N 1
ATOM 3303 C CA . PHE A 1 435 ? 5.873 22.492 -3.475 1.00 67.94 435 PHE A CA 1
ATOM 3304 C C . PHE A 1 435 ? 7.235 22.483 -2.769 1.00 67.94 435 PHE A C 1
ATOM 3306 O O . PHE A 1 435 ? 7.285 22.429 -1.542 1.00 67.94 435 PHE A O 1
ATOM 3313 N N . ASN A 1 436 ? 8.333 22.664 -3.511 1.00 67.12 436 ASN A N 1
ATOM 3314 C CA . ASN A 1 436 ? 9.684 22.727 -2.946 1.00 67.12 436 ASN A CA 1
ATOM 3315 C C . ASN A 1 436 ? 9.842 23.842 -1.903 1.00 67.12 436 ASN A C 1
ATOM 3317 O O . ASN A 1 436 ? 10.491 23.659 -0.874 1.00 67.12 436 ASN A O 1
ATOM 3321 N N . HIS A 1 437 ? 9.235 25.004 -2.140 1.00 77.69 437 HIS A N 1
ATOM 3322 C CA . HIS A 1 437 ? 9.230 26.112 -1.193 1.00 77.69 437 HIS A CA 1
ATOM 3323 C C . HIS A 1 437 ? 8.482 25.754 0.098 1.00 77.69 437 HIS A C 1
ATOM 3325 O O . HIS A 1 437 ? 8.998 26.006 1.189 1.00 77.69 437 HIS A O 1
ATOM 3331 N N . ARG A 1 438 ? 7.315 25.104 -0.006 1.00 73.69 438 ARG A N 1
ATOM 3332 C CA . ARG A 1 438 ? 6.574 24.577 1.149 1.00 73.69 438 ARG A CA 1
ATOM 3333 C C . ARG A 1 438 ? 7.401 23.546 1.914 1.00 73.69 438 ARG A C 1
ATOM 3335 O O . ARG A 1 438 ? 7.527 23.681 3.125 1.00 73.69 438 ARG A O 1
ATOM 3342 N N . VAL A 1 439 ? 8.022 22.588 1.224 1.00 65.06 439 VAL A N 1
ATOM 3343 C CA . VAL A 1 439 ? 8.909 21.586 1.840 1.00 65.06 439 VAL A CA 1
ATOM 3344 C C . VAL A 1 439 ? 10.082 22.260 2.559 1.00 65.06 439 VAL A C 1
ATOM 3346 O O . VAL A 1 439 ? 10.386 21.897 3.690 1.00 65.06 439 VAL A O 1
ATOM 3349 N N . ARG A 1 440 ? 10.709 23.293 1.975 1.00 74.44 440 ARG A N 1
ATOM 3350 C CA . ARG A 1 440 ? 11.775 24.070 2.639 1.00 74.44 440 ARG A CA 1
ATOM 3351 C C . ARG A 1 440 ? 11.282 24.809 3.885 1.00 74.44 440 ARG A C 1
ATOM 3353 O O . ARG A 1 440 ? 11.999 24.815 4.884 1.00 74.44 440 ARG A O 1
ATOM 3360 N N . LYS A 1 441 ? 10.087 25.414 3.852 1.00 76.19 441 LYS A N 1
ATOM 3361 C CA . LYS A 1 441 ? 9.474 26.068 5.027 1.00 76.19 441 LYS A CA 1
ATOM 3362 C C . LYS A 1 441 ? 9.159 25.052 6.121 1.00 76.19 441 LYS A C 1
ATOM 3364 O O . LYS A 1 441 ? 9.523 25.278 7.271 1.00 76.19 441 LYS A O 1
ATOM 3369 N N . ASP A 1 442 ? 8.559 23.925 5.754 1.00 67.19 442 ASP A N 1
ATOM 3370 C CA . ASP A 1 442 ? 8.214 22.849 6.683 1.00 67.19 442 ASP A CA 1
ATOM 3371 C C . ASP A 1 442 ? 9.478 22.228 7.293 1.00 67.19 442 ASP A C 1
ATOM 3373 O O . ASP A 1 442 ? 9.537 22.026 8.503 1.00 67.19 442 ASP A O 1
ATOM 3377 N N . ARG A 1 443 ? 10.537 22.046 6.495 1.00 68.94 443 ARG A N 1
ATOM 3378 C CA . ARG A 1 443 ? 11.867 21.626 6.952 1.00 68.94 443 ARG A CA 1
ATOM 3379 C C . ARG A 1 443 ? 12.503 22.632 7.911 1.00 68.94 443 ARG A C 1
ATOM 3381 O O . ARG A 1 443 ? 13.023 22.225 8.942 1.00 68.94 443 ARG A O 1
ATOM 3388 N N . ALA A 1 444 ? 12.492 23.926 7.593 1.00 76.62 444 ALA A N 1
ATOM 3389 C CA . ALA A 1 444 ? 13.061 24.957 8.464 1.00 76.62 444 ALA A CA 1
ATOM 3390 C C . ALA A 1 444 ? 12.320 25.032 9.807 1.00 76.62 444 ALA A C 1
ATOM 3392 O O . ALA A 1 444 ? 12.953 25.107 10.858 1.00 76.62 444 ALA A O 1
ATOM 3393 N N . LEU A 1 445 ? 10.988 24.940 9.767 1.00 75.44 445 LEU A N 1
ATOM 3394 C CA . LEU A 1 445 ? 10.153 24.875 10.960 1.00 75.44 445 LEU A CA 1
ATOM 3395 C C . LEU A 1 445 ? 10.451 23.614 11.778 1.00 75.44 445 LEU A C 1
ATOM 3397 O O . LEU A 1 445 ? 10.623 23.699 12.986 1.00 75.44 445 LEU A O 1
ATOM 3401 N N . LEU A 1 446 ? 10.577 22.457 11.127 1.00 72.62 446 LEU A N 1
ATOM 3402 C CA . LEU A 1 446 ? 10.930 21.204 11.789 1.00 72.62 446 LEU A CA 1
ATOM 3403 C C . LEU A 1 446 ? 12.321 21.276 12.440 1.00 72.62 446 LEU A C 1
ATOM 3405 O O . LEU A 1 446 ? 12.478 20.844 13.576 1.00 72.62 446 LEU A O 1
ATOM 3409 N N . ILE A 1 447 ? 13.316 21.873 11.776 1.00 75.00 447 ILE A N 1
ATOM 3410 C CA . ILE A 1 447 ? 14.650 22.109 12.355 1.00 75.00 447 ILE A CA 1
ATOM 3411 C C . ILE A 1 447 ? 14.559 22.985 13.611 1.00 75.00 447 ILE A C 1
ATOM 3413 O O . ILE A 1 447 ? 15.220 22.670 14.605 1.00 75.00 447 ILE A O 1
ATOM 3417 N N . ASP A 1 448 ? 13.757 24.054 13.584 1.00 81.31 448 ASP A N 1
ATOM 3418 C CA . ASP A 1 448 ? 13.538 24.924 14.746 1.00 81.31 448 ASP A CA 1
ATOM 3419 C C . ASP A 1 448 ? 12.867 24.152 15.891 1.00 81.31 448 ASP A C 1
ATOM 3421 O O . ASP A 1 448 ? 13.411 24.102 16.991 1.00 81.31 448 ASP A O 1
ATOM 3425 N N . LEU A 1 449 ? 11.779 23.424 15.620 1.00 80.19 449 LEU A N 1
ATOM 3426 C CA . LEU A 1 449 ? 11.107 22.566 16.606 1.00 80.19 449 LEU A CA 1
ATOM 3427 C C . LEU A 1 449 ? 12.056 21.520 17.212 1.00 80.19 449 LEU A C 1
ATOM 3429 O O . LEU A 1 449 ? 12.054 21.263 18.416 1.00 80.19 449 LEU A O 1
ATOM 3433 N N . VAL A 1 450 ? 12.915 20.917 16.399 1.00 77.44 450 VAL A N 1
ATOM 3434 C CA . VAL A 1 450 ? 13.874 19.907 16.850 1.00 77.44 450 VAL A CA 1
ATOM 3435 C C . VAL A 1 450 ? 15.007 20.526 17.679 1.00 77.44 450 VAL A C 1
ATOM 3437 O O . VAL A 1 450 ? 15.453 19.930 18.660 1.00 77.44 450 VAL A O 1
ATOM 3440 N N . SER A 1 451 ? 15.461 21.732 17.332 1.00 77.50 451 SER A N 1
ATOM 3441 C CA . SER A 1 451 ? 16.663 22.345 17.917 1.00 77.50 451 SER A CA 1
ATOM 3442 C C . SER A 1 451 ? 16.381 23.314 19.069 1.00 77.50 451 SER A C 1
ATOM 3444 O O . SER A 1 451 ? 17.271 23.558 19.883 1.00 77.50 451 SER A O 1
ATOM 3446 N N . ASN A 1 452 ? 15.164 23.854 19.163 1.00 82.50 452 ASN A N 1
ATOM 3447 C CA . ASN A 1 452 ? 14.772 24.892 20.111 1.00 82.50 452 ASN A CA 1
ATOM 3448 C C . ASN A 1 452 ? 13.664 24.379 21.054 1.00 82.50 452 ASN A C 1
ATOM 3450 O O . ASN A 1 452 ? 12.505 24.280 20.650 1.00 82.50 452 ASN A O 1
ATOM 3454 N N . PRO A 1 453 ? 13.989 24.043 22.319 1.00 83.19 453 PRO A N 1
ATOM 3455 C CA . PRO A 1 453 ? 13.003 23.569 23.291 1.00 83.19 453 PRO A CA 1
ATOM 3456 C C . PRO A 1 453 ? 11.832 24.532 23.508 1.00 83.19 453 PRO A C 1
ATOM 3458 O O . PRO A 1 453 ? 10.701 24.082 23.573 1.00 83.19 453 PRO A O 1
ATOM 3461 N N . ALA A 1 454 ? 12.070 25.846 23.534 1.00 83.69 454 ALA A N 1
ATOM 3462 C CA . ALA A 1 454 ? 10.995 26.816 23.736 1.00 83.69 454 ALA A CA 1
ATOM 3463 C C . ALA A 1 454 ? 10.034 26.887 22.537 1.00 83.69 454 ALA A C 1
ATOM 3465 O O . ALA A 1 454 ? 8.826 26.997 22.730 1.00 83.69 454 ALA A O 1
ATOM 3466 N N . ALA A 1 455 ? 10.549 26.797 21.303 1.00 83.94 455 ALA A N 1
ATOM 3467 C CA . ALA A 1 455 ? 9.703 26.734 20.107 1.00 83.94 455 ALA A CA 1
ATOM 3468 C C . ALA A 1 455 ? 8.884 25.438 20.069 1.00 83.94 455 ALA A C 1
ATOM 3470 O O . ALA A 1 455 ? 7.696 25.462 19.746 1.00 83.94 455 ALA A O 1
ATOM 3471 N N . TYR A 1 456 ? 9.511 24.325 20.459 1.00 84.19 456 TYR A N 1
ATOM 3472 C CA . TYR A 1 456 ? 8.848 23.039 20.608 1.00 84.19 456 TYR A CA 1
ATOM 3473 C C . TYR A 1 456 ? 7.743 23.080 21.666 1.00 84.19 456 TYR A C 1
ATOM 3475 O O . TYR A 1 456 ? 6.613 22.724 21.367 1.00 84.19 456 TYR A O 1
ATOM 3483 N N . ASP A 1 457 ? 8.016 23.567 22.874 1.00 83.69 457 ASP A N 1
ATOM 3484 C CA . ASP A 1 457 ? 7.013 23.635 23.941 1.00 83.69 457 ASP A CA 1
ATOM 3485 C C . ASP A 1 457 ? 5.855 24.571 23.560 1.00 83.69 457 ASP A C 1
ATOM 3487 O O . ASP A 1 457 ? 4.693 24.269 23.824 1.00 83.69 457 ASP A O 1
ATOM 3491 N N . ALA A 1 458 ? 6.145 25.678 22.871 1.00 84.06 458 ALA A N 1
ATOM 3492 C CA . ALA A 1 458 ? 5.127 26.627 22.431 1.00 84.06 458 ALA A CA 1
ATOM 3493 C C . ALA A 1 458 ? 4.212 26.076 21.322 1.00 84.06 458 ALA A C 1
ATOM 3495 O O . ALA A 1 458 ? 3.008 26.327 21.350 1.00 84.06 458 ALA A O 1
ATOM 3496 N N . GLN A 1 459 ? 4.761 25.361 20.334 1.00 79.88 459 GLN A N 1
ATOM 3497 C CA . GLN A 1 459 ? 3.990 24.871 19.179 1.00 79.88 459 GLN A CA 1
ATOM 3498 C C . GLN A 1 459 ? 3.488 23.438 19.354 1.00 79.88 459 GLN A C 1
ATOM 3500 O O . GLN A 1 459 ? 2.383 23.104 18.933 1.00 79.88 459 GLN A O 1
ATOM 3505 N N . CYS A 1 460 ? 4.306 22.597 19.973 1.00 79.38 460 CYS A N 1
ATOM 3506 C CA . CYS A 1 460 ? 4.075 21.175 20.144 1.00 79.38 460 CYS A CA 1
ATOM 3507 C C . CYS A 1 460 ? 3.728 20.800 21.580 1.00 79.38 460 CYS A C 1
ATOM 3509 O O . CYS A 1 460 ? 3.249 19.697 21.767 1.00 79.38 460 CYS A O 1
ATOM 3511 N N . GLY A 1 461 ? 3.884 21.664 22.590 1.00 74.75 461 GLY A N 1
ATOM 3512 C CA . GLY A 1 461 ? 3.590 21.313 23.989 1.00 74.75 461 GLY A CA 1
ATOM 3513 C C . GLY A 1 461 ? 2.130 20.930 24.249 1.00 74.75 461 GLY A C 1
ATOM 3514 O O . GLY A 1 461 ? 1.869 20.085 25.101 1.00 74.75 461 GLY A O 1
ATOM 3515 N N . TYR A 1 462 ? 1.185 21.475 23.473 1.00 70.31 462 TYR A N 1
ATOM 3516 C CA . TYR A 1 462 ? -0.209 21.011 23.481 1.00 70.31 462 TYR A CA 1
ATOM 3517 C C . TYR A 1 462 ? -0.332 19.571 22.972 1.00 70.31 462 TYR A C 1
ATOM 3519 O O . TYR A 1 462 ? -1.078 18.776 23.533 1.00 70.31 462 TYR A O 1
ATOM 3527 N N . TYR A 1 463 ? 0.429 19.239 21.929 1.00 61.75 463 TYR A N 1
ATOM 3528 C CA . TYR A 1 463 ? 0.406 17.936 21.277 1.00 61.75 463 TYR A CA 1
ATOM 3529 C C . TYR A 1 463 ? 1.329 16.920 21.963 1.00 61.75 463 TYR A C 1
ATOM 3531 O O . TYR A 1 463 ? 1.074 15.733 21.878 1.00 61.75 463 TYR A O 1
ATOM 3539 N N . ALA A 1 464 ? 2.367 17.347 22.683 1.00 62.41 464 ALA A N 1
ATOM 3540 C CA . ALA A 1 464 ? 3.414 16.501 23.256 1.00 62.41 464 ALA A CA 1
ATOM 3541 C C . ALA A 1 464 ? 2.889 15.330 24.113 1.00 62.41 464 ALA A C 1
ATOM 3543 O O . ALA A 1 464 ? 3.448 14.243 23.989 1.00 62.41 464 ALA A O 1
ATOM 3544 N N . PRO A 1 465 ? 1.802 15.472 24.903 1.00 59.12 465 PRO A N 1
ATOM 3545 C CA . PRO A 1 465 ? 1.184 14.340 25.600 1.00 59.12 465 PRO A CA 1
ATOM 3546 C C . PRO A 1 465 ? 0.557 13.288 24.668 1.00 59.12 465 PRO A C 1
ATOM 3548 O O . PRO A 1 465 ? 0.346 12.155 25.079 1.00 59.12 465 PRO A O 1
ATOM 3551 N N . PHE A 1 466 ? 0.243 13.666 23.429 1.00 55.69 466 PHE A N 1
ATOM 3552 C CA . PHE A 1 466 ? -0.409 12.851 22.401 1.00 55.69 466 PHE A CA 1
ATOM 3553 C C . PHE A 1 466 ? 0.570 12.318 21.339 1.00 55.69 466 PHE A C 1
ATOM 3555 O O . PHE A 1 466 ? 0.205 11.455 20.547 1.00 55.69 466 PHE A O 1
ATOM 3562 N N . LEU A 1 467 ? 1.811 12.818 21.313 1.00 56.25 467 LEU A N 1
ATOM 3563 C CA . LEU A 1 467 ? 2.820 12.525 20.282 1.00 56.25 467 LEU A CA 1
ATOM 3564 C C . LEU A 1 467 ? 3.769 11.376 20.649 1.00 56.25 467 LEU A C 1
ATOM 3566 O O . LEU A 1 467 ? 4.792 11.199 19.992 1.00 56.25 467 LEU A O 1
ATOM 3570 N N . GLY A 1 468 ? 3.422 10.608 21.685 1.00 44.19 468 GLY A N 1
ATOM 3571 C CA . GLY A 1 468 ? 4.239 9.522 22.215 1.00 44.19 468 GLY A CA 1
ATOM 3572 C C . GLY A 1 468 ? 4.543 8.418 21.208 1.00 44.19 468 GLY A C 1
ATOM 3573 O O . GLY A 1 468 ? 5.705 8.072 21.095 1.00 44.19 468 GLY A O 1
ATOM 3574 N N . ASP A 1 469 ? 3.560 7.890 20.459 1.00 47.50 469 ASP A N 1
ATOM 3575 C CA . ASP A 1 469 ? 3.762 6.582 19.795 1.00 47.50 469 ASP A CA 1
ATOM 3576 C C . ASP A 1 469 ? 2.874 6.274 18.568 1.00 47.50 469 ASP A C 1
ATOM 3578 O O . ASP A 1 469 ? 2.600 5.109 18.281 1.00 47.50 469 ASP A O 1
ATOM 3582 N N . THR A 1 470 ? 2.395 7.250 17.784 1.00 37.78 470 THR A N 1
ATOM 3583 C CA . THR A 1 470 ? 1.633 6.903 16.563 1.00 37.78 470 THR A CA 1
ATOM 3584 C C . THR A 1 470 ? 1.784 7.862 15.375 1.00 37.78 470 THR A C 1
ATOM 3586 O O . THR A 1 470 ? 1.818 9.078 15.533 1.00 37.78 470 THR A O 1
ATOM 3589 N N . VAL A 1 471 ? 1.827 7.261 14.171 1.00 41.62 471 VAL A N 1
ATOM 3590 C CA . VAL A 1 471 ? 1.682 7.870 12.827 1.00 41.62 471 VAL A CA 1
ATOM 3591 C C . VAL A 1 471 ? 0.556 8.928 12.823 1.00 41.62 471 VAL A C 1
ATOM 3593 O O . VAL A 1 471 ? -0.435 8.726 13.527 1.00 41.62 471 VAL A O 1
ATOM 3596 N N . PRO A 1 472 ? 0.657 10.030 12.051 1.00 36.34 472 PRO A N 1
ATOM 3597 C CA . PRO A 1 472 ? -0.157 11.228 12.256 1.00 36.34 472 PRO A CA 1
ATOM 3598 C C . PRO A 1 472 ? -1.674 10.994 12.269 1.00 36.34 472 PRO A C 1
ATOM 3600 O O . PRO A 1 472 ? -2.215 10.226 11.470 1.00 36.34 472 PRO A O 1
ATOM 3603 N N . LEU A 1 473 ? -2.340 11.703 13.181 1.00 36.72 473 LEU A N 1
ATOM 3604 C CA . LEU A 1 473 ? -3.771 11.994 13.179 1.00 36.72 473 LEU A CA 1
ATOM 3605 C C . LEU A 1 473 ? -4.111 12.900 11.975 1.00 36.72 473 LEU A C 1
ATOM 3607 O O . LEU A 1 473 ? -3.385 13.846 11.671 1.00 36.72 473 LEU A O 1
ATOM 3611 N N . ASP A 1 474 ? -5.167 12.531 11.247 1.00 37.66 474 ASP A N 1
ATOM 3612 C CA . ASP A 1 474 ? -5.931 13.292 10.246 1.00 37.66 474 ASP A CA 1
ATOM 3613 C C . ASP A 1 474 ? -5.282 14.543 9.633 1.00 37.66 474 ASP A C 1
ATOM 3615 O O . ASP A 1 474 ? -5.785 15.654 9.780 1.00 37.66 474 ASP A O 1
ATOM 3619 N N . GLY A 1 475 ? -4.190 14.369 8.879 1.00 38.75 475 GLY A N 1
ATOM 3620 C CA . GLY A 1 475 ? -3.727 15.327 7.865 1.00 38.75 475 GLY A CA 1
ATOM 3621 C C . GLY A 1 475 ? -3.464 16.767 8.331 1.00 38.75 475 GLY A C 1
ATOM 3622 O O . GLY A 1 475 ? -3.209 17.633 7.488 1.00 38.75 475 GLY A O 1
ATOM 3623 N N . HIS A 1 476 ? -3.508 17.060 9.636 1.00 41.19 476 HIS A N 1
ATOM 3624 C CA . HIS A 1 476 ? -3.319 18.409 10.136 1.00 41.19 476 HIS A CA 1
ATOM 3625 C C . HIS A 1 476 ? -1.812 18.701 10.095 1.00 41.19 476 HIS A C 1
ATOM 3627 O O . HIS A 1 476 ? -1.027 18.009 10.754 1.00 41.19 476 HIS A O 1
ATOM 3633 N N . PRO A 1 477 ? -1.355 19.724 9.343 1.00 51.72 477 PRO A N 1
ATOM 3634 C CA . PRO A 1 477 ? 0.074 19.931 9.093 1.00 51.72 477 PRO A CA 1
ATOM 3635 C C . PRO A 1 477 ? 0.905 20.112 10.370 1.00 51.72 477 PRO A C 1
ATOM 3637 O O . PRO A 1 477 ? 2.106 19.869 10.366 1.00 51.72 477 PRO A O 1
ATOM 3640 N N . TYR A 1 478 ? 0.275 20.546 11.464 1.00 50.62 478 TYR A N 1
ATOM 3641 C CA . TYR A 1 478 ? 0.922 20.771 12.755 1.00 50.62 478 TYR A CA 1
ATOM 3642 C C . TYR A 1 478 ? 1.147 19.476 13.551 1.00 50.62 478 TYR A C 1
ATOM 3644 O O . TYR A 1 478 ? 2.205 19.325 14.156 1.00 50.62 478 TYR A O 1
ATOM 3652 N N . GLU A 1 479 ? 0.225 18.514 13.491 1.00 58.44 479 GLU A N 1
ATOM 3653 C CA . GLU A 1 479 ? 0.329 17.240 14.219 1.00 58.44 479 GLU A CA 1
ATOM 3654 C C . GLU A 1 479 ? 1.402 16.339 13.608 1.00 58.44 479 GLU A C 1
ATOM 3656 O O . GLU A 1 479 ? 2.255 15.811 14.320 1.00 58.44 479 GLU A O 1
ATOM 3661 N N . THR A 1 480 ? 1.440 16.269 12.273 1.00 61.75 480 THR A N 1
ATOM 3662 C CA . THR A 1 480 ? 2.492 15.542 11.546 1.00 61.75 480 THR A CA 1
ATOM 3663 C C . THR A 1 480 ? 3.875 16.121 11.856 1.00 61.75 480 THR A C 1
ATOM 3665 O O . THR A 1 480 ? 4.806 15.382 12.164 1.00 61.75 480 THR A O 1
ATOM 3668 N N . ARG A 1 481 ? 4.021 17.454 11.846 1.00 69.81 481 ARG A N 1
ATOM 3669 C CA . ARG A 1 481 ? 5.308 18.110 12.133 1.00 69.81 481 ARG A CA 1
ATOM 3670 C C . ARG A 1 481 ? 5.755 17.919 13.575 1.00 69.81 481 ARG A C 1
ATOM 3672 O O . ARG A 1 481 ? 6.932 17.665 13.801 1.00 69.81 481 ARG A O 1
ATOM 3679 N N . CYS A 1 482 ? 4.847 18.044 14.539 1.00 73.50 482 CYS A N 1
ATOM 3680 C CA . CYS A 1 482 ? 5.201 17.860 15.938 1.00 73.50 482 CYS A CA 1
ATOM 3681 C C . CYS A 1 482 ? 5.510 16.391 16.261 1.00 73.50 482 CYS A C 1
ATOM 3683 O O . CYS A 1 482 ? 6.446 16.148 17.016 1.00 73.50 482 CYS A O 1
ATOM 3685 N N . SER A 1 483 ? 4.818 15.422 15.650 1.00 67.50 483 SER A N 1
ATOM 3686 C CA . SER A 1 483 ? 5.146 13.988 15.751 1.00 67.50 483 SER A CA 1
ATOM 3687 C C . SER A 1 483 ? 6.570 13.706 15.274 1.00 67.50 483 SER A C 1
ATOM 3689 O O . SER A 1 483 ? 7.405 13.250 16.055 1.00 67.50 483 SER A O 1
ATOM 3691 N N . VAL A 1 484 ? 6.895 14.130 14.050 1.00 66.81 484 VAL A N 1
ATOM 3692 C CA . VAL A 1 484 ? 8.242 13.978 13.484 1.00 66.81 484 VAL A CA 1
ATOM 3693 C C . VAL A 1 484 ? 9.287 14.722 14.330 1.00 66.81 484 VAL A C 1
ATOM 3695 O O . VAL A 1 484 ? 10.373 14.204 14.580 1.00 66.81 484 VAL A O 1
ATOM 3698 N N . ALA A 1 485 ? 8.974 15.921 14.837 1.00 75.50 485 ALA A N 1
ATOM 3699 C CA . ALA A 1 485 ? 9.876 16.658 15.725 1.00 75.50 485 ALA A CA 1
ATOM 3700 C C . ALA A 1 485 ? 10.129 15.917 17.049 1.00 75.50 485 ALA A C 1
ATOM 3702 O O . ALA A 1 485 ? 11.261 15.907 17.531 1.00 75.50 485 ALA A O 1
ATOM 3703 N N . THR A 1 486 ? 9.091 15.309 17.631 1.00 75.44 486 THR A N 1
ATOM 3704 C CA . THR A 1 486 ? 9.163 14.520 18.873 1.00 75.44 486 THR A CA 1
ATOM 3705 C C . THR A 1 486 ? 10.081 13.321 18.683 1.00 75.44 486 THR A C 1
ATOM 3707 O O . THR A 1 486 ? 11.008 13.122 19.469 1.00 75.44 486 THR A O 1
ATOM 3710 N N . GLU A 1 487 ? 9.872 12.574 17.599 1.00 69.00 487 GLU A N 1
ATOM 3711 C CA . GLU A 1 487 ? 10.652 11.390 17.246 1.00 69.00 487 GLU A CA 1
ATOM 3712 C C . GLU A 1 487 ? 12.128 11.738 17.028 1.00 69.00 487 GLU A C 1
ATOM 3714 O O . GLU A 1 487 ? 13.009 11.155 17.663 1.00 69.00 487 GLU A O 1
ATOM 3719 N N . ILE A 1 488 ? 12.418 12.762 16.216 1.00 69.81 488 ILE A N 1
ATOM 3720 C CA . ILE A 1 488 ? 13.797 13.210 15.989 1.00 69.81 488 ILE A CA 1
ATOM 3721 C C . ILE A 1 488 ? 14.436 13.661 17.310 1.00 69.81 488 ILE A C 1
ATOM 3723 O O . ILE A 1 488 ? 15.584 13.313 17.589 1.00 69.81 488 ILE A O 1
ATOM 3727 N N . ARG A 1 489 ? 13.715 14.410 18.157 1.00 75.25 489 ARG A N 1
ATOM 3728 C CA . ARG A 1 489 ? 14.224 14.836 19.472 1.00 75.25 489 ARG A CA 1
ATOM 3729 C C . ARG A 1 489 ? 14.515 13.655 20.386 1.00 75.25 489 ARG A C 1
ATOM 3731 O O . ARG A 1 489 ? 15.550 13.692 21.046 1.00 75.25 489 ARG A O 1
ATOM 3738 N N . SER A 1 490 ? 13.661 12.634 20.400 1.00 71.12 490 SER A N 1
ATOM 3739 C CA . SER A 1 490 ? 13.860 11.385 21.145 1.00 71.12 490 SER A CA 1
ATOM 3740 C C . SER A 1 490 ? 15.114 10.647 20.661 1.00 71.12 490 SER A C 1
ATOM 3742 O O . SER A 1 490 ? 16.023 10.371 21.445 1.00 71.12 490 SER A O 1
ATOM 3744 N N . ASN A 1 491 ? 15.259 10.475 19.345 1.00 65.75 491 ASN A N 1
ATOM 3745 C CA . ASN A 1 491 ? 16.417 9.824 18.726 1.00 65.75 491 ASN A CA 1
ATOM 3746 C C . ASN A 1 491 ? 17.727 10.621 18.899 1.00 65.75 491 ASN A C 1
ATOM 3748 O O . ASN A 1 491 ? 18.819 10.045 18.924 1.00 65.75 491 ASN A O 1
ATOM 3752 N N . MET A 1 492 ? 17.648 11.944 19.081 1.00 66.44 492 MET A N 1
ATOM 3753 C CA . MET A 1 492 ? 18.797 12.790 19.418 1.00 66.44 492 MET A CA 1
ATOM 3754 C C . MET A 1 492 ? 19.224 12.716 20.891 1.00 66.44 492 MET A C 1
ATOM 3756 O O . MET A 1 492 ? 20.333 13.159 21.189 1.00 66.44 492 MET A O 1
ATOM 3760 N N . GLN A 1 493 ? 18.423 12.166 21.814 1.00 66.00 493 GLN A N 1
ATOM 3761 C CA . GLN A 1 493 ? 18.813 12.059 23.234 1.00 66.00 493 GLN A CA 1
ATOM 3762 C C . GLN A 1 493 ? 20.048 11.160 23.443 1.00 66.00 493 GLN A C 1
ATOM 3764 O O . GLN A 1 493 ? 20.738 11.291 24.453 1.00 66.00 493 GLN A O 1
ATOM 3769 N N . GLY A 1 494 ? 20.379 10.303 22.466 1.00 56.19 494 GLY A N 1
ATOM 3770 C CA . GLY A 1 494 ? 21.617 9.515 22.428 1.00 56.19 494 GLY A CA 1
ATOM 3771 C C . GLY A 1 494 ? 22.852 10.244 21.870 1.00 56.19 494 GLY A C 1
ATOM 3772 O O . GLY A 1 494 ? 23.961 9.715 21.957 1.00 56.19 494 GLY A O 1
ATOM 3773 N N . LEU A 1 495 ? 22.709 11.447 21.299 1.00 56.34 495 LEU A N 1
ATOM 3774 C CA . LEU A 1 495 ? 23.846 12.276 20.882 1.00 56.34 495 LEU A CA 1
ATOM 3775 C C . LEU A 1 495 ? 24.393 13.038 22.093 1.00 56.34 495 LEU A C 1
ATOM 3777 O O . LEU A 1 495 ? 23.634 13.644 22.847 1.00 56.34 495 LEU A O 1
ATOM 3781 N N . SER A 1 496 ? 25.721 13.059 22.267 1.00 51.22 496 SER A N 1
ATOM 3782 C CA . SER A 1 496 ? 26.340 13.826 23.358 1.00 51.22 496 SER A CA 1
ATOM 3783 C C . SER A 1 496 ? 25.845 15.279 23.348 1.00 51.22 496 SER A C 1
ATOM 3785 O O . SER A 1 496 ? 25.688 15.869 22.275 1.00 51.22 496 SER A O 1
ATOM 3787 N N . ALA A 1 497 ? 25.683 15.888 24.526 1.00 56.22 497 ALA A N 1
ATOM 3788 C CA . ALA A 1 497 ? 25.296 17.296 24.666 1.00 56.22 497 ALA A CA 1
ATOM 3789 C C . ALA A 1 497 ? 26.199 18.274 23.875 1.00 56.22 497 ALA A C 1
ATOM 3791 O O . ALA A 1 497 ? 25.783 19.391 23.579 1.00 56.22 497 ALA A O 1
ATOM 3792 N N . ASN A 1 498 ? 27.398 17.827 23.478 1.00 52.28 498 ASN A N 1
ATOM 3793 C CA . ASN A 1 498 ? 28.386 18.573 22.702 1.00 52.28 498 ASN A CA 1
ATOM 3794 C C . ASN A 1 498 ? 28.257 18.404 21.174 1.00 52.28 498 ASN A C 1
ATOM 3796 O O . ASN A 1 498 ? 29.112 18.900 20.441 1.00 52.28 498 ASN A O 1
ATOM 3800 N N . ALA A 1 499 ? 27.238 17.698 20.667 1.00 56.81 499 ALA A N 1
ATOM 3801 C CA . ALA A 1 499 ? 27.017 17.574 19.227 1.00 56.81 499 ALA A CA 1
ATOM 3802 C C . ALA A 1 499 ? 26.777 18.959 18.602 1.00 56.81 499 ALA A C 1
ATOM 3804 O O . ALA A 1 499 ? 25.865 19.693 18.993 1.00 56.81 499 ALA A O 1
ATOM 3805 N N . VAL A 1 500 ? 27.616 19.308 17.628 1.00 56.50 500 VAL A N 1
ATOM 3806 C CA . VAL A 1 500 ? 27.631 20.622 16.970 1.00 56.50 500 VAL A CA 1
ATOM 3807 C C . VAL A 1 500 ? 26.307 20.816 16.206 1.00 56.50 500 VAL A C 1
ATOM 3809 O O . VAL A 1 500 ? 25.820 19.845 15.621 1.00 56.50 500 VAL A O 1
ATOM 3812 N N . PRO A 1 501 ? 25.717 22.028 16.135 1.00 57.81 501 PRO A N 1
ATOM 3813 C CA . PRO A 1 501 ? 24.455 22.275 15.421 1.00 57.81 501 PRO A CA 1
ATOM 3814 C C . PRO A 1 501 ? 24.396 21.711 13.991 1.00 57.81 501 PRO A C 1
ATOM 3816 O O . PRO A 1 501 ? 23.346 21.250 13.552 1.00 57.81 501 PRO A O 1
ATOM 3819 N N . ALA A 1 502 ? 25.536 21.651 13.297 1.00 57.22 502 ALA A N 1
ATOM 3820 C CA . ALA A 1 502 ? 25.659 21.043 11.973 1.00 57.22 502 ALA A CA 1
ATOM 3821 C C . ALA A 1 502 ? 25.362 19.528 11.949 1.00 57.22 502 ALA A C 1
ATOM 3823 O O . ALA A 1 502 ? 24.770 19.038 10.993 1.00 57.22 502 ALA A O 1
ATOM 3824 N N . GLN A 1 503 ? 25.722 18.777 12.996 1.00 58.94 503 GLN A N 1
ATOM 3825 C CA . GLN A 1 503 ? 25.428 17.339 13.097 1.00 58.94 503 GLN A CA 1
ATOM 3826 C C . GLN A 1 503 ? 23.937 17.086 13.343 1.00 58.94 503 GLN A C 1
ATOM 3828 O O . GLN A 1 503 ? 23.363 16.173 12.753 1.00 58.94 503 GLN A O 1
ATOM 3833 N N . LYS A 1 504 ? 23.294 17.929 14.160 1.00 60.19 504 LYS A N 1
ATOM 3834 C CA . LYS A 1 504 ? 21.842 17.879 14.390 1.00 60.19 504 LYS A CA 1
ATOM 3835 C C . LYS A 1 504 ? 21.072 18.239 13.116 1.00 60.19 504 LYS A C 1
ATOM 3837 O O . LYS A 1 504 ? 20.171 17.506 12.724 1.00 60.19 504 LYS A O 1
ATOM 3842 N N . ALA A 1 505 ? 21.496 19.291 12.410 1.00 61.19 505 ALA A N 1
ATOM 3843 C CA . ALA A 1 505 ? 20.918 19.691 11.127 1.00 61.19 505 ALA A CA 1
ATOM 3844 C C . ALA A 1 505 ? 21.061 18.606 10.043 1.00 61.19 505 ALA A C 1
ATOM 3846 O O . ALA A 1 505 ? 20.112 18.363 9.302 1.00 61.19 505 ALA A O 1
ATOM 3847 N N . LYS A 1 506 ? 22.208 17.913 9.987 1.00 62.97 506 LYS A N 1
ATOM 3848 C CA . LYS A 1 506 ? 22.447 16.814 9.038 1.00 62.97 506 LYS A CA 1
ATOM 3849 C C . LYS A 1 506 ? 21.652 15.548 9.385 1.00 62.97 506 LYS A C 1
ATOM 3851 O O . LYS A 1 506 ? 21.216 14.847 8.479 1.00 62.97 506 LYS A O 1
ATOM 3856 N N . CYS A 1 507 ? 21.397 15.278 10.670 1.00 62.25 507 CYS A N 1
ATOM 3857 C CA . CYS A 1 507 ? 20.489 14.196 11.068 1.00 62.25 507 CYS A CA 1
ATOM 3858 C C . CYS A 1 507 ? 19.037 14.487 10.653 1.00 62.25 507 CYS A C 1
ATOM 3860 O O . CYS A 1 507 ? 18.383 13.623 10.075 1.00 62.25 507 CYS A O 1
ATOM 3862 N N . VAL A 1 508 ? 18.564 15.721 10.865 1.00 61.69 508 VAL A N 1
ATOM 3863 C CA . VAL A 1 508 ? 17.243 16.165 10.385 1.00 61.69 508 VAL A CA 1
ATOM 3864 C C . VAL A 1 508 ? 17.155 16.078 8.856 1.00 61.69 508 VAL A C 1
ATOM 3866 O O . VAL A 1 508 ? 16.143 15.650 8.318 1.00 61.69 508 VAL A O 1
ATOM 3869 N N . GLU A 1 509 ? 18.222 16.445 8.143 1.00 58.97 509 GLU A N 1
ATOM 3870 C CA . GLU A 1 509 ? 18.290 16.347 6.682 1.00 58.97 509 GLU A CA 1
ATOM 3871 C C . GLU A 1 509 ? 18.157 14.907 6.173 1.00 58.97 509 GLU A C 1
ATOM 3873 O O . GLU A 1 509 ? 17.380 14.666 5.257 1.00 58.97 509 GLU A O 1
ATOM 3878 N N . LEU A 1 510 ? 18.836 13.944 6.799 1.00 56.03 510 LEU A N 1
ATOM 3879 C CA . LEU A 1 510 ? 18.734 12.525 6.441 1.00 56.03 510 LEU A CA 1
ATOM 3880 C C . LEU A 1 510 ? 17.347 11.935 6.731 1.00 56.03 510 LEU A C 1
ATOM 3882 O O . LEU A 1 510 ? 16.844 11.178 5.908 1.00 56.03 510 LEU A O 1
ATOM 3886 N N . TYR A 1 511 ? 16.707 12.324 7.839 1.00 55.75 511 TYR A N 1
ATOM 3887 C CA . TYR A 1 511 ? 15.332 11.906 8.156 1.00 55.75 511 TYR A CA 1
ATOM 3888 C C . TYR A 1 511 ? 14.295 12.451 7.162 1.00 55.75 511 TYR A C 1
ATOM 3890 O O . TYR A 1 511 ? 13.308 11.784 6.877 1.00 55.75 511 TYR A O 1
ATOM 3898 N N . ILE A 1 512 ? 14.511 13.656 6.623 1.00 52.72 512 ILE A N 1
ATOM 3899 C CA . ILE A 1 512 ? 13.595 14.283 5.655 1.00 52.72 512 ILE A CA 1
ATOM 3900 C C . ILE A 1 512 ? 13.821 13.756 4.230 1.00 52.72 512 ILE A C 1
ATOM 3902 O O . ILE A 1 512 ? 12.870 13.663 3.462 1.00 52.72 512 ILE A O 1
ATOM 3906 N N . VAL A 1 513 ? 15.068 13.449 3.858 1.00 42.38 513 VAL A N 1
ATOM 3907 C CA . VAL A 1 513 ? 15.440 13.013 2.497 1.00 42.38 513 VAL A CA 1
ATOM 3908 C C . VAL A 1 513 ? 15.218 11.512 2.276 1.00 42.38 513 VAL A C 1
ATOM 3910 O O . VAL A 1 513 ? 15.028 11.097 1.138 1.00 42.38 513 VAL A O 1
ATOM 3913 N N . LEU A 1 514 ? 15.202 10.699 3.338 1.00 40.97 514 LEU A N 1
ATOM 3914 C CA . LEU A 1 514 ? 14.946 9.255 3.273 1.00 40.97 514 LEU A CA 1
ATOM 3915 C C . LEU A 1 514 ? 13.648 8.873 4.007 1.00 40.97 514 LEU A C 1
ATOM 3917 O O . LEU A 1 514 ? 13.708 8.119 4.985 1.00 40.97 514 LEU A O 1
ATOM 3921 N N . PRO A 1 515 ? 12.469 9.359 3.573 1.00 36.91 515 PRO A N 1
ATOM 3922 C CA . PRO A 1 515 ? 11.209 8.867 4.111 1.00 36.91 515 PRO A CA 1
ATOM 3923 C C . PRO A 1 515 ? 11.077 7.384 3.722 1.00 36.91 515 PRO A C 1
ATOM 3925 O O . PRO A 1 515 ? 10.804 7.059 2.573 1.00 36.91 515 PRO A O 1
ATOM 3928 N N . GLY A 1 516 ? 11.371 6.472 4.654 1.00 35.56 516 GLY A N 1
ATOM 3929 C CA . GLY A 1 516 ? 11.323 5.021 4.419 1.00 35.56 516 GLY A CA 1
ATOM 3930 C C . GLY A 1 516 ? 12.512 4.220 4.957 1.00 35.56 516 GLY A C 1
ATOM 3931 O O . GLY A 1 516 ? 12.398 3.007 5.120 1.00 35.56 516 GLY A O 1
ATOM 3932 N N . ALA A 1 517 ? 13.631 4.859 5.316 1.00 32.00 517 ALA A N 1
ATOM 3933 C CA . ALA A 1 517 ? 14.628 4.205 6.165 1.00 32.00 517 ALA A CA 1
ATOM 3934 C C . ALA A 1 517 ? 14.047 4.166 7.588 1.00 32.00 517 ALA A C 1
ATOM 3936 O O . ALA A 1 517 ? 13.926 5.214 8.209 1.00 32.00 517 ALA A O 1
ATOM 3937 N N . GLY A 1 518 ? 13.597 2.991 8.042 1.00 37.03 518 GLY A N 1
ATOM 3938 C CA . GLY A 1 518 ? 12.735 2.805 9.219 1.00 37.03 518 GLY A CA 1
ATOM 3939 C C . GLY A 1 518 ? 13.079 3.617 10.480 1.00 37.03 518 GLY A C 1
ATOM 3940 O O . GLY A 1 518 ? 14.205 4.070 10.679 1.00 37.03 518 GLY A O 1
ATOM 3941 N N . THR A 1 519 ? 12.082 3.717 11.362 1.00 40.53 519 THR A N 1
ATOM 3942 C CA . THR A 1 519 ? 11.943 4.502 12.614 1.00 40.53 519 THR A CA 1
ATOM 3943 C C . THR A 1 519 ? 13.054 4.366 13.673 1.00 40.53 519 THR A C 1
ATOM 3945 O O . THR A 1 519 ? 12.913 4.834 14.799 1.00 40.53 519 THR A O 1
ATOM 3948 N N . HIS A 1 520 ? 14.192 3.755 13.350 1.00 47.47 520 HIS A N 1
ATOM 3949 C CA . HIS A 1 520 ? 15.314 3.545 14.260 1.00 47.47 520 HIS A CA 1
ATOM 3950 C C . HIS A 1 520 ? 16.674 3.699 13.573 1.00 47.47 520 HIS A C 1
ATOM 3952 O O . HIS A 1 520 ? 17.602 2.959 13.887 1.00 47.47 520 HIS A O 1
ATOM 3958 N N . PHE A 1 521 ? 16.840 4.647 12.646 1.00 46.00 521 PHE A N 1
ATOM 3959 C CA . PHE A 1 521 ? 18.186 5.056 12.232 1.00 46.00 521 PHE A CA 1
ATOM 3960 C C . PHE A 1 521 ? 18.769 5.988 13.306 1.00 46.00 521 PHE A C 1
ATOM 3962 O O . PHE A 1 521 ? 18.333 7.142 13.405 1.00 46.00 521 PHE A O 1
ATOM 3969 N N . PRO A 1 522 ? 19.741 5.547 14.134 1.00 56.25 522 PRO A N 1
ATOM 3970 C CA . PRO A 1 522 ? 20.367 6.460 15.069 1.00 56.25 522 PRO A CA 1
ATOM 3971 C C . PRO A 1 522 ? 21.195 7.468 14.267 1.00 56.25 522 PRO A C 1
ATOM 3973 O O . PRO A 1 522 ? 21.865 7.109 13.294 1.00 56.25 522 PRO A O 1
ATOM 3976 N N . CYS A 1 523 ? 21.176 8.740 14.677 1.00 54.69 523 CYS A N 1
ATOM 3977 C CA . CYS A 1 523 ? 21.893 9.820 13.984 1.00 54.69 523 CYS A CA 1
ATOM 3978 C C . CYS A 1 523 ? 23.394 9.519 13.767 1.00 54.69 523 CYS A C 1
ATOM 3980 O O . CYS A 1 523 ? 24.010 10.064 12.852 1.00 54.69 523 CYS A O 1
ATOM 3982 N N . SER A 1 524 ? 23.989 8.641 14.585 1.00 54.03 524 SER A N 1
ATOM 3983 C CA . SER A 1 524 ? 25.358 8.140 14.423 1.00 54.03 524 SER A CA 1
ATOM 3984 C C . SER A 1 524 ? 25.559 7.303 13.150 1.00 54.03 524 SER A C 1
ATOM 3986 O O . SER A 1 524 ? 26.591 7.445 12.497 1.00 54.03 524 SER A O 1
ATOM 3988 N N . SER A 1 525 ? 24.580 6.485 12.756 1.00 51.75 525 SER A N 1
ATOM 3989 C CA . SER A 1 525 ? 24.620 5.656 11.541 1.00 51.75 525 SER A CA 1
ATOM 3990 C C . SER A 1 525 ? 24.375 6.477 10.278 1.00 51.75 525 SER A C 1
ATOM 3992 O O . SER A 1 525 ? 25.003 6.239 9.250 1.00 51.75 525 SER A O 1
ATOM 3994 N N . ALA A 1 526 ? 23.516 7.495 10.359 1.00 49.03 526 ALA A N 1
ATOM 3995 C CA . ALA A 1 526 ? 23.245 8.398 9.242 1.00 49.03 526 ALA A CA 1
ATOM 3996 C C . ALA A 1 526 ? 24.506 9.190 8.828 1.00 49.03 526 ALA A C 1
ATOM 3998 O O . ALA A 1 526 ? 24.783 9.359 7.641 1.00 49.03 526 ALA A O 1
ATOM 3999 N N . ALA A 1 527 ? 25.335 9.598 9.798 1.00 48.75 527 ALA A N 1
ATOM 4000 C CA . ALA A 1 527 ? 26.624 10.237 9.526 1.00 48.75 527 ALA A CA 1
ATOM 4001 C C . ALA A 1 527 ? 27.614 9.315 8.780 1.00 48.75 527 ALA A C 1
ATOM 4003 O O . ALA A 1 527 ? 28.370 9.803 7.941 1.00 48.75 527 ALA A O 1
ATOM 4004 N N . ALA A 1 528 ? 27.584 8.002 9.040 1.00 46.78 528 ALA A N 1
ATOM 4005 C CA . ALA A 1 528 ? 28.401 7.010 8.337 1.00 46.78 528 ALA A CA 1
ATOM 4006 C C . ALA A 1 528 ? 27.885 6.726 6.912 1.00 46.78 528 ALA A C 1
ATOM 4008 O O . ALA A 1 528 ? 28.674 6.637 5.977 1.00 46.78 528 ALA A O 1
ATOM 4009 N N . VAL A 1 529 ? 26.562 6.666 6.716 1.00 42.16 529 VAL A N 1
ATOM 4010 C CA . VAL A 1 529 ? 25.946 6.528 5.380 1.00 42.16 529 VAL A CA 1
ATOM 4011 C C . VAL A 1 529 ? 26.254 7.741 4.499 1.00 42.16 529 VAL A C 1
ATOM 4013 O O . VAL A 1 529 ? 26.607 7.581 3.333 1.00 42.16 529 VAL A O 1
ATOM 4016 N N . ALA A 1 530 ? 26.206 8.952 5.060 1.00 43.97 530 ALA A N 1
ATOM 4017 C CA . ALA A 1 530 ? 26.564 10.171 4.339 1.00 43.97 530 ALA A CA 1
ATOM 4018 C C . ALA A 1 530 ? 28.051 10.225 3.936 1.00 43.97 530 ALA A C 1
ATOM 4020 O O . ALA A 1 530 ? 28.373 10.859 2.937 1.00 43.97 530 ALA A O 1
ATOM 4021 N N . ALA A 1 531 ? 28.947 9.572 4.686 1.00 43.25 531 ALA A N 1
ATOM 4022 C CA . ALA A 1 531 ? 30.357 9.444 4.315 1.00 43.25 531 ALA A CA 1
ATOM 4023 C C . ALA A 1 531 ? 30.561 8.444 3.158 1.00 43.25 531 ALA A C 1
ATOM 4025 O O . ALA A 1 531 ? 31.364 8.696 2.267 1.00 43.25 531 ALA A O 1
ATOM 4026 N N . ASN A 1 532 ? 29.777 7.361 3.122 1.00 36.44 532 ASN A N 1
ATOM 4027 C CA . ASN A 1 532 ? 29.855 6.342 2.068 1.00 36.44 532 ASN A CA 1
ATOM 4028 C C . ASN A 1 532 ? 29.223 6.789 0.735 1.00 36.44 532 ASN A C 1
ATOM 4030 O O . ASN A 1 532 ? 29.676 6.375 -0.332 1.00 36.44 532 ASN A O 1
ATOM 4034 N N . PHE A 1 533 ? 28.194 7.646 0.770 1.00 32.53 533 PHE A N 1
ATOM 4035 C CA . PHE A 1 533 ? 27.615 8.232 -0.448 1.00 32.53 533 PHE A CA 1
ATOM 4036 C C . PHE A 1 533 ? 28.635 9.099 -1.204 1.00 32.53 533 PHE A C 1
ATOM 4038 O O . PHE A 1 533 ? 28.693 9.030 -2.432 1.00 32.53 533 PHE A O 1
ATOM 4045 N N . ASP A 1 534 ? 29.481 9.834 -0.475 1.00 32.75 534 ASP A N 1
ATOM 4046 C CA . ASP A 1 534 ? 30.552 10.673 -1.034 1.00 32.75 534 ASP A CA 1
ATOM 4047 C C . ASP A 1 534 ? 31.670 9.829 -1.689 1.00 32.75 534 ASP A C 1
ATOM 4049 O O . ASP A 1 534 ? 32.253 10.228 -2.696 1.00 32.75 534 ASP A O 1
ATOM 4053 N N . GLU A 1 535 ? 31.935 8.617 -1.181 1.00 29.83 535 GLU A N 1
ATOM 4054 C CA . GLU A 1 535 ? 32.946 7.703 -1.742 1.00 29.83 535 GLU A CA 1
ATOM 4055 C C . GLU A 1 535 ? 32.482 6.973 -3.018 1.00 29.83 535 GLU A C 1
ATOM 4057 O O . GLU A 1 535 ? 33.291 6.711 -3.911 1.00 29.83 535 GLU A O 1
ATOM 4062 N N . SER A 1 536 ? 31.184 6.674 -3.158 1.00 31.50 536 SER A N 1
ATOM 4063 C CA . SER A 1 536 ? 30.648 5.962 -4.337 1.00 31.50 536 SER A CA 1
ATOM 4064 C C . SER A 1 536 ? 30.659 6.793 -5.631 1.00 31.50 536 SER A C 1
ATOM 4066 O O . SER A 1 536 ? 30.753 6.236 -6.725 1.00 31.50 536 SER A O 1
ATOM 4068 N N . ALA A 1 537 ? 30.666 8.125 -5.516 1.00 34.22 537 ALA A N 1
ATOM 4069 C CA . ALA A 1 537 ? 30.805 9.049 -6.642 1.00 34.22 537 ALA A CA 1
ATOM 4070 C C . ALA A 1 537 ? 32.239 9.100 -7.223 1.00 34.22 537 ALA A C 1
ATOM 4072 O O . ALA A 1 537 ? 32.480 9.780 -8.222 1.00 34.22 537 ALA A O 1
ATOM 4073 N N . GLY A 1 538 ? 33.194 8.394 -6.604 1.00 31.47 538 GLY A N 1
ATOM 4074 C CA . GLY A 1 538 ? 34.624 8.462 -6.908 1.00 31.47 538 GLY A CA 1
ATOM 4075 C C . GLY A 1 538 ? 35.232 7.246 -7.614 1.00 31.47 538 GLY A C 1
ATOM 4076 O O . GLY A 1 538 ? 36.459 7.194 -7.725 1.00 31.47 538 GLY A O 1
ATOM 4077 N N . GLN A 1 539 ? 34.450 6.263 -8.085 1.00 37.84 539 GLN A N 1
ATOM 4078 C CA . GLN A 1 539 ? 35.027 5.180 -8.894 1.00 37.84 539 GLN A CA 1
ATOM 4079 C C . GLN A 1 539 ? 35.376 5.670 -10.307 1.00 37.84 539 GLN A C 1
ATOM 4081 O O . GLN A 1 539 ? 34.573 6.225 -11.052 1.00 37.84 539 GLN A O 1
ATOM 4086 N N . ASP A 1 540 ? 36.645 5.492 -10.643 1.00 39.66 540 ASP A N 1
ATOM 4087 C CA . ASP A 1 540 ? 37.365 6.220 -11.670 1.00 39.66 540 ASP A CA 1
ATOM 4088 C C . ASP A 1 540 ? 37.091 5.725 -13.109 1.00 39.66 540 ASP A C 1
ATOM 4090 O O . ASP A 1 540 ? 37.822 4.900 -13.654 1.00 39.66 540 ASP A O 1
ATOM 4094 N N . LEU A 1 541 ? 36.050 6.270 -13.750 1.00 44.75 541 LEU A N 1
ATOM 4095 C CA . LEU A 1 541 ? 35.689 6.069 -15.169 1.00 44.75 541 LEU A CA 1
ATOM 4096 C C . LEU A 1 541 ? 36.432 7.029 -16.138 1.00 44.75 541 LEU A C 1
ATOM 4098 O O . LEU A 1 541 ? 35.926 7.366 -17.216 1.00 44.75 541 LEU A O 1
ATOM 4102 N N . ARG A 1 542 ? 37.625 7.526 -15.771 1.00 54.47 542 ARG A N 1
ATOM 4103 C CA . ARG A 1 542 ? 38.356 8.607 -16.479 1.00 54.47 542 ARG A CA 1
ATOM 4104 C C . ARG A 1 542 ? 38.525 8.447 -18.012 1.00 54.47 542 ARG A C 1
ATOM 4106 O O . ARG A 1 542 ? 38.427 9.463 -18.703 1.00 54.47 542 ARG A O 1
ATOM 4113 N N . PRO A 1 543 ? 38.768 7.251 -18.591 1.00 56.72 543 PRO A N 1
ATOM 4114 C CA . PRO A 1 543 ? 38.971 7.120 -20.038 1.00 56.72 543 PRO A CA 1
ATOM 4115 C C . PRO A 1 543 ? 37.678 7.280 -20.847 1.00 56.72 543 PRO A C 1
ATOM 4117 O O . PRO A 1 543 ? 37.619 8.136 -21.729 1.00 56.72 543 PRO A O 1
ATOM 4120 N N . LEU A 1 544 ? 36.627 6.515 -20.526 1.00 60.47 544 LEU A N 1
ATOM 4121 C CA . LEU A 1 544 ? 35.340 6.544 -21.238 1.00 60.47 544 LEU A CA 1
ATOM 4122 C C . LEU A 1 544 ? 34.675 7.925 -21.146 1.00 60.47 544 LEU A C 1
ATOM 4124 O O . LEU A 1 544 ? 34.210 8.463 -22.148 1.00 60.47 544 LEU A O 1
ATOM 4128 N N . THR A 1 545 ? 34.725 8.544 -19.965 1.00 70.19 545 THR A N 1
ATOM 4129 C CA . THR A 1 545 ? 34.187 9.895 -19.733 1.00 70.19 545 THR A CA 1
ATOM 4130 C C . THR A 1 545 ? 34.852 10.965 -20.603 1.00 70.19 545 THR A C 1
ATOM 4132 O O . THR A 1 545 ? 34.193 11.924 -21.008 1.00 70.19 545 THR A O 1
ATOM 4135 N N . SER A 1 546 ? 36.137 10.806 -20.944 1.00 78.12 546 SER A N 1
ATOM 4136 C CA . SER A 1 546 ? 36.842 11.747 -21.820 1.00 78.12 546 SER A CA 1
ATOM 4137 C C . SER A 1 546 ? 36.376 11.666 -23.281 1.00 78.12 546 SER A C 1
ATOM 4139 O O . SER A 1 546 ? 36.113 12.712 -23.873 1.00 78.12 546 SER A O 1
ATOM 4141 N N . PHE A 1 547 ? 36.193 10.455 -23.827 1.00 79.88 547 PHE A N 1
ATOM 4142 C CA . PHE A 1 547 ? 35.681 10.238 -25.188 1.00 79.88 547 PHE A CA 1
ATOM 4143 C C . PHE A 1 547 ? 34.234 10.706 -25.321 1.00 79.88 547 PHE A C 1
ATOM 4145 O O . PHE A 1 547 ? 33.932 11.517 -26.192 1.00 79.88 547 PHE A O 1
ATOM 4152 N N . VAL A 1 548 ? 33.376 10.276 -24.391 1.00 81.94 548 VAL A N 1
ATOM 4153 C CA . VAL A 1 548 ? 31.968 10.692 -24.305 1.00 81.94 548 VAL A CA 1
ATOM 4154 C C . VAL A 1 548 ? 31.844 12.215 -24.297 1.00 81.94 548 VAL A C 1
ATOM 4156 O O . VAL A 1 548 ? 31.039 12.784 -25.031 1.00 81.94 548 VAL A O 1
ATOM 4159 N N . ARG A 1 549 ? 32.681 12.905 -23.513 1.00 85.06 549 ARG A N 1
ATOM 4160 C CA . ARG A 1 549 ? 32.711 14.371 -23.489 1.00 85.06 549 ARG A CA 1
ATOM 4161 C C . ARG A 1 549 ? 33.083 14.965 -24.845 1.00 85.06 549 ARG A C 1
ATOM 4163 O O . ARG A 1 549 ? 32.375 15.850 -25.314 1.00 85.06 549 ARG A O 1
ATOM 4170 N N . THR A 1 550 ? 34.176 14.507 -25.450 1.00 87.38 550 THR A N 1
ATOM 4171 C CA . THR A 1 550 ? 34.659 15.056 -26.723 1.00 87.38 550 THR A CA 1
ATOM 4172 C C . THR A 1 550 ? 33.682 14.801 -27.870 1.00 87.38 550 THR A C 1
ATOM 4174 O O . THR A 1 550 ? 33.479 15.690 -28.696 1.00 87.38 550 THR A O 1
ATOM 4177 N N . ASP A 1 551 ? 33.057 13.627 -27.928 1.00 86.25 551 ASP A N 1
ATOM 4178 C CA . ASP A 1 551 ? 32.078 13.310 -28.968 1.00 86.25 551 ASP A CA 1
ATOM 4179 C C . ASP A 1 551 ? 30.776 14.098 -28.773 1.00 86.25 551 ASP A C 1
ATOM 4181 O O . ASP A 1 551 ? 30.287 14.687 -29.735 1.00 86.25 551 ASP A O 1
ATOM 4185 N N . ALA A 1 552 ? 30.275 14.227 -27.539 1.00 86.75 552 ALA A N 1
ATOM 4186 C CA . ALA A 1 552 ? 29.109 15.063 -27.243 1.00 86.75 552 ALA A CA 1
ATOM 4187 C C . ALA A 1 552 ? 29.339 16.531 -27.645 1.00 86.75 552 ALA A C 1
ATOM 4189 O O . ALA A 1 552 ? 28.491 17.148 -28.290 1.00 86.75 552 ALA A O 1
ATOM 4190 N N . GLU A 1 553 ? 30.506 17.090 -27.309 1.00 90.75 553 GLU A N 1
ATOM 4191 C CA . GLU A 1 553 ? 30.889 18.451 -27.701 1.00 90.75 553 GLU A CA 1
ATOM 4192 C C . GLU A 1 553 ? 30.967 18.596 -29.228 1.00 90.75 553 GLU A C 1
ATOM 4194 O O . GLU A 1 553 ? 30.499 19.599 -29.774 1.00 90.75 553 GLU A O 1
ATOM 4199 N N . ARG A 1 554 ? 31.493 17.582 -29.933 1.00 90.38 554 ARG A N 1
ATOM 4200 C CA . ARG A 1 554 ? 31.564 17.563 -31.401 1.00 90.38 554 ARG A CA 1
ATOM 4201 C C . ARG A 1 554 ? 30.173 17.528 -32.034 1.00 90.38 554 ARG A C 1
ATOM 4203 O O . ARG A 1 554 ? 29.926 18.307 -32.950 1.00 90.38 554 ARG A O 1
ATOM 4210 N N . ILE A 1 555 ? 29.271 16.683 -31.533 1.00 86.62 555 ILE A N 1
ATOM 4211 C CA . ILE A 1 555 ? 27.885 16.553 -32.016 1.00 86.62 555 ILE A CA 1
ATOM 4212 C C . ILE A 1 555 ? 27.130 17.872 -31.864 1.00 86.62 555 ILE A C 1
ATOM 4214 O O . ILE A 1 555 ? 26.544 18.373 -32.827 1.00 86.62 555 ILE A O 1
ATOM 4218 N N . VAL A 1 556 ? 27.186 18.471 -30.673 1.00 88.50 556 VAL A N 1
ATOM 4219 C CA . VAL A 1 556 ? 26.521 19.749 -30.395 1.00 88.50 556 VAL A CA 1
ATOM 4220 C C . VAL A 1 556 ? 27.089 20.855 -31.289 1.00 88.50 556 VAL A C 1
ATOM 4222 O O . VAL A 1 556 ? 26.329 21.596 -31.913 1.00 88.50 556 VAL A O 1
ATOM 4225 N N . ALA A 1 557 ? 28.416 20.951 -31.416 1.00 91.06 557 ALA A N 1
ATOM 4226 C CA . ALA A 1 557 ? 29.053 21.957 -32.265 1.00 91.06 557 ALA A CA 1
ATOM 4227 C C . ALA A 1 557 ? 28.700 21.787 -33.752 1.00 91.06 557 ALA A C 1
ATOM 4229 O O . ALA A 1 557 ? 28.396 22.772 -34.430 1.00 91.06 557 ALA A O 1
ATOM 4230 N N . ALA A 1 558 ? 28.710 20.552 -34.257 1.00 87.81 558 ALA A N 1
ATOM 4231 C CA . ALA A 1 558 ? 28.421 20.260 -35.655 1.00 87.81 558 ALA A CA 1
ATOM 4232 C C . ALA A 1 558 ? 26.945 20.513 -36.001 1.00 87.81 558 ALA A C 1
ATOM 4234 O O . ALA A 1 558 ? 26.661 21.181 -36.997 1.00 87.81 558 ALA A O 1
ATOM 4235 N N . SER A 1 559 ? 26.020 20.109 -35.126 1.00 86.31 559 SER A N 1
ATOM 4236 C CA . SER A 1 559 ? 24.582 20.366 -35.298 1.00 86.31 559 SER A CA 1
ATOM 4237 C C . SER A 1 559 ? 24.278 21.866 -35.366 1.00 86.31 559 SER A C 1
ATOM 4239 O O . SER A 1 559 ? 23.514 22.329 -36.213 1.00 86.31 559 SER A O 1
ATOM 4241 N N . LYS A 1 560 ? 24.953 22.673 -34.535 1.00 90.50 560 LYS A N 1
ATOM 4242 C CA . LYS A 1 560 ? 24.855 24.141 -34.592 1.00 90.50 560 LYS A CA 1
ATOM 4243 C C . LYS A 1 560 ? 25.396 24.717 -35.897 1.00 90.50 560 LYS A C 1
ATOM 4245 O O . LYS A 1 560 ? 24.786 25.628 -36.454 1.00 90.50 560 LYS A O 1
ATOM 4250 N N . ALA A 1 561 ? 26.539 24.218 -36.369 1.00 89.56 561 ALA A N 1
ATOM 4251 C CA . ALA A 1 561 ? 27.157 24.689 -37.605 1.00 89.56 561 ALA A CA 1
ATOM 4252 C C . ALA A 1 561 ? 26.274 24.400 -38.830 1.00 89.56 561 ALA A C 1
ATOM 4254 O O . ALA A 1 561 ? 26.163 25.244 -39.717 1.00 89.56 561 ALA A O 1
ATOM 4255 N N . GLN A 1 562 ? 25.616 23.239 -38.849 1.00 85.94 562 GLN A N 1
ATOM 4256 C CA . GLN A 1 562 ? 24.757 22.802 -39.951 1.00 85.94 562 GLN A CA 1
ATOM 4257 C C . GLN A 1 562 ? 23.310 23.294 -39.837 1.00 85.94 562 GLN A C 1
ATOM 4259 O O . GLN A 1 562 ? 22.582 23.254 -40.824 1.00 85.94 562 GLN A O 1
ATOM 4264 N N . ARG A 1 563 ? 22.895 23.781 -38.658 1.00 86.25 563 ARG A N 1
ATOM 4265 C CA . ARG A 1 563 ? 21.495 24.116 -38.336 1.00 86.25 563 ARG A CA 1
ATOM 4266 C C . ARG A 1 563 ? 20.535 22.942 -38.574 1.00 86.25 563 ARG A C 1
ATOM 4268 O O . ARG A 1 563 ? 19.388 23.153 -38.944 1.00 86.25 563 ARG A O 1
ATOM 4275 N N . SER A 1 564 ? 21.025 21.725 -38.361 1.00 82.88 564 SER A N 1
ATOM 4276 C CA . SER A 1 564 ? 20.298 20.465 -38.518 1.00 82.88 564 SER A CA 1
ATOM 4277 C C . SER A 1 564 ? 20.789 19.490 -37.446 1.00 82.88 564 SER A C 1
ATOM 4279 O O . SER A 1 564 ? 21.960 19.588 -37.063 1.00 82.88 564 SER A O 1
ATOM 4281 N N . PRO A 1 565 ? 19.950 18.563 -36.945 1.00 78.56 565 PRO A N 1
ATOM 4282 C CA . PRO A 1 565 ? 20.422 17.486 -36.084 1.00 78.56 565 PRO A CA 1
ATOM 4283 C C . PRO A 1 565 ? 21.526 16.690 -36.794 1.00 78.56 565 PRO A C 1
ATOM 4285 O O . PRO A 1 565 ? 21.323 16.237 -37.918 1.00 78.56 565 PRO A O 1
ATOM 4288 N N . MET A 1 566 ? 22.686 16.530 -36.154 1.00 77.88 566 MET A N 1
ATOM 4289 C CA . MET A 1 566 ? 23.630 15.462 -36.490 1.00 77.88 566 MET A CA 1
ATOM 4290 C C . MET A 1 566 ? 23.512 14.388 -35.420 1.00 77.88 566 MET A C 1
ATOM 4292 O O . MET A 1 566 ? 23.827 14.650 -34.257 1.00 77.88 566 MET A O 1
ATOM 4296 N N . LEU A 1 567 ? 23.077 13.188 -35.798 1.00 69.25 567 LEU A N 1
ATOM 4297 C CA . LEU A 1 567 ? 22.983 12.080 -34.856 1.00 69.25 567 LEU A CA 1
ATOM 4298 C C . LEU A 1 567 ? 24.344 11.385 -34.703 1.00 69.25 567 LEU A C 1
ATOM 4300 O O . LEU A 1 567 ? 25.172 11.423 -35.619 1.00 69.25 567 LEU A O 1
ATOM 4304 N N . PRO A 1 568 ? 24.589 10.693 -33.574 1.00 62.84 568 PRO A N 1
ATOM 4305 C CA . PRO A 1 568 ? 25.795 9.884 -33.385 1.00 62.84 568 PRO A CA 1
ATOM 4306 C C . PRO A 1 568 ? 26.055 8.908 -34.546 1.00 62.84 568 PRO A C 1
ATOM 4308 O O . PRO A 1 568 ? 27.198 8.722 -34.959 1.00 62.84 568 PRO A O 1
ATOM 4311 N N . LYS A 1 569 ? 24.984 8.338 -35.119 1.00 61.53 569 LYS A N 1
ATOM 4312 C CA . LYS A 1 569 ? 25.027 7.412 -36.263 1.00 61.53 569 LYS A CA 1
ATOM 4313 C C . LYS A 1 569 ? 25.440 8.091 -37.583 1.00 61.53 569 LYS A C 1
ATOM 4315 O O . LYS A 1 569 ? 26.001 7.429 -38.452 1.00 61.53 569 LYS A O 1
ATOM 4320 N N . ASP A 1 570 ? 25.245 9.404 -37.714 1.00 56.88 570 ASP A N 1
ATOM 4321 C CA . ASP A 1 570 ? 25.574 10.172 -38.925 1.00 56.88 570 ASP A CA 1
ATOM 4322 C C . ASP A 1 570 ? 27.041 10.619 -38.975 1.00 56.88 570 ASP A C 1
ATOM 4324 O O . ASP A 1 570 ? 27.538 11.002 -40.029 1.00 56.88 570 ASP A O 1
ATOM 4328 N N . MET A 1 571 ? 27.770 10.552 -37.855 1.00 50.91 571 MET A N 1
ATOM 4329 C CA . MET A 1 571 ? 29.187 10.940 -37.797 1.00 50.91 571 MET A CA 1
ATOM 4330 C C . MET A 1 571 ? 30.136 9.947 -38.485 1.00 50.91 571 MET A C 1
ATOM 4332 O O . MET A 1 571 ? 31.336 10.207 -38.575 1.00 50.91 571 MET A O 1
ATOM 4336 N N . VAL A 1 572 ? 29.614 8.801 -38.922 1.00 42.09 572 VAL A N 1
ATOM 4337 C CA . VAL A 1 572 ? 30.379 7.676 -39.483 1.00 42.09 572 VAL A CA 1
ATOM 4338 C C . VAL A 1 572 ? 30.298 7.636 -41.014 1.00 42.09 572 VAL A C 1
ATOM 4340 O O . VAL A 1 572 ? 30.987 6.830 -41.638 1.00 42.09 572 VAL A O 1
ATOM 4343 N N . ARG A 1 573 ? 29.486 8.502 -41.635 1.00 35.19 573 ARG A N 1
ATOM 4344 C CA . ARG A 1 573 ? 29.386 8.612 -43.097 1.00 35.19 573 ARG A CA 1
ATOM 4345 C C . ARG A 1 573 ? 30.232 9.733 -43.677 1.00 35.19 573 ARG A C 1
ATOM 4347 O O . ARG A 1 573 ? 30.224 10.847 -43.110 1.00 35.19 573 ARG A O 1
#

Secondary structure (DSSP, 8-state):
------------------------PPPPPPPEEEEEE-TTT--EEEEEE-----SS---TTS--TTGGGGGGGSEE-TTT--EE-TTS---HHHHHHHHHHHTSHHHHGGGGS-HHHHHHHHHHHTT--HHHHHHHHHHHHHS--SHHHHHHHHHHHHHHHHHHHHHHT--THHHHHHHHHHHHHHHHTT-HHHHHHHHHHS-THHHHHHTTS-S--TTHHHHHHHHHHHTT---SS-TTSS-HHHHHHHHTT---HHHH-TT-----HHHHHHHHHHHHHHHHHHHTHHHHHHT--TTTS-HHHHHHHHHHTHHHHHHHHHHHHHSHHHHHHHHHHS-GGG--HHHHHHHHHHHHHHHHHHHHHHTT-HHHHHHHSSGGGTGGGSTTTHHHHHHHHHHHHHHHHHHHHH-HHHHHHHHHH--TT--HHHHHHHHHHHHHHHHHHHHHHHH-HHHHHHHHTTTTTT-SS-S-STT-HHHHHHHHHHHHHHHHTTS-TT--HHHHHHHHHHHHH-TTS-TT--HHHHHHHHHHHHHHTT---HHHHHHHHHHHHHHHHHHHHHTSPPPGGGGG-